Protein AF-A0A443SCD9-F1 (afdb_monomer)

Foldseek 3Di:
DYDDDDDDDDDDDDDDDDDDDDDDDDDDDDVVVVVVVVVVVVVVVVVVVVVVVVVVVPVVQDDFAQDLVVQVVHDDVPVVPFLFAAAPDDFADWDFSDDDDDPVRDDPDDDDDPPQKDKDLADLVPVVSLVLVQCLQQVDPDAPPVNFKGWRQDSVQCCLVQDAPPHDSNQFIWMARNVPRRTNDTDGDGDFAKAQAPDDDDWDKDKDLGQDRHFLEKWFKWKQFLAQPVCVLLVVDHDDPPDDSVNVCVVNDADQAADAAQKDWDDLVCLVQCLVLVQVQCVQANIDTNDDSRNSCSVRRDDPQAKTKIFRDDPNHGQWIWMWTWIKMAGPPRDPDGIATEIETDDTGGHPPDDSQSSVSRVSSVCSNVPHGMYMYILAACCVVRCVVSPIDTDPTMMTMGMGSIDDHRDYRNCNRGDDLVVLVVCLLVLLCVQVAPLLLCLLLLQLPDLDDPLVSVVSSLVSLVSSLVSVVSSCVSPPPDDPPLSVLSVVLSVCCCPLPPVPPDDPVVSVVCVVVSSVSSLVSNVVSLVVSLVVLVVVVVPVPCCVVPDPVNVVSVVVNVVSVVSNVVSVCLSPDPVSRHDHDDDPVVVVVVVVVVPD

Structure (mmCIF, N/CA/C/O backbone):
data_AF-A0A443SCD9-F1
#
_entry.id   AF-A0A443SCD9-F1
#
loop_
_atom_site.group_PDB
_atom_site.id
_atom_site.type_symbol
_atom_site.label_atom_id
_atom_site.label_alt_id
_atom_site.label_comp_id
_atom_site.label_asym_id
_atom_site.label_entity_id
_atom_site.label_seq_id
_atom_site.pdbx_PDB_ins_code
_atom_site.Cartn_x
_atom_site.Cartn_y
_atom_site.Cartn_z
_atom_site.occupancy
_atom_site.B_iso_or_equiv
_atom_site.auth_seq_id
_atom_site.auth_comp_id
_atom_site.auth_asym_id
_atom_site.auth_atom_id
_atom_site.pdbx_PDB_model_num
ATOM 1 N N . MET A 1 1 ? -30.326 -52.518 -29.552 1.00 34.69 1 MET A N 1
ATOM 2 C CA . MET A 1 1 ? -29.840 -52.054 -30.860 1.00 34.69 1 MET A CA 1
ATOM 3 C C . MET A 1 1 ? -28.634 -51.156 -30.596 1.00 34.69 1 MET A C 1
ATOM 5 O O . MET A 1 1 ? -28.804 -49.951 -30.481 1.00 34.69 1 MET A O 1
ATOM 9 N N . GLU A 1 2 ? -27.497 -51.690 -30.133 1.00 30.67 2 GLU A N 1
ATOM 10 C CA . GLU A 1 2 ? -26.596 -52.670 -30.804 1.00 30.67 2 GLU A CA 1
ATOM 11 C C . GLU A 1 2 ? -25.817 -52.013 -31.958 1.00 30.67 2 GLU A C 1
ATOM 13 O O . GLU A 1 2 ? -26.402 -51.237 -32.704 1.00 30.67 2 GLU A O 1
ATOM 18 N N . GLU A 1 3 ? -24.525 -52.275 -32.171 1.00 30.28 3 GLU A N 1
ATOM 19 C CA . GLU A 1 3 ? -23.526 -52.922 -31.302 1.00 30.28 3 GLU A CA 1
ATOM 20 C C . GLU A 1 3 ? -22.098 -52.515 -31.726 1.00 30.28 3 GLU A C 1
ATOM 22 O O . GLU A 1 3 ? -21.888 -51.782 -32.690 1.00 30.28 3 GLU A O 1
ATOM 27 N N . SER A 1 4 ? -21.139 -53.003 -30.945 1.00 29.33 4 SER A N 1
ATOM 28 C CA . SER A 1 4 ? -19.697 -53.141 -31.177 1.00 29.33 4 SER A CA 1
ATOM 29 C C . SER A 1 4 ? -19.183 -53.280 -32.629 1.00 29.33 4 SER A C 1
ATOM 31 O O . SER A 1 4 ? -19.788 -53.916 -33.488 1.00 29.33 4 SER A O 1
ATOM 33 N N . ASN A 1 5 ? -17.938 -52.838 -32.861 1.00 29.80 5 ASN A N 1
ATOM 34 C CA . ASN A 1 5 ? -16.791 -53.765 -32.902 1.00 29.80 5 ASN A CA 1
ATOM 35 C C . ASN A 1 5 ? -15.442 -53.052 -33.084 1.00 29.80 5 ASN A C 1
ATOM 37 O O . ASN A 1 5 ? -15.317 -52.091 -33.837 1.00 29.80 5 ASN A O 1
ATOM 41 N N . GLY A 1 6 ? -14.417 -53.581 -32.415 1.00 27.00 6 GLY A N 1
ATOM 42 C CA . GLY A 1 6 ? -13.010 -53.359 -32.747 1.00 27.00 6 GLY A CA 1
ATOM 43 C C . GLY A 1 6 ? -12.336 -54.699 -33.050 1.00 27.00 6 GLY A C 1
ATOM 44 O O . GLY A 1 6 ? -12.877 -55.749 -32.709 1.00 27.00 6 GLY A O 1
ATOM 45 N N . SER A 1 7 ? -11.150 -54.675 -33.659 1.00 27.88 7 SER A N 1
ATOM 46 C CA . SER A 1 7 ? -10.306 -55.869 -33.785 1.00 27.88 7 SER A CA 1
ATOM 47 C C . SER A 1 7 ? -8.828 -55.489 -33.869 1.00 27.88 7 SER A C 1
ATOM 49 O O . SER A 1 7 ? -8.399 -54.875 -34.848 1.00 27.88 7 SER A O 1
ATOM 51 N N . ASP A 1 8 ? -8.054 -55.885 -32.861 1.00 28.59 8 ASP A N 1
ATOM 52 C CA . ASP A 1 8 ? -6.592 -55.936 -32.926 1.00 28.59 8 ASP A CA 1
ATOM 53 C C . ASP A 1 8 ? -6.109 -57.056 -33.864 1.00 28.59 8 ASP A C 1
ATOM 55 O O . ASP A 1 8 ? -6.763 -58.090 -34.006 1.00 28.59 8 ASP A O 1
ATOM 59 N N . THR A 1 9 ? -4.919 -56.891 -34.447 1.00 29.12 9 THR A N 1
ATOM 60 C CA . THR A 1 9 ? -3.906 -57.957 -34.639 1.00 29.12 9 THR A CA 1
ATOM 61 C C . THR A 1 9 ? -2.621 -57.299 -35.161 1.00 29.12 9 THR A C 1
ATOM 63 O O . THR A 1 9 ? -2.603 -56.729 -36.243 1.00 29.12 9 THR A O 1
ATOM 66 N N . GLU A 1 10 ? -1.597 -57.064 -34.342 1.00 27.03 10 GLU A N 1
ATOM 67 C CA . GLU A 1 10 ? -0.593 -57.979 -33.762 1.00 27.03 10 GLU A CA 1
ATOM 68 C C . GLU A 1 10 ? 0.724 -58.013 -34.575 1.00 27.03 10 GLU A C 1
ATOM 70 O O . GLU A 1 10 ? 0.766 -57.892 -35.796 1.00 27.03 10 GLU A O 1
ATOM 75 N N . LYS A 1 11 ? 1.842 -58.076 -33.845 1.00 28.61 11 LYS A N 1
ATOM 76 C CA . LYS A 1 11 ? 3.218 -57.854 -34.310 1.00 28.61 11 LYS A CA 1
ATOM 77 C C . LYS A 1 11 ? 3.785 -59.054 -35.074 1.00 28.61 11 LYS A C 1
ATOM 79 O O . LYS A 1 11 ? 3.548 -60.195 -34.689 1.00 28.61 11 LYS A O 1
ATOM 84 N N . LYS A 1 12 ? 4.758 -58.794 -35.957 1.00 26.41 12 LYS A N 1
ATOM 85 C CA . LYS A 1 12 ? 5.951 -59.653 -36.078 1.00 26.41 12 LYS A CA 1
ATOM 86 C C . LYS A 1 12 ? 7.189 -58.861 -36.496 1.00 26.41 12 LYS A C 1
ATOM 88 O O . LYS A 1 12 ? 7.136 -58.010 -37.375 1.00 26.41 12 LYS A O 1
ATOM 93 N N . SER A 1 13 ? 8.292 -59.137 -35.811 1.00 25.61 13 SER A N 1
ATOM 94 C CA . SER A 1 13 ? 9.638 -58.654 -36.120 1.00 25.61 13 SER A CA 1
ATOM 95 C C . SER A 1 13 ? 10.337 -59.592 -37.110 1.00 25.61 13 SER A C 1
ATOM 97 O O . SER A 1 13 ? 9.909 -60.732 -37.272 1.00 25.61 13 SER A O 1
ATOM 99 N N . VAL A 1 14 ? 11.447 -59.137 -37.705 1.00 27.34 14 VAL A N 1
ATOM 100 C CA . VAL A 1 14 ? 12.753 -59.836 -37.715 1.00 27.34 14 VAL A CA 1
ATOM 101 C C . VAL A 1 14 ? 13.809 -58.944 -38.391 1.00 27.34 14 VAL A C 1
ATOM 103 O O . VAL A 1 14 ? 13.523 -58.242 -39.357 1.00 27.34 14 VAL A O 1
ATOM 106 N N . ASN A 1 15 ? 15.028 -58.953 -37.845 1.00 24.97 15 ASN A N 1
ATOM 107 C CA . ASN A 1 15 ? 16.196 -58.244 -38.382 1.00 24.97 15 ASN A CA 1
ATOM 108 C C . ASN A 1 15 ? 16.690 -58.863 -39.698 1.00 24.97 15 ASN A C 1
ATOM 110 O O . ASN A 1 15 ? 16.576 -60.074 -39.878 1.00 24.97 15 ASN A O 1
ATOM 114 N N . ASN A 1 16 ? 17.419 -58.094 -40.515 1.00 26.50 16 ASN A N 1
ATOM 115 C CA . ASN A 1 16 ? 18.510 -58.691 -41.287 1.00 26.50 16 ASN A CA 1
ATOM 116 C C . ASN A 1 16 ? 19.682 -57.728 -41.541 1.00 26.50 16 ASN A C 1
ATOM 118 O O . ASN A 1 16 ? 19.526 -56.508 -41.526 1.00 26.50 16 ASN A O 1
ATOM 122 N N . THR A 1 17 ? 20.876 -58.296 -41.708 1.00 26.69 17 THR A N 1
ATOM 123 C CA . THR A 1 17 ? 22.168 -57.599 -41.598 1.00 26.69 17 THR A CA 1
ATOM 124 C C . THR A 1 17 ? 22.883 -57.363 -42.935 1.00 26.69 17 THR A C 1
ATOM 126 O O . THR A 1 17 ? 23.061 -58.299 -43.699 1.00 26.69 17 THR A O 1
ATOM 129 N N . ALA A 1 18 ? 23.419 -56.146 -43.098 1.00 26.00 18 ALA A N 1
ATOM 130 C CA . ALA A 1 18 ? 24.723 -55.790 -43.693 1.00 26.00 18 ALA A CA 1
ATOM 131 C C . ALA A 1 18 ? 25.170 -56.288 -45.103 1.00 26.00 18 ALA A C 1
ATOM 133 O O . ALA A 1 18 ? 25.405 -57.474 -45.306 1.00 26.00 18 ALA A O 1
ATOM 134 N N . LYS A 1 19 ? 25.573 -55.303 -45.942 1.00 26.89 19 LYS A N 1
ATOM 135 C CA . LYS A 1 19 ? 26.947 -55.032 -46.487 1.00 26.89 19 LYS A CA 1
ATOM 136 C C . LYS A 1 19 ? 27.146 -54.941 -48.027 1.00 26.89 19 LYS A C 1
ATOM 138 O O . LYS A 1 19 ? 26.888 -55.897 -48.739 1.00 26.89 19 LYS A O 1
ATOM 143 N N . PHE A 1 20 ? 27.820 -53.841 -48.432 1.00 27.11 20 PHE A N 1
ATOM 144 C CA . PHE A 1 20 ? 28.600 -53.580 -49.676 1.00 27.11 20 PHE A CA 1
ATOM 145 C C . PHE A 1 20 ? 27.850 -53.512 -51.037 1.00 27.11 20 PHE A C 1
ATOM 147 O O . PHE A 1 20 ? 26.907 -54.257 -51.251 1.00 27.11 20 PHE A O 1
ATOM 154 N N . ALA A 1 21 ? 28.220 -52.675 -52.028 1.00 27.91 21 ALA A N 1
ATOM 155 C CA . ALA A 1 21 ? 29.173 -51.543 -52.118 1.00 27.91 21 ALA A CA 1
ATOM 156 C C . ALA A 1 21 ? 28.863 -50.641 -53.350 1.00 27.91 21 ALA A C 1
ATOM 158 O O . ALA A 1 21 ? 28.276 -51.118 -54.316 1.00 27.91 21 ALA A O 1
ATOM 159 N N . GLY A 1 22 ? 29.327 -49.380 -53.357 1.00 27.20 22 GLY A N 1
ATOM 160 C CA . GLY A 1 22 ? 29.316 -48.483 -54.533 1.00 27.20 22 GLY A CA 1
ATOM 161 C C . GLY A 1 22 ? 29.551 -47.005 -54.151 1.00 27.20 22 GLY A C 1
ATOM 162 O O . GLY A 1 22 ? 28.897 -46.548 -53.215 1.00 27.20 22 GLY A O 1
ATOM 163 N N . PRO A 1 23 ? 30.489 -46.261 -54.778 1.00 30.83 23 PRO A N 1
ATOM 164 C CA . PRO A 1 23 ? 30.904 -44.939 -54.293 1.00 30.83 23 PRO A CA 1
ATOM 165 C C . PRO A 1 23 ? 30.041 -43.780 -54.823 1.00 30.83 23 PRO A C 1
ATOM 167 O O . PRO A 1 23 ? 29.633 -43.776 -55.983 1.00 30.83 23 PRO A O 1
ATOM 170 N N . LEU A 1 24 ? 29.856 -42.753 -53.989 1.00 30.36 24 LEU A N 1
ATOM 171 C CA . LEU A 1 24 ? 29.366 -41.423 -54.375 1.00 30.36 24 LEU A CA 1
ATOM 172 C C . LEU A 1 24 ? 30.485 -40.377 -54.185 1.00 30.36 24 LEU A C 1
ATOM 174 O O . LEU A 1 24 ? 31.404 -40.629 -53.399 1.00 30.36 24 LEU A O 1
ATOM 178 N N . PRO A 1 25 ? 30.457 -39.238 -54.906 1.00 29.50 25 PRO A N 1
ATOM 179 C CA . PRO A 1 25 ? 31.562 -38.284 -54.913 1.00 29.50 25 PRO A CA 1
ATOM 180 C C . PRO A 1 25 ? 31.670 -37.527 -53.588 1.00 29.50 25 PRO A C 1
ATOM 182 O O . PRO A 1 25 ? 30.663 -37.215 -52.956 1.00 29.50 25 PRO A O 1
ATOM 185 N N . ALA A 1 26 ? 32.896 -37.180 -53.206 1.00 37.72 26 ALA A N 1
ATOM 186 C CA . ALA A 1 26 ? 33.143 -36.242 -52.122 1.00 37.72 26 ALA A CA 1
ATOM 187 C C . ALA A 1 26 ? 33.138 -34.801 -52.650 1.00 37.72 26 ALA A C 1
ATOM 189 O O . ALA A 1 26 ? 33.921 -34.507 -53.550 1.00 37.72 26 ALA A O 1
ATOM 190 N N . THR A 1 27 ? 32.353 -33.923 -52.023 1.00 34.19 27 THR A N 1
ATOM 191 C CA . THR A 1 27 ? 32.678 -32.499 -51.813 1.00 34.19 27 THR A CA 1
ATOM 192 C C . THR A 1 27 ? 31.764 -31.883 -50.745 1.00 34.19 27 THR A C 1
ATOM 194 O O . THR A 1 27 ? 30.592 -32.228 -50.658 1.00 34.19 27 THR A O 1
ATOM 197 N N . GLU A 1 28 ? 32.344 -30.970 -49.958 1.00 34.22 28 GLU A N 1
ATOM 198 C CA . GLU A 1 28 ? 31.700 -29.825 -49.280 1.00 34.22 28 GLU A CA 1
ATOM 199 C C . GLU A 1 28 ? 30.514 -30.104 -48.326 1.00 34.22 28 GLU A C 1
ATOM 201 O O . GLU A 1 28 ? 29.355 -30.212 -48.716 1.00 34.22 28 GLU A O 1
ATOM 206 N N . GLY A 1 29 ? 30.817 -30.139 -47.019 1.00 38.53 29 GLY A N 1
ATOM 207 C CA . GLY A 1 29 ? 29.807 -30.207 -45.948 1.00 38.53 29 GLY A CA 1
ATOM 208 C C . GLY A 1 29 ? 30.336 -30.205 -44.502 1.00 38.53 29 GLY A C 1
ATOM 209 O O . GLY A 1 29 ? 29.543 -30.221 -43.562 1.00 38.53 29 GLY A O 1
ATOM 210 N N . SER A 1 30 ? 31.657 -30.195 -44.285 1.00 37.66 30 SER A N 1
ATOM 211 C CA . SER A 1 30 ? 32.274 -30.155 -42.946 1.00 37.66 30 SER A CA 1
ATOM 212 C C . SER A 1 30 ? 32.241 -28.772 -42.295 1.00 37.66 30 SER A C 1
ATOM 214 O O . SER A 1 30 ? 32.083 -28.658 -41.077 1.00 37.66 30 SER A O 1
ATOM 216 N N . ASP A 1 31 ? 32.397 -27.727 -43.103 1.00 37.09 31 ASP A N 1
ATOM 217 C CA . ASP A 1 31 ? 32.837 -26.425 -42.606 1.00 37.09 31 ASP A CA 1
ATOM 218 C C . ASP A 1 31 ? 31.660 -25.613 -42.050 1.00 37.09 31 ASP A C 1
ATOM 220 O O . ASP A 1 31 ? 31.782 -25.033 -40.973 1.00 37.09 31 ASP A O 1
ATOM 224 N N . ASP A 1 32 ? 30.480 -25.691 -42.676 1.00 40.12 32 ASP A N 1
ATOM 225 C CA . ASP A 1 32 ? 29.243 -25.086 -42.160 1.00 40.12 32 ASP A CA 1
ATOM 226 C C . ASP A 1 32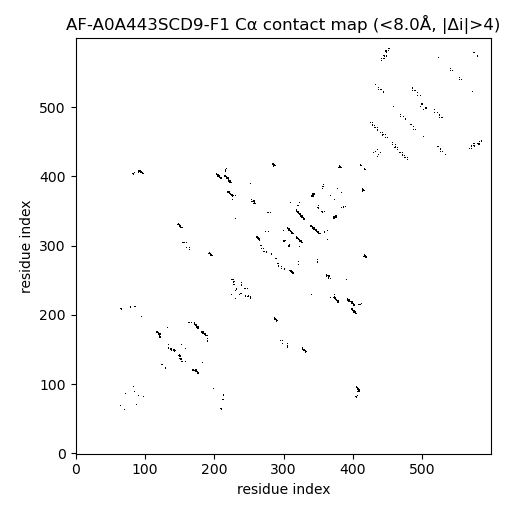 ? 28.779 -25.727 -40.842 1.00 40.12 32 ASP A C 1
ATOM 228 O O . ASP A 1 32 ? 28.317 -25.037 -39.931 1.00 40.12 32 ASP A O 1
ATOM 232 N N . ALA A 1 33 ? 28.946 -27.046 -40.691 1.00 36.78 33 ALA A N 1
ATOM 233 C CA . ALA A 1 33 ? 28.606 -27.752 -39.456 1.00 36.78 33 ALA A CA 1
ATOM 234 C C . ALA A 1 33 ? 29.559 -27.379 -38.304 1.00 36.78 33 ALA A C 1
ATOM 236 O O . ALA A 1 33 ? 29.119 -27.183 -37.165 1.00 36.78 33 ALA A O 1
ATOM 237 N N . MET A 1 34 ? 30.858 -27.223 -38.592 1.00 37.12 34 MET A N 1
ATOM 238 C CA . MET A 1 34 ? 31.822 -26.701 -37.619 1.00 37.12 34 MET A CA 1
ATOM 239 C C . MET A 1 34 ? 31.586 -25.219 -37.307 1.00 37.12 34 MET A C 1
ATOM 241 O O . MET A 1 34 ? 31.654 -24.844 -36.137 1.00 37.12 34 MET A O 1
ATOM 245 N N . ALA A 1 35 ? 31.243 -24.391 -38.296 1.00 37.41 35 ALA A N 1
ATOM 246 C CA . ALA A 1 35 ? 30.928 -22.977 -38.101 1.00 37.41 35 ALA A CA 1
ATOM 247 C C . ALA A 1 35 ? 29.661 -22.779 -37.252 1.00 37.41 35 ALA A C 1
ATOM 249 O O . ALA A 1 35 ? 29.677 -21.982 -36.314 1.00 37.41 35 ALA A O 1
ATOM 250 N N . ALA A 1 36 ? 28.594 -23.546 -37.500 1.00 37.94 36 ALA A N 1
ATOM 251 C CA . ALA A 1 36 ? 27.374 -23.521 -36.690 1.00 37.94 36 ALA A CA 1
ATOM 252 C C . ALA A 1 36 ? 27.629 -23.991 -35.244 1.00 37.94 36 ALA A C 1
ATOM 254 O O . ALA A 1 36 ? 27.157 -23.365 -34.290 1.00 37.94 36 ALA A O 1
ATOM 255 N N . SER A 1 37 ? 28.432 -25.047 -35.067 1.00 38.38 37 SER A N 1
ATOM 256 C CA . SER A 1 37 ? 28.866 -25.527 -33.749 1.00 38.38 37 SER A CA 1
ATOM 257 C C . SER A 1 37 ? 29.695 -24.471 -33.003 1.00 38.38 37 SER A C 1
ATOM 259 O O . SER A 1 37 ? 29.391 -24.136 -31.857 1.00 38.38 37 SER A O 1
ATOM 261 N N . ALA A 1 38 ? 30.679 -23.859 -33.669 1.00 35.72 38 ALA A N 1
ATOM 262 C CA . ALA A 1 38 ? 31.516 -22.802 -33.104 1.00 35.72 38 ALA A CA 1
ATOM 263 C C . ALA A 1 38 ? 30.722 -21.523 -32.787 1.00 35.72 38 ALA A C 1
ATOM 265 O O . ALA A 1 38 ? 30.951 -20.907 -31.746 1.00 35.72 38 ALA A O 1
ATOM 266 N N . ALA A 1 39 ? 29.752 -21.143 -33.624 1.00 37.59 39 ALA A N 1
ATOM 267 C CA . ALA A 1 39 ? 28.853 -20.019 -33.374 1.00 37.59 39 ALA A CA 1
ATOM 268 C C . ALA A 1 39 ? 27.946 -20.277 -32.159 1.00 37.59 39 ALA A C 1
ATOM 270 O O . ALA A 1 39 ? 27.808 -19.402 -31.303 1.00 37.59 39 ALA A O 1
ATOM 271 N N . SER A 1 40 ? 27.399 -21.491 -32.029 1.00 38.56 40 SER A N 1
ATOM 272 C CA . SER A 1 40 ? 26.626 -21.922 -30.857 1.00 38.56 40 SER A CA 1
ATOM 273 C C . SER A 1 40 ? 27.482 -21.939 -29.583 1.00 38.56 40 SER A C 1
ATOM 275 O O . SER A 1 40 ? 27.078 -21.404 -28.550 1.00 38.56 40 SER A O 1
ATOM 277 N N . GLN A 1 41 ? 28.708 -22.468 -29.656 1.00 33.72 41 GLN A N 1
ATOM 278 C CA . GLN A 1 41 ? 29.651 -22.487 -28.536 1.00 33.72 41 GLN A CA 1
ATOM 279 C C . GLN A 1 41 ? 30.082 -21.065 -28.132 1.00 33.72 41 GLN A C 1
ATOM 281 O O . GLN A 1 41 ? 30.160 -20.757 -26.945 1.00 33.72 41 GLN A O 1
ATOM 286 N N . CYS A 1 42 ? 30.303 -20.172 -29.100 1.00 35.47 42 CYS A N 1
ATOM 287 C CA . CYS A 1 42 ? 30.616 -18.761 -28.870 1.00 35.47 42 CYS A CA 1
ATOM 288 C C . CYS A 1 42 ? 29.431 -18.008 -28.242 1.00 35.47 42 CYS A C 1
ATOM 290 O O . CYS A 1 42 ? 29.612 -17.276 -27.272 1.00 35.47 42 CYS A O 1
ATOM 292 N N . ALA A 1 43 ? 28.201 -18.240 -28.713 1.00 38.72 43 ALA A N 1
ATOM 293 C CA . ALA A 1 43 ? 26.992 -17.691 -28.100 1.00 38.72 43 ALA A CA 1
ATOM 294 C C . ALA A 1 43 ? 26.797 -18.189 -26.656 1.00 38.72 43 ALA A C 1
ATOM 296 O O . ALA A 1 43 ? 26.458 -17.401 -25.772 1.00 38.72 43 ALA A O 1
ATOM 297 N N . LEU A 1 44 ? 27.071 -19.472 -26.392 1.00 35.31 44 LEU A N 1
ATOM 298 C CA . LEU A 1 44 ? 27.012 -20.054 -25.051 1.00 35.31 44 LEU A CA 1
ATOM 299 C C . LEU A 1 44 ? 28.097 -19.475 -24.128 1.00 35.31 44 LEU A C 1
ATOM 301 O O . LEU A 1 44 ? 27.798 -19.143 -22.981 1.00 35.31 44 LEU A O 1
ATOM 305 N N . ASN A 1 45 ? 29.322 -19.297 -24.628 1.00 41.81 45 ASN A N 1
ATOM 306 C CA . ASN A 1 45 ? 30.421 -18.669 -23.893 1.00 41.81 45 ASN A CA 1
ATOM 307 C C . ASN A 1 45 ? 30.109 -17.198 -23.576 1.00 41.81 45 ASN A C 1
ATOM 309 O O . ASN A 1 45 ? 30.221 -16.799 -22.422 1.00 41.81 45 ASN A O 1
ATOM 313 N N . ASN A 1 46 ? 29.613 -16.419 -24.542 1.00 47.59 46 ASN A N 1
ATOM 314 C CA . ASN A 1 46 ? 29.189 -15.031 -24.320 1.00 47.59 46 ASN A CA 1
ATOM 315 C C . ASN A 1 46 ? 28.029 -14.940 -23.313 1.00 47.59 46 ASN A C 1
ATOM 317 O O . ASN A 1 46 ? 28.015 -14.056 -22.462 1.00 47.59 46 ASN A O 1
ATOM 321 N N . LEU A 1 47 ? 27.082 -15.885 -23.331 1.00 45.34 47 LEU A N 1
ATOM 322 C CA . LEU A 1 47 ? 26.024 -15.955 -22.320 1.00 45.34 47 LEU A CA 1
ATOM 323 C C . LEU A 1 47 ? 26.571 -16.335 -20.930 1.00 45.34 47 LEU A C 1
ATOM 325 O O . LEU A 1 47 ? 26.054 -15.859 -19.919 1.00 45.34 47 LEU A O 1
ATOM 329 N N . GLN A 1 48 ? 27.614 -17.167 -20.851 1.00 45.12 48 GLN A N 1
ATOM 330 C CA . GLN A 1 48 ? 28.319 -17.457 -19.597 1.00 45.12 48 GLN A CA 1
ATOM 331 C C . GLN A 1 48 ? 29.134 -16.257 -19.097 1.00 45.12 48 GLN A C 1
ATOM 333 O O . GLN A 1 48 ? 29.160 -16.024 -17.892 1.00 45.12 48 GLN A O 1
ATOM 338 N N . GLU A 1 49 ? 29.745 -15.477 -19.987 1.00 47.81 49 GLU A N 1
ATOM 339 C CA . GLU A 1 49 ? 30.430 -14.216 -19.676 1.00 47.81 49 GLU A CA 1
ATOM 340 C C . GLU A 1 49 ? 29.431 -13.169 -19.166 1.00 47.81 49 GLU A C 1
ATOM 342 O O . GLU A 1 49 ? 29.650 -12.598 -18.104 1.00 47.81 49 GLU A O 1
ATOM 347 N N . ILE A 1 50 ? 28.272 -13.005 -19.816 1.00 53.44 50 ILE A N 1
ATOM 348 C CA . ILE A 1 50 ? 27.174 -12.150 -19.331 1.00 53.44 50 ILE A CA 1
ATOM 349 C C . ILE A 1 50 ? 26.681 -12.635 -17.962 1.00 53.44 50 ILE A C 1
ATOM 351 O O . ILE A 1 50 ? 26.555 -11.835 -17.039 1.00 53.44 50 ILE A O 1
ATOM 355 N N . LYS A 1 51 ? 26.473 -13.946 -17.769 1.00 44.56 51 LYS A N 1
ATOM 356 C CA . LYS A 1 51 ? 26.123 -14.503 -16.449 1.00 44.56 51 LYS A CA 1
ATOM 357 C C . LYS A 1 51 ? 27.218 -14.257 -15.408 1.00 44.56 51 LYS A C 1
ATOM 359 O O . LYS A 1 51 ? 26.881 -13.961 -14.266 1.00 44.56 51 LYS A O 1
ATOM 364 N N . LYS A 1 52 ? 28.505 -14.333 -15.765 1.00 46.62 52 LYS A N 1
ATOM 365 C CA . LYS A 1 52 ? 29.628 -13.972 -14.882 1.00 46.62 52 LYS A CA 1
ATOM 366 C C . LYS A 1 52 ? 29.673 -12.474 -14.594 1.00 46.62 52 LYS A C 1
ATOM 368 O O . LYS A 1 52 ? 29.960 -12.123 -13.461 1.00 46.62 52 LYS A O 1
ATOM 373 N N . ALA A 1 53 ? 29.371 -11.607 -15.557 1.00 45.31 53 ALA A N 1
ATOM 374 C CA . ALA A 1 53 ? 29.371 -10.155 -15.400 1.00 45.31 53 ALA A CA 1
ATOM 375 C C . ALA A 1 53 ? 28.189 -9.678 -14.546 1.00 45.31 53 ALA A C 1
ATOM 377 O O . ALA A 1 53 ? 28.386 -8.895 -13.624 1.00 45.31 53 ALA A O 1
ATOM 378 N N . VAL A 1 54 ? 26.985 -10.218 -14.767 1.00 48.31 54 VAL A N 1
ATOM 379 C CA . VAL A 1 54 ? 25.803 -9.991 -13.916 1.00 48.31 54 VAL A CA 1
ATOM 380 C C . VAL A 1 54 ? 26.027 -10.558 -12.514 1.00 48.31 54 VAL A C 1
ATOM 382 O O . VAL A 1 54 ? 25.763 -9.871 -11.532 1.00 48.31 54 VAL A O 1
ATOM 385 N N . LYS A 1 55 ? 26.597 -11.765 -12.391 1.00 40.47 55 LYS A N 1
ATOM 386 C CA . LYS A 1 55 ? 26.950 -12.353 -11.090 1.00 40.47 55 LYS A CA 1
ATOM 387 C C . LYS A 1 55 ? 28.086 -11.596 -10.397 1.00 40.47 55 LYS A C 1
ATOM 389 O O . LYS A 1 55 ? 28.045 -11.453 -9.185 1.00 40.47 55 LYS A O 1
ATOM 394 N N . MET A 1 56 ? 29.072 -11.062 -11.120 1.00 37.66 56 MET A N 1
ATOM 395 C CA . MET A 1 56 ? 30.067 -10.152 -10.544 1.00 37.66 56 MET A CA 1
ATOM 396 C C . MET A 1 56 ? 29.426 -8.831 -10.131 1.00 37.66 56 MET A C 1
ATOM 398 O O . MET A 1 56 ? 29.715 -8.367 -9.040 1.00 37.66 56 MET A O 1
ATOM 402 N N . MET A 1 57 ? 28.509 -8.257 -10.912 1.00 41.41 57 MET A N 1
ATOM 403 C CA . MET A 1 57 ? 27.768 -7.063 -10.500 1.00 41.41 57 MET A CA 1
ATOM 404 C C . MET A 1 57 ? 26.918 -7.319 -9.250 1.00 41.41 57 MET A C 1
ATOM 406 O O . MET A 1 57 ? 26.906 -6.465 -8.368 1.00 41.41 57 MET A O 1
ATOM 410 N N . SER A 1 58 ? 26.279 -8.486 -9.105 1.00 39.59 58 SER A N 1
ATOM 411 C CA . SER A 1 58 ? 25.530 -8.830 -7.886 1.00 39.59 58 SER A CA 1
ATOM 412 C C . SER A 1 58 ? 26.452 -9.114 -6.688 1.00 39.59 58 SER A C 1
ATOM 414 O O . SER A 1 58 ? 26.151 -8.690 -5.575 1.00 39.59 58 SER A O 1
ATOM 416 N N . LEU A 1 59 ? 27.610 -9.751 -6.907 1.00 36.44 59 LEU A N 1
ATOM 417 C CA . LEU A 1 59 ? 28.635 -9.992 -5.879 1.00 36.44 59 LEU A CA 1
ATOM 418 C C . LEU A 1 59 ? 29.338 -8.700 -5.423 1.00 36.44 59 LEU A C 1
ATOM 420 O O . LEU A 1 59 ? 29.606 -8.546 -4.236 1.00 36.44 59 LEU A O 1
ATOM 424 N N . VAL A 1 60 ? 29.608 -7.763 -6.337 1.00 38.72 60 VAL A N 1
ATOM 425 C CA . VAL A 1 60 ? 30.223 -6.450 -6.057 1.00 38.72 60 VAL A CA 1
ATOM 426 C C . VAL A 1 60 ? 29.214 -5.483 -5.434 1.00 38.72 60 VAL A C 1
ATOM 428 O O . VAL A 1 60 ? 29.581 -4.676 -4.584 1.00 38.72 60 VAL A O 1
ATOM 431 N N . SER A 1 61 ? 27.934 -5.575 -5.808 1.00 41.53 61 SER A N 1
ATOM 432 C CA . SER A 1 61 ? 26.880 -4.734 -5.227 1.00 41.53 61 SER A CA 1
ATOM 433 C C . SER A 1 61 ? 26.470 -5.162 -3.819 1.00 41.53 61 SER A C 1
ATOM 435 O O . SER A 1 61 ? 25.863 -4.358 -3.112 1.00 41.53 61 SER A O 1
ATOM 437 N N . GLY A 1 62 ? 26.758 -6.402 -3.411 1.00 50.09 62 GLY A N 1
ATOM 438 C CA . GLY A 1 62 ? 26.242 -7.000 -2.178 1.00 50.09 62 GLY A CA 1
ATOM 439 C C . GLY A 1 62 ? 24.711 -7.116 -2.159 1.00 50.09 62 GLY A C 1
ATOM 440 O O . GLY A 1 62 ? 24.015 -6.642 -3.061 1.00 50.09 62 GLY A O 1
ATOM 441 N N . VAL A 1 63 ? 24.167 -7.711 -1.093 1.00 60.94 63 VAL A N 1
ATOM 442 C CA . VAL A 1 63 ? 22.711 -7.734 -0.872 1.00 60.94 63 VAL A CA 1
ATOM 443 C C . VAL A 1 63 ? 22.185 -6.290 -0.839 1.00 60.94 63 VAL A C 1
ATOM 445 O O . VAL A 1 63 ? 22.840 -5.365 -0.342 1.00 60.94 63 VAL A O 1
ATOM 448 N N . ALA A 1 64 ? 21.027 -6.058 -1.452 1.00 67.31 64 ALA A N 1
ATOM 449 C CA . ALA A 1 64 ? 20.400 -4.746 -1.437 1.00 67.31 64 ALA A CA 1
ATOM 450 C C . ALA A 1 64 ? 19.918 -4.422 -0.006 1.00 67.31 64 ALA A C 1
ATOM 452 O O . ALA A 1 64 ? 19.271 -5.268 0.610 1.00 67.31 64 ALA A O 1
ATOM 453 N N . PRO A 1 65 ? 20.254 -3.242 0.545 1.00 74.62 65 PRO A N 1
ATOM 454 C CA . PRO A 1 65 ? 20.082 -2.972 1.967 1.00 74.62 65 PRO A CA 1
ATOM 455 C C . PRO A 1 65 ? 18.601 -2.926 2.341 1.00 74.62 65 PRO A C 1
ATOM 457 O O . PRO A 1 65 ? 17.804 -2.255 1.675 1.00 74.62 65 PRO A O 1
ATOM 460 N N . LYS A 1 66 ? 18.244 -3.624 3.421 1.00 71.88 66 LYS A N 1
ATOM 461 C CA . LYS A 1 66 ? 16.872 -3.684 3.950 1.00 71.88 66 LYS A CA 1
ATOM 462 C C . LYS A 1 66 ? 16.696 -2.860 5.223 1.00 71.88 66 LYS A C 1
ATOM 464 O O . LYS A 1 66 ? 15.564 -2.512 5.561 1.00 71.88 66 LYS A O 1
ATOM 469 N N . SER A 1 67 ? 17.792 -2.497 5.896 1.00 77.56 67 SER A N 1
ATOM 470 C CA . SER A 1 67 ? 17.794 -1.574 7.038 1.00 77.56 67 SER A CA 1
ATOM 471 C C . SER A 1 67 ? 18.437 -0.214 6.700 1.00 77.56 67 SER A C 1
ATOM 473 O O . SER A 1 67 ? 19.371 -0.155 5.893 1.00 77.56 67 SER A O 1
ATOM 475 N N . PRO A 1 68 ? 18.002 0.902 7.325 1.00 80.25 68 PRO A N 1
ATOM 476 C CA . PRO A 1 68 ? 18.639 2.210 7.134 1.00 80.25 68 PRO A CA 1
ATOM 477 C C . PRO A 1 68 ? 20.136 2.214 7.487 1.00 80.25 68 PRO A C 1
ATOM 479 O O . PRO A 1 68 ? 20.925 2.904 6.845 1.00 80.25 68 PRO A O 1
ATOM 482 N N . GLN A 1 69 ? 20.541 1.403 8.473 1.00 81.31 69 GLN A N 1
ATOM 483 C CA . GLN A 1 69 ? 21.934 1.271 8.908 1.00 81.31 69 GLN A CA 1
ATOM 484 C C . GLN A 1 69 ? 22.825 0.560 7.874 1.00 81.31 69 GLN A C 1
ATOM 486 O O . GLN A 1 69 ? 24.011 0.876 7.780 1.00 81.31 69 GLN A O 1
ATOM 491 N N . GLU A 1 70 ? 22.292 -0.394 7.103 1.00 81.56 70 GLU A N 1
ATOM 492 C CA . GLU A 1 70 ? 22.990 -0.965 5.940 1.00 81.56 70 GLU A CA 1
ATOM 493 C C . GLU A 1 70 ? 23.051 0.039 4.789 1.00 81.56 70 GLU A C 1
ATOM 495 O O . GLU A 1 70 ? 24.102 0.201 4.171 1.00 81.56 70 GLU A O 1
ATOM 500 N N . ALA A 1 71 ? 21.940 0.733 4.520 1.00 83.62 71 ALA A N 1
ATOM 501 C CA . ALA A 1 71 ? 21.838 1.697 3.429 1.00 83.62 71 ALA A CA 1
ATOM 502 C C . ALA A 1 71 ? 22.875 2.824 3.562 1.00 83.62 71 ALA A C 1
ATOM 504 O O . ALA A 1 71 ? 23.594 3.106 2.610 1.00 83.62 71 ALA A O 1
ATOM 505 N N . LEU A 1 72 ? 23.051 3.390 4.760 1.00 84.31 72 LEU A N 1
ATOM 506 C CA . LEU A 1 72 ? 24.059 4.429 5.026 1.00 84.31 72 LEU A CA 1
ATOM 507 C C . LEU A 1 72 ? 25.519 3.963 4.859 1.00 84.31 72 LEU A C 1
ATOM 509 O O . LEU A 1 72 ? 26.408 4.796 4.708 1.00 84.31 72 LEU A O 1
ATOM 513 N N . LYS A 1 73 ? 25.790 2.651 4.884 1.00 83.81 73 LYS A N 1
ATOM 514 C CA . LYS A 1 73 ? 27.137 2.087 4.660 1.00 83.81 73 LYS A CA 1
ATOM 515 C C . LYS A 1 73 ? 27.425 1.817 3.180 1.00 83.81 73 LYS A C 1
ATOM 517 O O . LYS A 1 73 ? 28.563 1.503 2.833 1.00 83.81 73 LYS A O 1
ATOM 522 N N . LYS A 1 74 ? 26.410 1.892 2.315 1.00 84.06 74 LYS A N 1
ATOM 523 C CA . LYS A 1 74 ? 26.511 1.584 0.887 1.00 84.06 74 LYS A CA 1
ATOM 524 C C . LYS A 1 74 ? 26.784 2.854 0.083 1.00 84.06 74 LYS A C 1
ATOM 526 O O . LYS A 1 74 ? 26.223 3.910 0.358 1.00 84.06 74 LYS A O 1
ATOM 531 N N . LYS A 1 75 ? 27.635 2.739 -0.938 1.00 84.88 75 LYS A N 1
ATOM 532 C CA . LYS A 1 75 ? 27.881 3.806 -1.915 1.00 84.88 75 LYS A CA 1
ATOM 533 C C . LYS A 1 75 ? 26.955 3.633 -3.118 1.00 84.88 75 LYS A C 1
ATOM 535 O O . LYS A 1 75 ? 26.783 2.510 -3.592 1.00 84.88 75 LYS A O 1
ATOM 540 N N . TYR A 1 76 ? 26.378 4.719 -3.627 1.00 88.25 76 TYR A N 1
ATOM 541 C CA . TYR A 1 76 ? 25.342 4.673 -4.661 1.00 88.25 76 TYR A CA 1
ATOM 542 C C . TYR A 1 76 ? 25.739 5.514 -5.876 1.00 88.25 76 TYR A C 1
ATOM 544 O O . TYR A 1 76 ? 25.059 6.474 -6.224 1.00 88.25 76 TYR A O 1
ATOM 552 N N . HIS A 1 77 ? 26.808 5.111 -6.567 1.00 89.75 77 HIS A N 1
ATOM 553 C CA . HIS A 1 77 ? 27.375 5.821 -7.724 1.00 89.75 77 HIS A CA 1
ATOM 554 C C . HIS A 1 77 ? 26.352 6.320 -8.761 1.00 89.75 77 HIS A C 1
ATOM 556 O O . HIS A 1 77 ? 26.530 7.400 -9.310 1.00 89.75 77 HIS A O 1
ATOM 562 N N . PHE A 1 78 ? 25.288 5.553 -9.030 1.00 91.62 78 PHE A N 1
ATOM 563 C CA . PHE A 1 78 ? 24.194 6.004 -9.891 1.00 91.62 78 PHE A CA 1
ATOM 564 C C . PHE A 1 78 ? 23.333 7.076 -9.204 1.00 91.62 78 PHE A C 1
ATOM 566 O O . PHE A 1 78 ? 23.254 8.194 -9.701 1.00 91.62 78 PHE A O 1
ATOM 573 N N . TRP A 1 79 ? 22.728 6.774 -8.050 1.00 91.50 79 TRP A N 1
ATOM 574 C CA . TRP A 1 79 ? 21.808 7.687 -7.355 1.00 91.50 79 TRP A CA 1
ATOM 575 C C . TRP A 1 79 ? 22.465 8.991 -6.881 1.00 91.50 79 TRP A C 1
ATOM 577 O O . TRP A 1 79 ? 21.796 10.014 -6.848 1.00 91.50 79 TRP A O 1
ATOM 587 N N . GLU A 1 80 ? 23.776 8.993 -6.621 1.00 89.12 80 GLU A N 1
ATOM 588 C CA . GLU A 1 80 ? 24.585 10.199 -6.365 1.00 89.12 80 GLU A CA 1
ATOM 589 C C . GLU A 1 80 ? 24.561 11.216 -7.530 1.00 89.12 80 GLU A C 1
ATOM 591 O O . GLU A 1 80 ? 24.910 12.377 -7.326 1.00 89.12 80 GLU A O 1
ATOM 596 N N . THR A 1 81 ? 24.139 10.801 -8.734 1.00 92.06 81 THR A N 1
ATOM 597 C CA . THR A 1 81 ? 24.005 11.647 -9.939 1.00 92.06 81 THR A CA 1
ATOM 598 C C . THR A 1 81 ? 22.559 11.979 -10.320 1.00 92.06 81 THR A C 1
ATOM 600 O O . THR A 1 81 ? 22.343 12.664 -11.317 1.00 92.06 81 THR A O 1
ATOM 603 N N . GLN A 1 82 ? 21.568 11.465 -9.586 1.00 94.44 82 GLN A N 1
ATOM 604 C CA . GLN A 1 82 ? 20.149 11.609 -9.925 1.00 94.44 82 GLN A CA 1
ATOM 605 C C . GLN A 1 82 ? 19.484 12.723 -9.101 1.00 94.44 82 GLN A C 1
ATOM 607 O O . GLN A 1 82 ? 19.909 12.977 -7.973 1.00 94.44 82 GLN A O 1
ATOM 612 N N . PRO A 1 83 ? 18.407 13.356 -9.605 1.00 92.44 83 PRO A N 1
ATOM 613 C CA . PRO A 1 83 ? 17.636 14.346 -8.858 1.00 92.44 83 PRO A CA 1
ATOM 614 C C . PRO A 1 83 ? 16.731 13.659 -7.821 1.00 92.44 83 PRO A C 1
ATOM 616 O O . PRO A 1 83 ? 15.513 13.564 -7.985 1.00 92.44 83 PRO A O 1
ATOM 619 N N . VAL A 1 84 ? 17.344 13.149 -6.753 1.00 92.75 84 VAL A N 1
ATOM 620 C CA . VAL A 1 84 ? 16.692 12.567 -5.569 1.00 92.75 84 VAL A CA 1
ATOM 621 C C . VAL A 1 84 ? 17.410 13.042 -4.297 1.00 92.75 84 VAL A C 1
ATOM 623 O O . VAL A 1 84 ? 18.615 13.302 -4.355 1.00 92.75 84 VAL A O 1
ATOM 626 N N . PRO A 1 85 ? 16.729 13.148 -3.139 1.00 90.75 85 PRO A N 1
ATOM 627 C CA . PRO A 1 85 ? 17.391 13.529 -1.893 1.00 90.75 85 PRO A CA 1
ATOM 628 C C . PRO A 1 85 ? 18.397 12.467 -1.429 1.00 90.75 85 PRO A C 1
ATOM 630 O O . PRO A 1 85 ? 18.172 11.262 -1.592 1.00 90.75 85 PRO A O 1
ATOM 633 N N . LYS A 1 86 ? 19.487 12.892 -0.786 1.00 90.19 86 LYS A N 1
ATOM 634 C CA . LYS A 1 86 ? 20.462 11.955 -0.194 1.00 90.19 86 LYS A CA 1
ATOM 635 C C . LYS A 1 86 ? 19.909 11.322 1.082 1.00 90.19 86 LYS A C 1
ATOM 637 O O . LYS A 1 86 ? 19.062 11.902 1.754 1.00 90.19 86 LYS A O 1
ATOM 642 N N . LEU A 1 87 ? 20.398 10.135 1.458 1.00 86.94 87 LEU A N 1
ATOM 643 C CA . LEU A 1 87 ? 19.914 9.402 2.643 1.00 86.94 87 LEU A CA 1
ATOM 644 C C . LEU A 1 87 ? 20.043 10.210 3.948 1.00 86.94 87 LEU A C 1
ATOM 646 O O . LEU A 1 87 ? 19.134 10.188 4.781 1.00 86.94 87 LEU A O 1
ATOM 650 N N . ASP A 1 88 ? 21.140 10.944 4.098 1.00 83.50 88 ASP A N 1
ATOM 651 C CA . ASP A 1 88 ? 21.482 11.816 5.226 1.00 83.50 88 ASP A CA 1
ATOM 652 C C . ASP A 1 88 ? 20.873 13.230 5.133 1.00 83.50 88 ASP A C 1
ATOM 654 O O . ASP A 1 88 ? 20.950 14.002 6.086 1.00 83.50 88 ASP A O 1
ATOM 658 N N . GLU A 1 89 ? 20.216 13.570 4.021 1.00 85.44 89 GLU A N 1
ATOM 659 C CA . GLU A 1 89 ? 19.627 14.891 3.798 1.00 85.44 89 GLU A CA 1
ATOM 660 C C . GLU A 1 89 ? 18.356 15.109 4.633 1.00 85.44 89 GLU A C 1
ATOM 662 O O . GLU A 1 89 ? 17.436 14.280 4.644 1.00 85.44 89 GLU A O 1
ATOM 667 N N . ASN A 1 90 ? 18.283 16.255 5.312 1.00 85.56 90 ASN A N 1
ATOM 668 C CA . ASN A 1 90 ? 17.099 16.698 6.046 1.00 85.56 90 ASN A CA 1
ATOM 669 C C . ASN A 1 90 ? 16.237 17.598 5.156 1.00 85.56 90 ASN A C 1
ATOM 671 O O . ASN A 1 90 ? 16.480 18.799 5.043 1.00 85.56 90 ASN A O 1
ATOM 675 N N . VAL A 1 91 ? 15.221 17.000 4.535 1.00 83.62 91 VAL A N 1
ATOM 676 C CA . VAL A 1 91 ? 14.270 17.690 3.659 1.00 83.62 91 VAL A CA 1
ATOM 677 C C . VAL A 1 91 ? 13.127 18.276 4.491 1.00 83.62 91 VAL A C 1
ATOM 679 O O . VAL A 1 91 ? 12.293 17.539 5.016 1.00 83.62 91 VAL A O 1
ATOM 682 N N . ASN A 1 92 ? 13.099 19.605 4.602 1.00 81.19 92 ASN A N 1
ATOM 683 C CA . ASN A 1 92 ? 12.059 20.357 5.320 1.00 81.19 92 ASN A CA 1
ATOM 684 C C . ASN A 1 92 ? 11.119 21.126 4.378 1.00 81.19 92 ASN A C 1
ATOM 686 O O . ASN A 1 92 ? 10.006 21.468 4.768 1.00 81.19 92 ASN A O 1
ATOM 690 N N . ASP A 1 93 ? 11.576 21.411 3.160 1.00 80.25 93 ASP A N 1
ATOM 691 C CA . ASP A 1 93 ? 10.832 22.082 2.101 1.00 80.25 93 ASP A CA 1
ATOM 692 C C . ASP A 1 93 ? 10.392 21.092 1.010 1.00 80.25 93 ASP A C 1
ATOM 694 O O . ASP A 1 93 ? 10.743 19.910 1.026 1.00 80.25 93 ASP A O 1
ATOM 698 N N . GLU A 1 94 ? 9.563 21.566 0.085 1.00 82.81 94 GLU A N 1
ATOM 699 C CA . GLU A 1 94 ? 8.830 20.718 -0.849 1.00 82.81 94 GLU A CA 1
ATOM 700 C C . GLU A 1 94 ? 8.854 21.295 -2.265 1.00 82.81 94 GLU A C 1
ATOM 702 O O . GLU A 1 94 ? 8.683 22.501 -2.450 1.00 82.81 94 GLU A O 1
ATOM 707 N N . GLY A 1 95 ? 9.077 20.436 -3.261 1.00 83.19 95 GLY A N 1
ATOM 708 C CA . GLY A 1 95 ? 9.076 20.826 -4.669 1.00 83.19 95 GLY A CA 1
ATOM 709 C C . GLY A 1 95 ? 10.033 20.013 -5.547 1.00 83.19 95 GLY A C 1
ATOM 710 O O . GLY A 1 95 ? 10.698 19.088 -5.070 1.00 83.19 95 GLY A O 1
ATOM 711 N N . PRO A 1 96 ? 10.119 20.348 -6.847 1.00 87.50 96 PRO A N 1
ATOM 712 C CA . PRO A 1 96 ? 11.069 19.728 -7.764 1.00 87.50 96 PRO A CA 1
ATOM 713 C C . PRO A 1 96 ? 12.522 20.047 -7.377 1.00 87.50 96 PRO A C 1
ATOM 715 O O . PRO A 1 96 ? 12.817 21.126 -6.864 1.00 87.50 96 PRO A O 1
ATOM 718 N N . ILE A 1 97 ? 13.434 19.106 -7.638 1.00 89.00 97 ILE A N 1
ATOM 719 C CA . ILE A 1 97 ? 14.872 19.257 -7.340 1.00 89.00 97 ILE A CA 1
ATOM 720 C C . ILE A 1 97 ? 15.577 19.967 -8.504 1.00 89.00 97 ILE A C 1
ATOM 722 O O . ILE A 1 97 ? 16.314 20.930 -8.306 1.00 89.00 97 ILE A O 1
ATOM 726 N N . GLU A 1 98 ? 15.289 19.533 -9.727 1.00 87.94 98 GLU A N 1
ATOM 727 C CA . GLU A 1 98 ? 15.605 20.215 -10.976 1.00 87.94 98 GLU A CA 1
ATOM 728 C C . GLU A 1 98 ? 14.343 20.868 -11.548 1.00 87.94 98 GLU A C 1
ATOM 730 O O . GLU A 1 98 ? 13.283 20.240 -11.632 1.00 87.94 98 GLU A O 1
ATOM 735 N N . GLY A 1 99 ? 14.466 22.120 -11.995 1.00 82.56 99 GLY A N 1
ATOM 736 C CA . GLY A 1 99 ? 13.379 22.831 -12.667 1.00 82.56 99 GLY A CA 1
ATOM 737 C C . GLY A 1 99 ? 12.944 22.164 -13.977 1.00 82.56 99 GLY A C 1
ATOM 738 O O . GLY A 1 99 ? 13.711 21.442 -14.615 1.00 82.56 99 GLY A O 1
ATOM 739 N N . THR A 1 100 ? 11.704 22.431 -14.394 1.00 82.25 100 THR A N 1
ATOM 740 C CA . THR A 1 100 ? 11.125 21.895 -15.633 1.00 82.25 100 THR A CA 1
ATOM 741 C C . THR A 1 100 ? 11.959 22.294 -16.852 1.00 82.25 100 THR A C 1
ATOM 743 O O . THR A 1 100 ? 11.959 23.455 -17.259 1.00 82.25 100 THR A O 1
ATOM 746 N N . LYS A 1 101 ? 12.637 21.312 -17.450 1.00 84.44 101 LYS A N 1
ATOM 747 C CA . LYS A 1 101 ? 13.352 21.449 -18.725 1.00 84.44 101 LYS A CA 1
ATOM 748 C C . LYS A 1 101 ? 12.358 21.490 -19.881 1.00 84.44 101 LYS A C 1
ATOM 750 O O . LYS A 1 101 ? 11.317 20.828 -19.833 1.00 84.44 101 LYS A O 1
ATOM 755 N N . LYS A 1 102 ? 12.675 22.242 -20.932 1.00 86.06 102 LYS A N 1
ATOM 756 C CA . LYS A 1 102 ? 11.870 22.238 -22.160 1.00 86.06 102 LYS A CA 1
ATOM 757 C C . LYS A 1 102 ? 12.071 20.934 -22.926 1.00 86.06 102 LYS A C 1
ATOM 759 O O . LYS A 1 102 ? 13.112 20.290 -22.812 1.00 86.06 102 LYS A O 1
ATOM 764 N N . VAL A 1 103 ? 11.100 20.551 -23.754 1.00 86.12 103 VAL A N 1
ATOM 765 C CA . VAL A 1 103 ? 11.170 19.296 -24.523 1.00 86.12 103 VAL A CA 1
ATOM 766 C C . VAL A 1 103 ? 12.382 19.292 -25.461 1.00 86.12 103 VAL A C 1
ATOM 768 O O . VAL A 1 103 ? 12.980 18.242 -25.682 1.00 86.12 103 VAL A O 1
ATOM 771 N N . GLU A 1 104 ? 12.785 20.450 -25.980 1.00 90.88 104 GLU A N 1
ATOM 772 C CA . GLU A 1 104 ? 13.947 20.651 -26.856 1.00 90.88 104 GLU A CA 1
ATOM 773 C C . GLU A 1 104 ? 15.287 20.440 -26.132 1.00 90.88 104 GLU A C 1
ATOM 775 O O . GLU A 1 104 ? 16.259 20.037 -26.763 1.00 90.88 104 GLU A O 1
ATOM 780 N N . GLU A 1 105 ? 15.327 20.664 -24.815 1.00 88.81 105 GLU A N 1
ATOM 781 C CA . GLU A 1 105 ? 16.510 20.494 -23.957 1.00 88.81 105 GLU A CA 1
ATOM 782 C C . GLU A 1 105 ? 16.717 19.025 -23.536 1.00 88.81 105 GLU A C 1
ATOM 784 O O . GLU A 1 105 ? 17.788 18.650 -23.056 1.00 88.81 105 GLU A O 1
ATOM 789 N N . VAL A 1 106 ? 15.701 18.173 -23.719 1.00 88.25 106 VAL A N 1
ATOM 790 C CA . VAL A 1 106 ? 15.776 16.733 -23.442 1.00 88.25 106 VAL A CA 1
ATOM 791 C C . VAL A 1 106 ? 16.416 15.996 -24.623 1.00 88.25 106 VAL A C 1
ATOM 793 O O . VAL A 1 106 ? 16.029 16.183 -25.780 1.00 88.25 106 VAL A O 1
ATOM 796 N N . ARG A 1 107 ? 17.378 15.114 -24.309 1.00 89.88 107 ARG A N 1
ATOM 797 C CA . ARG A 1 107 ? 18.076 14.219 -25.248 1.00 89.88 107 ARG A CA 1
ATOM 798 C C . ARG A 1 107 ? 17.079 13.510 -26.179 1.00 89.88 107 ARG A C 1
ATOM 800 O O . ARG A 1 107 ? 16.138 12.883 -25.703 1.00 89.88 107 ARG A O 1
ATOM 807 N N . LYS A 1 108 ? 17.309 13.597 -27.495 1.00 90.69 108 LYS A N 1
ATOM 808 C CA . LYS A 1 108 ? 16.463 12.963 -28.525 1.00 90.69 108 LYS A CA 1
ATOM 809 C C . LYS A 1 108 ? 16.865 11.521 -28.828 1.00 90.69 108 LYS A C 1
ATOM 811 O O . LYS A 1 108 ? 16.001 10.663 -28.947 1.00 90.69 108 LYS A O 1
ATOM 816 N N . GLU A 1 109 ? 18.167 11.262 -28.894 1.00 91.69 109 GLU A N 1
ATOM 817 C CA . GLU A 1 109 ? 18.702 9.922 -29.145 1.00 91.69 109 GLU A CA 1
ATOM 818 C C . GLU A 1 109 ? 18.593 9.019 -27.905 1.00 91.69 109 GLU A C 1
ATOM 820 O O . GLU A 1 109 ? 18.859 9.493 -26.796 1.00 91.69 109 GLU A O 1
ATOM 825 N N . PRO A 1 110 ? 18.312 7.711 -28.043 1.00 92.19 110 PRO A N 1
ATOM 826 C CA . PRO A 1 110 ? 18.380 6.761 -26.932 1.00 92.19 110 PRO A CA 1
ATOM 827 C C . PRO A 1 110 ? 19.750 6.755 -26.238 1.00 92.19 110 PRO A C 1
ATOM 829 O O . PRO A 1 110 ? 20.768 7.128 -26.829 1.00 92.19 110 PRO A O 1
ATOM 832 N N . TYR A 1 111 ? 19.803 6.322 -24.975 1.00 92.69 111 TYR A N 1
ATOM 833 C CA . TYR A 1 111 ? 21.074 6.127 -24.265 1.00 92.69 111 TYR A CA 1
ATOM 834 C C . TYR A 1 111 ? 21.917 5.033 -24.932 1.00 92.69 111 TYR A C 1
ATOM 836 O O . TYR A 1 111 ? 21.386 4.038 -25.415 1.00 92.69 111 TYR A O 1
ATOM 844 N N . THR A 1 112 ? 23.238 5.196 -24.954 1.00 94.44 112 THR A N 1
ATOM 845 C CA . THR A 1 112 ? 24.137 4.208 -25.563 1.00 94.44 112 THR A CA 1
ATOM 846 C C . THR A 1 112 ? 24.169 2.934 -24.718 1.00 94.44 112 THR A C 1
ATOM 848 O O . THR A 1 112 ? 24.431 3.003 -23.518 1.00 94.44 112 THR A O 1
ATOM 851 N N . LEU A 1 113 ? 23.920 1.783 -25.343 1.00 92.94 113 LEU A N 1
ATOM 852 C CA . LEU A 1 113 ? 24.087 0.463 -24.731 1.00 92.94 113 LEU A CA 1
ATOM 853 C C . LEU A 1 113 ? 25.464 -0.131 -25.089 1.00 92.94 113 LEU A C 1
ATOM 855 O O . LEU A 1 113 ? 26.070 0.298 -26.074 1.00 92.94 113 LEU A O 1
ATOM 859 N N . PRO A 1 114 ? 25.976 -1.107 -24.314 1.00 94.31 114 PRO A N 1
ATOM 860 C CA . PRO A 1 114 ? 27.151 -1.883 -24.705 1.00 94.31 114 PRO A CA 1
ATOM 861 C C . PRO A 1 114 ? 26.926 -2.637 -26.023 1.00 94.31 114 PRO A C 1
ATOM 863 O O . PRO A 1 114 ? 25.792 -2.961 -26.379 1.00 94.31 114 PRO A O 1
ATOM 866 N N . GLU A 1 115 ? 28.012 -2.960 -26.727 1.00 93.31 115 GLU A N 1
ATOM 867 C CA . GLU A 1 115 ? 27.950 -3.700 -27.991 1.00 93.31 115 GLU A CA 1
ATOM 868 C C . GLU A 1 115 ? 27.211 -5.044 -27.836 1.00 93.31 115 GLU A C 1
ATOM 870 O O . GLU A 1 115 ? 27.405 -5.776 -26.863 1.00 93.31 115 GLU A O 1
ATOM 875 N N . GLY A 1 116 ? 26.356 -5.370 -28.810 1.00 93.69 116 GLY A N 1
ATOM 876 C CA . GLY A 1 116 ? 25.531 -6.581 -28.804 1.00 93.69 116 GLY A CA 1
ATOM 877 C C . GLY A 1 116 ? 24.192 -6.453 -28.069 1.00 93.69 116 GLY A C 1
ATOM 878 O O . GLY A 1 116 ? 23.462 -7.446 -28.008 1.00 93.69 116 GLY A O 1
ATOM 879 N N . PHE A 1 117 ? 23.858 -5.265 -27.553 1.00 96.50 117 PHE A N 1
ATOM 880 C CA . PHE A 1 117 ? 22.548 -4.944 -26.987 1.00 96.50 117 PHE A CA 1
ATOM 881 C C . PHE A 1 117 ? 21.875 -3.781 -27.719 1.00 96.50 117 PHE A C 1
ATOM 883 O O . PHE A 1 117 ? 22.527 -2.827 -28.140 1.00 96.50 117 PHE A O 1
ATOM 890 N N . GLU A 1 118 ? 20.548 -3.829 -27.789 1.00 96.50 118 GLU A N 1
ATOM 891 C CA . GLU A 1 118 ? 19.717 -2.817 -28.442 1.00 96.50 118 GLU A CA 1
ATOM 892 C C . GLU A 1 118 ? 18.461 -2.496 -27.627 1.00 96.50 118 GLU A C 1
ATOM 894 O O . GLU A 1 118 ? 17.945 -3.334 -26.879 1.00 96.50 118 GLU A O 1
ATOM 899 N N . TRP A 1 119 ? 17.969 -1.265 -27.774 1.00 97.19 119 TRP A N 1
ATOM 900 C CA . TRP A 1 119 ? 16.680 -0.859 -27.224 1.00 97.19 119 TRP A CA 1
ATOM 901 C C . TRP A 1 119 ? 15.547 -1.421 -28.071 1.00 97.19 119 TRP A C 1
ATOM 903 O O . TRP A 1 119 ? 15.582 -1.357 -29.298 1.00 97.19 119 TRP A O 1
ATOM 913 N N . ASN A 1 120 ? 14.503 -1.900 -27.407 1.00 96.19 120 ASN A N 1
ATOM 914 C CA . ASN A 1 120 ? 13.266 -2.312 -28.045 1.00 96.19 120 ASN A CA 1
ATOM 915 C C . ASN A 1 120 ? 12.083 -1.688 -27.304 1.00 96.19 120 ASN A C 1
ATOM 917 O O . ASN A 1 120 ? 11.927 -1.884 -26.103 1.00 96.19 120 ASN A O 1
ATOM 921 N N . THR A 1 121 ? 11.240 -0.955 -28.023 1.00 97.12 121 THR A N 1
ATOM 922 C CA . THR A 1 121 ? 9.926 -0.540 -27.526 1.00 97.12 121 THR A CA 1
ATOM 923 C C . THR A 1 121 ? 8.987 -1.736 -27.647 1.00 97.12 121 THR A C 1
ATOM 925 O O . THR A 1 121 ? 8.732 -2.196 -28.761 1.00 97.12 121 THR A O 1
ATOM 928 N N . LEU A 1 122 ? 8.516 -2.283 -26.525 1.00 96.81 122 LEU A N 1
ATOM 929 C CA . LEU A 1 122 ? 7.683 -3.488 -26.543 1.00 96.81 122 LEU A CA 1
ATOM 930 C C . LEU A 1 122 ? 6.257 -3.150 -26.984 1.00 96.81 122 LEU A C 1
ATOM 932 O O . LEU A 1 122 ? 5.626 -2.249 -26.439 1.00 96.81 122 LEU A O 1
ATOM 936 N N . ASP A 1 123 ? 5.737 -3.911 -27.943 1.00 96.19 123 ASP A N 1
ATOM 937 C CA . ASP A 1 123 ? 4.300 -4.006 -28.191 1.00 96.19 123 ASP A CA 1
ATOM 938 C C . ASP A 1 123 ? 3.740 -5.192 -27.400 1.00 96.19 123 ASP A C 1
ATOM 940 O O . ASP A 1 123 ? 3.988 -6.341 -27.750 1.00 96.19 123 ASP A O 1
ATOM 944 N N . ILE A 1 124 ? 3.011 -4.930 -26.315 1.00 96.06 124 ILE A N 1
ATOM 945 C CA . ILE A 1 124 ? 2.410 -5.987 -25.483 1.00 96.06 124 ILE A CA 1
ATOM 946 C C . ILE A 1 124 ? 0.985 -6.382 -25.916 1.00 96.06 124 ILE A C 1
ATOM 948 O O . ILE A 1 124 ? 0.318 -7.143 -25.206 1.00 96.06 124 ILE A O 1
ATOM 952 N N . ASP A 1 125 ? 0.510 -5.879 -27.063 1.00 95.62 125 ASP A N 1
ATOM 953 C CA . ASP A 1 125 ? -0.635 -6.461 -27.772 1.00 95.62 125 ASP A CA 1
ATOM 954 C C . ASP A 1 125 ? -0.221 -7.646 -28.660 1.00 95.62 125 ASP A C 1
ATOM 956 O O . ASP A 1 125 ? -1.059 -8.510 -28.926 1.00 95.62 125 ASP A O 1
ATOM 960 N N . ASP A 1 126 ? 1.058 -7.757 -29.047 1.00 96.81 126 ASP A N 1
ATOM 961 C CA . ASP A 1 126 ? 1.607 -8.983 -29.636 1.00 96.81 126 ASP A CA 1
ATOM 962 C C . ASP A 1 126 ? 1.694 -10.090 -28.557 1.00 96.81 126 ASP A C 1
ATOM 964 O O . ASP A 1 126 ? 2.459 -9.962 -27.589 1.00 96.81 126 ASP A O 1
ATOM 968 N N . PRO A 1 127 ? 0.961 -11.216 -28.703 1.00 96.12 127 PRO A N 1
ATOM 969 C CA . PRO A 1 127 ? 1.000 -12.318 -27.742 1.00 96.12 127 PRO A CA 1
ATOM 970 C C . PRO A 1 127 ? 2.389 -12.950 -27.575 1.00 96.12 127 PRO A C 1
ATOM 972 O O . PRO A 1 127 ? 2.664 -13.542 -26.529 1.00 96.12 127 PRO A O 1
ATOM 975 N N . VAL A 1 128 ? 3.266 -12.853 -28.580 1.00 96.12 128 VAL A N 1
ATOM 976 C CA . VAL A 1 128 ? 4.646 -13.351 -28.514 1.00 96.12 128 VAL A CA 1
ATOM 977 C C . VAL A 1 128 ? 5.475 -12.462 -27.593 1.00 96.12 128 VAL A C 1
ATOM 979 O O . VAL A 1 128 ? 6.082 -12.967 -26.650 1.00 96.12 128 VAL A O 1
ATOM 982 N N . VAL A 1 129 ? 5.443 -11.144 -27.798 1.00 96.62 129 VAL A N 1
ATOM 983 C CA . VAL A 1 129 ? 6.182 -10.169 -26.977 1.00 96.62 129 VAL A CA 1
ATOM 984 C C . VAL A 1 129 ? 5.663 -10.150 -25.537 1.00 96.62 129 VAL A C 1
ATOM 986 O O . VAL A 1 129 ? 6.457 -10.146 -24.595 1.00 96.62 129 VAL A O 1
ATOM 989 N N . LEU A 1 130 ? 4.343 -10.225 -25.338 1.00 97.00 130 LEU A N 1
ATOM 990 C CA . LEU A 1 130 ? 3.744 -10.348 -24.007 1.00 97.00 130 LEU A CA 1
ATOM 991 C C . LEU A 1 130 ? 4.203 -11.629 -23.287 1.00 97.00 130 LEU A C 1
ATOM 993 O O . LEU A 1 130 ? 4.485 -11.598 -22.088 1.00 97.00 130 LEU A O 1
ATOM 997 N N . LYS A 1 131 ? 4.335 -12.748 -24.012 1.00 94.94 131 LYS A N 1
ATOM 998 C CA . LYS A 1 131 ? 4.854 -14.010 -23.467 1.00 94.94 131 LYS A CA 1
ATOM 999 C C . LYS A 1 131 ? 6.351 -13.941 -23.142 1.00 94.94 131 LYS A C 1
ATOM 1001 O O . LYS A 1 131 ? 6.768 -14.502 -22.131 1.00 94.94 131 LYS A O 1
ATOM 1006 N N . GLU A 1 132 ? 7.155 -13.255 -23.953 1.00 95.81 132 GLU A N 1
ATOM 1007 C CA . GLU A 1 132 ? 8.572 -13.003 -23.652 1.00 95.81 132 GLU A CA 1
ATOM 1008 C C . GLU A 1 132 ? 8.739 -12.138 -22.396 1.00 95.81 132 GLU A C 1
ATOM 1010 O O . GLU A 1 132 ? 9.573 -12.449 -21.544 1.00 95.81 132 GLU A O 1
ATOM 1015 N N . LEU A 1 133 ? 7.922 -11.090 -22.248 1.00 96.19 133 LEU A N 1
ATOM 1016 C CA . LEU A 1 133 ? 7.899 -10.242 -21.057 1.00 96.19 133 LEU A CA 1
ATOM 1017 C C . LEU A 1 133 ? 7.472 -11.033 -19.811 1.00 96.19 133 LEU A C 1
ATOM 1019 O O . LEU A 1 133 ? 8.142 -10.964 -18.781 1.00 96.19 133 LEU A O 1
ATOM 1023 N N . TYR A 1 134 ? 6.405 -11.828 -19.920 1.00 94.38 134 TYR A N 1
ATOM 1024 C CA . TYR A 1 134 ? 5.974 -12.754 -18.872 1.00 94.38 134 TYR A CA 1
ATOM 1025 C C . TYR A 1 134 ? 7.118 -13.676 -18.425 1.00 94.38 134 TYR A C 1
ATOM 1027 O O . TYR A 1 134 ? 7.416 -13.773 -17.232 1.00 94.38 134 TYR A O 1
ATOM 1035 N N . GLN A 1 135 ? 7.798 -14.313 -19.384 1.00 91.88 135 GLN A N 1
ATOM 1036 C CA . GLN A 1 135 ? 8.905 -15.220 -19.103 1.00 91.88 135 GLN A CA 1
ATOM 1037 C C . GLN A 1 135 ? 10.084 -14.496 -18.439 1.00 91.88 135 GLN A C 1
ATOM 1039 O O . GLN A 1 135 ? 10.617 -15.000 -17.452 1.00 91.88 135 GLN A O 1
ATOM 1044 N N . LEU A 1 136 ? 10.463 -13.304 -18.921 1.00 92.56 136 LEU A N 1
ATOM 1045 C CA . LEU A 1 136 ? 11.515 -12.492 -18.303 1.00 92.56 136 LEU A CA 1
ATOM 1046 C C . LEU A 1 136 ? 11.211 -12.223 -16.823 1.00 92.56 136 LEU A C 1
ATOM 1048 O O . LEU A 1 136 ? 12.092 -12.403 -15.981 1.00 92.56 136 LEU A O 1
ATOM 1052 N N . LEU A 1 137 ? 9.980 -11.812 -16.506 1.00 90.06 137 LEU A N 1
ATOM 1053 C CA . LEU A 1 137 ? 9.594 -11.447 -15.144 1.00 90.06 137 LEU A CA 1
ATOM 1054 C C . LEU A 1 137 ? 9.515 -12.669 -14.215 1.00 90.06 137 LEU A C 1
ATOM 1056 O O . LEU A 1 137 ? 10.125 -12.649 -13.147 1.00 90.06 137 LEU A O 1
ATOM 1060 N N . ASN A 1 138 ? 8.845 -13.748 -14.631 1.00 84.44 138 ASN A N 1
ATOM 1061 C CA . ASN A 1 138 ? 8.703 -14.974 -13.828 1.00 84.44 138 ASN A CA 1
ATOM 1062 C C . ASN A 1 138 ? 10.058 -15.679 -13.580 1.00 84.44 138 ASN A C 1
ATOM 1064 O O . ASN A 1 138 ? 10.276 -16.296 -12.536 1.00 84.44 138 ASN A O 1
ATOM 1068 N N . GLU A 1 139 ? 11.009 -15.572 -14.516 1.00 84.19 139 GLU A N 1
ATOM 1069 C CA . GLU A 1 139 ? 12.350 -16.146 -14.350 1.00 84.19 139 GLU A CA 1
ATOM 1070 C C . GLU A 1 139 ? 13.319 -15.274 -13.525 1.00 84.19 139 GLU A C 1
ATOM 1072 O O . GLU A 1 139 ? 14.275 -15.836 -12.991 1.00 84.19 139 GLU A O 1
ATOM 1077 N N . ASN A 1 140 ? 13.127 -13.944 -13.434 1.00 81.62 140 ASN A N 1
ATOM 1078 C CA . ASN A 1 140 ? 14.188 -13.025 -12.967 1.00 81.62 140 ASN A CA 1
ATOM 1079 C C . ASN A 1 140 ? 13.762 -11.861 -12.039 1.00 81.62 140 ASN A C 1
ATOM 1081 O O . ASN A 1 140 ? 14.648 -11.130 -11.600 1.00 81.62 140 ASN A O 1
ATOM 1085 N N . TYR A 1 141 ? 12.470 -11.604 -11.780 1.00 71.44 141 TYR A N 1
ATOM 1086 C CA . TYR A 1 141 ? 12.052 -10.319 -11.183 1.00 71.44 141 TYR A CA 1
ATOM 1087 C C . TYR A 1 141 ? 12.136 -10.246 -9.649 1.00 71.44 141 TYR A C 1
ATOM 1089 O O . TYR A 1 141 ? 12.945 -9.488 -9.117 1.00 71.44 141 TYR A O 1
ATOM 1097 N N . VAL A 1 142 ? 11.287 -10.989 -8.931 1.00 65.50 142 VAL A N 1
ATOM 1098 C CA . VAL A 1 142 ? 11.245 -10.987 -7.458 1.00 65.50 142 VAL A CA 1
ATOM 1099 C C . VAL A 1 142 ? 11.145 -12.418 -6.951 1.00 65.50 142 VAL A C 1
ATOM 1101 O O . VAL A 1 142 ? 10.156 -13.107 -7.212 1.00 65.50 142 VAL A O 1
ATOM 1104 N N . GLU A 1 143 ? 12.174 -12.812 -6.210 1.00 68.88 143 GLU A N 1
ATOM 1105 C CA . GLU A 1 143 ? 12.222 -13.992 -5.348 1.00 68.88 143 GLU A CA 1
ATOM 1106 C C . GLU A 1 143 ? 12.091 -13.523 -3.885 1.00 68.88 143 GLU A C 1
ATOM 1108 O O . GLU A 1 143 ? 12.454 -12.386 -3.562 1.00 68.88 143 GLU A O 1
ATOM 1113 N N . ASP A 1 144 ? 11.560 -14.364 -3.000 1.00 66.88 144 ASP A N 1
ATOM 1114 C CA . ASP A 1 144 ? 11.715 -14.185 -1.552 1.00 66.88 144 ASP A CA 1
ATOM 1115 C C . ASP A 1 144 ? 13.139 -14.557 -1.095 1.00 66.88 144 ASP A C 1
ATOM 1117 O O . ASP A 1 144 ? 13.898 -15.176 -1.836 1.00 66.88 144 ASP A O 1
ATOM 1121 N N . ASP A 1 145 ? 13.515 -14.198 0.137 1.00 59.69 145 ASP A N 1
ATOM 1122 C CA . ASP A 1 145 ? 14.902 -14.353 0.615 1.00 59.69 145 ASP A CA 1
ATOM 1123 C C . ASP A 1 145 ? 15.386 -15.816 0.679 1.00 59.69 145 ASP A C 1
ATOM 1125 O O . ASP A 1 145 ? 16.590 -16.067 0.594 1.00 59.69 145 ASP A O 1
ATOM 1129 N N . ASP A 1 146 ? 14.458 -16.773 0.792 1.00 61.75 146 ASP A N 1
ATOM 1130 C CA . ASP A 1 146 ? 14.729 -18.214 0.806 1.00 61.75 146 ASP A CA 1
ATOM 1131 C C . ASP A 1 146 ? 14.599 -18.874 -0.591 1.00 61.75 146 ASP A C 1
ATOM 1133 O O . ASP A 1 146 ? 14.747 -20.095 -0.719 1.00 61.75 146 ASP A O 1
ATOM 1137 N N . ASN A 1 147 ? 14.332 -18.093 -1.650 1.00 68.94 147 ASN A N 1
ATOM 1138 C CA . ASN A 1 147 ? 14.073 -18.538 -3.030 1.00 68.94 147 ASN A CA 1
ATOM 1139 C C . ASN A 1 147 ? 12.978 -19.627 -3.146 1.00 68.94 147 ASN A C 1
ATOM 1141 O O . ASN A 1 147 ? 13.029 -20.511 -4.012 1.00 68.94 147 ASN A O 1
ATOM 1145 N N . MET A 1 148 ? 11.982 -19.590 -2.260 1.00 73.00 148 MET A N 1
ATOM 1146 C CA . MET A 1 148 ? 10.847 -20.511 -2.228 1.00 73.00 148 MET A CA 1
ATOM 1147 C C . MET A 1 148 ? 9.679 -20.064 -3.116 1.00 73.00 148 MET A C 1
ATOM 1149 O O . MET A 1 148 ? 8.909 -20.911 -3.587 1.00 73.00 148 MET A O 1
ATOM 1153 N N . PHE A 1 149 ? 9.548 -18.760 -3.359 1.00 80.12 149 PHE A N 1
ATOM 1154 C CA . PHE A 1 149 ? 8.421 -18.126 -4.032 1.00 80.12 149 PHE A CA 1
ATOM 1155 C C . PHE A 1 149 ? 8.878 -17.075 -5.046 1.00 80.12 149 PHE A C 1
ATOM 1157 O O . PHE A 1 149 ? 9.782 -16.286 -4.786 1.00 80.12 149 PHE A O 1
ATOM 1164 N N . ARG A 1 150 ? 8.199 -17.016 -6.196 1.00 81.69 150 ARG A N 1
ATOM 1165 C CA . ARG A 1 150 ? 8.387 -15.963 -7.212 1.00 81.69 150 ARG A CA 1
ATOM 1166 C C . ARG A 1 150 ? 7.059 -15.362 -7.620 1.00 81.69 150 ARG A C 1
ATOM 1168 O O . ARG A 1 150 ? 6.090 -16.110 -7.722 1.00 81.69 150 ARG A O 1
ATOM 1175 N N . PHE A 1 151 ? 6.992 -14.059 -7.887 1.00 83.56 151 PHE A N 1
ATOM 1176 C CA . PHE A 1 151 ? 5.764 -13.456 -8.423 1.00 83.56 151 PHE A CA 1
ATOM 1177 C C . PHE A 1 151 ? 5.480 -13.924 -9.855 1.00 83.56 151 PHE A C 1
ATOM 1179 O O . PHE A 1 151 ? 6.325 -13.818 -10.740 1.00 83.56 151 PHE A O 1
ATOM 1186 N N . ASP A 1 152 ? 4.256 -14.402 -10.070 1.00 87.62 152 ASP A N 1
ATOM 1187 C CA . ASP A 1 152 ? 3.762 -14.956 -11.330 1.00 87.62 152 ASP A CA 1
ATOM 1188 C C . ASP A 1 152 ? 2.719 -13.995 -11.926 1.00 87.62 152 ASP A C 1
ATOM 1190 O O . ASP A 1 152 ? 1.509 -14.190 -11.815 1.00 87.62 152 ASP A O 1
ATOM 1194 N N . TYR A 1 153 ? 3.195 -12.876 -12.481 1.00 90.31 153 TYR A N 1
ATOM 1195 C CA . TYR A 1 153 ? 2.344 -11.852 -13.098 1.00 90.31 153 TYR A CA 1
ATOM 1196 C C . TYR A 1 153 ? 1.697 -12.397 -14.373 1.00 90.31 153 TYR A C 1
ATOM 1198 O O . TYR A 1 153 ? 2.382 -12.515 -15.382 1.00 90.31 153 TYR A O 1
ATOM 1206 N N . SER A 1 154 ? 0.396 -12.702 -14.371 1.00 93.00 154 SER A N 1
ATOM 1207 C CA . SER A 1 154 ? -0.247 -13.252 -15.574 1.00 93.00 154 SER A CA 1
ATOM 1208 C C . SER A 1 154 ? -0.197 -12.271 -16.765 1.00 93.00 154 SER A C 1
ATOM 1210 O O . SER A 1 154 ? -0.152 -11.053 -16.559 1.00 93.00 154 SER A O 1
ATOM 1212 N N . PRO A 1 155 ? -0.250 -12.756 -18.021 1.00 94.88 155 PRO A N 1
ATOM 1213 C CA . PRO A 1 155 ? -0.344 -11.899 -19.207 1.00 94.88 155 PRO A CA 1
ATOM 1214 C C . PRO A 1 155 ? -1.482 -10.865 -19.129 1.00 94.88 155 PRO A C 1
ATOM 1216 O O . PRO A 1 155 ? -1.301 -9.702 -19.488 1.00 94.88 155 PRO A O 1
ATOM 1219 N N . GLU A 1 156 ? -2.635 -11.256 -18.586 1.00 95.44 156 GLU A N 1
ATOM 1220 C CA . GLU A 1 156 ? -3.808 -10.397 -18.387 1.00 95.44 156 GLU A CA 1
ATOM 1221 C C . GLU A 1 156 ? -3.557 -9.335 -17.308 1.00 95.44 156 GLU A C 1
ATOM 1223 O O . GLU A 1 156 ? -3.994 -8.188 -17.449 1.00 95.44 156 GLU A O 1
ATOM 1228 N N . PHE A 1 157 ? -2.822 -9.689 -16.246 1.00 96.44 157 PHE A N 1
ATOM 1229 C CA . PHE A 1 157 ? -2.382 -8.739 -15.227 1.00 96.44 157 PHE A CA 1
ATOM 1230 C C . PHE A 1 157 ? -1.402 -7.718 -15.812 1.00 96.44 157 PHE A C 1
ATOM 1232 O O . PHE A 1 157 ? -1.536 -6.526 -15.544 1.00 96.44 157 PHE A O 1
ATOM 1239 N N . LEU A 1 158 ? -0.443 -8.156 -16.636 1.00 96.00 158 LEU A N 1
ATOM 1240 C CA . LEU A 1 158 ? 0.506 -7.264 -17.307 1.00 96.00 158 LEU A CA 1
ATOM 1241 C C . LEU A 1 158 ? -0.221 -6.287 -18.240 1.00 96.00 158 LEU A C 1
ATOM 1243 O O . LEU A 1 158 ? 0.000 -5.083 -18.144 1.00 96.00 158 LEU A O 1
ATOM 1247 N N . GLN A 1 159 ? -1.160 -6.758 -19.067 1.00 96.25 159 GLN A N 1
ATOM 1248 C CA . GLN A 1 159 ? -1.983 -5.867 -19.893 1.00 96.25 159 GLN A CA 1
ATOM 1249 C C . GLN A 1 159 ? -2.822 -4.889 -19.053 1.00 96.25 159 GLN A C 1
ATOM 1251 O O . GLN A 1 159 ? -2.946 -3.719 -19.409 1.00 96.25 159 GLN A O 1
ATOM 1256 N N . TRP A 1 160 ? -3.381 -5.326 -17.919 1.00 97.25 160 TRP A N 1
ATOM 1257 C CA . TRP A 1 160 ? -4.111 -4.445 -17.002 1.00 97.25 160 TRP A CA 1
ATOM 1258 C C . TRP A 1 160 ? -3.211 -3.386 -16.354 1.00 97.25 160 TRP A C 1
ATOM 1260 O O . TRP A 1 160 ? -3.559 -2.207 -16.360 1.00 97.25 160 TRP A O 1
ATOM 1270 N N . ALA A 1 161 ? -2.050 -3.773 -15.830 1.00 95.75 161 ALA A N 1
ATOM 1271 C CA . ALA A 1 161 ? -1.156 -2.872 -15.111 1.00 95.75 161 ALA A CA 1
ATOM 1272 C C . ALA A 1 161 ? -0.422 -1.886 -16.036 1.00 95.75 161 ALA A C 1
ATOM 1274 O O . ALA A 1 161 ? -0.210 -0.737 -15.655 1.00 95.75 161 ALA A O 1
ATOM 1275 N N . LEU A 1 162 ? -0.046 -2.319 -17.245 1.00 96.69 162 LEU A N 1
ATOM 1276 C CA . LEU A 1 162 ? 0.808 -1.557 -18.164 1.00 96.69 162 LEU A CA 1
ATOM 1277 C C . LEU A 1 162 ? 0.029 -0.716 -19.193 1.00 96.69 162 LEU A C 1
ATOM 1279 O O . LEU A 1 162 ? 0.630 0.145 -19.839 1.00 96.69 162 LEU A O 1
ATOM 1283 N N . LYS A 1 163 ? -1.291 -0.929 -19.334 1.00 96.62 163 LYS A N 1
ATOM 1284 C CA . LYS A 1 163 ? -2.161 -0.194 -20.276 1.00 96.62 163 LYS A CA 1
ATOM 1285 C C . LYS A 1 163 ? -3.369 0.518 -19.629 1.00 96.62 163 LYS A C 1
ATOM 1287 O O . LYS A 1 163 ? -4.505 0.268 -20.043 1.00 96.62 163 LYS A O 1
ATOM 1292 N N . PRO A 1 164 ? -3.187 1.394 -18.622 1.00 96.00 164 PRO A N 1
ATOM 1293 C CA . PRO A 1 164 ? -4.259 2.284 -18.167 1.00 96.00 164 PRO A CA 1
ATOM 1294 C C . PRO A 1 164 ? -4.640 3.335 -19.229 1.00 96.00 164 PRO A C 1
ATOM 1296 O O . PRO A 1 164 ? -3.955 3.467 -20.245 1.00 96.00 164 PRO A O 1
ATOM 1299 N N . PRO A 1 165 ? -5.722 4.108 -19.022 1.00 95.69 165 PRO A N 1
ATOM 1300 C CA . PRO A 1 165 ? -6.083 5.222 -19.895 1.00 95.69 165 PRO A CA 1
ATOM 1301 C C . PRO A 1 165 ? -4.897 6.140 -20.202 1.00 95.69 165 PRO A C 1
ATOM 1303 O O . PRO A 1 165 ? -4.105 6.471 -19.322 1.00 95.69 165 PRO A O 1
ATOM 1306 N N . HIS A 1 166 ? -4.771 6.532 -21.470 1.00 94.50 166 HIS A N 1
ATOM 1307 C CA . HIS A 1 166 ? -3.676 7.365 -21.989 1.00 94.50 166 HIS A CA 1
ATOM 1308 C C . HIS A 1 166 ? -2.254 6.779 -21.842 1.00 94.50 166 HIS A C 1
ATOM 1310 O O . HIS A 1 166 ? -1.280 7.530 -21.939 1.00 94.50 166 HIS A O 1
ATOM 1316 N N . TRP A 1 167 ? -2.111 5.462 -21.623 1.00 95.44 167 TRP A N 1
ATOM 1317 C CA . TRP A 1 167 ? -0.811 4.784 -21.683 1.00 95.44 167 TRP A CA 1
ATOM 1318 C C . TRP A 1 167 ? -0.089 5.024 -23.017 1.00 95.44 167 TRP A C 1
ATOM 1320 O O . TRP A 1 167 ? -0.687 5.382 -24.035 1.00 95.44 167 TRP A O 1
ATOM 1330 N N . LYS A 1 168 ? 1.224 4.813 -22.985 1.00 95.00 168 LYS A N 1
ATOM 1331 C CA . LYS A 1 168 ? 2.160 5.142 -24.054 1.00 95.00 168 LYS A CA 1
ATOM 1332 C C . LYS A 1 168 ? 3.089 3.965 -24.285 1.00 95.00 168 LYS A C 1
ATOM 1334 O O . LYS A 1 168 ? 3.803 3.562 -23.369 1.00 95.00 168 LYS A O 1
ATOM 1339 N N . GLN A 1 169 ? 3.080 3.417 -25.495 1.00 95.94 169 GLN A N 1
ATOM 1340 C CA . GLN A 1 169 ? 3.926 2.278 -25.844 1.00 95.94 169 GLN A CA 1
ATOM 1341 C C . GLN A 1 169 ? 5.409 2.658 -25.797 1.00 95.94 169 GLN A C 1
ATOM 1343 O O . GLN A 1 169 ? 6.232 1.861 -25.364 1.00 95.94 169 GLN A O 1
ATOM 1348 N N . GLU A 1 170 ? 5.755 3.911 -26.114 1.00 94.94 170 GLU A N 1
ATOM 1349 C CA . GLU A 1 170 ? 7.117 4.442 -25.990 1.00 94.94 170 GLU A CA 1
ATOM 1350 C C . GLU A 1 170 ? 7.664 4.460 -24.548 1.00 94.94 170 GLU A C 1
ATOM 1352 O O . GLU A 1 170 ? 8.837 4.759 -24.344 1.00 94.94 170 GLU A O 1
ATOM 1357 N N . TRP A 1 171 ? 6.834 4.151 -23.546 1.00 95.56 171 TRP A N 1
ATOM 1358 C CA . TRP A 1 171 ? 7.243 3.988 -22.149 1.00 95.56 171 TRP A CA 1
ATOM 1359 C C . TRP A 1 171 ? 7.475 2.526 -21.745 1.00 95.56 171 TRP A C 1
ATOM 1361 O O . TRP A 1 171 ? 7.860 2.286 -20.603 1.00 95.56 171 TRP A O 1
ATOM 1371 N N . HIS A 1 172 ? 7.252 1.556 -22.640 1.00 97.50 172 HIS A N 1
ATOM 1372 C CA . HIS A 1 172 ? 7.505 0.123 -22.428 1.00 97.50 172 HIS A CA 1
ATOM 1373 C C . HIS A 1 172 ? 8.905 -0.230 -22.958 1.00 97.50 172 HIS A C 1
ATOM 1375 O O . HIS A 1 172 ? 9.070 -0.803 -24.037 1.00 97.50 172 HIS A O 1
ATOM 1381 N N . CYS A 1 173 ? 9.935 0.162 -22.209 1.00 97.44 173 CYS A N 1
ATOM 1382 C CA . CYS A 1 173 ? 11.332 0.099 -22.634 1.00 97.44 173 CYS A CA 1
ATOM 1383 C C . CYS A 1 173 ? 11.968 -1.260 -22.310 1.00 97.44 173 CYS A C 1
ATOM 1385 O O . CYS A 1 173 ? 12.230 -1.579 -21.149 1.00 97.44 173 CYS A O 1
ATOM 1387 N N . GLY A 1 174 ? 12.282 -2.043 -23.339 1.00 97.12 174 GLY A N 1
ATOM 1388 C CA . GLY A 1 174 ? 13.045 -3.283 -23.237 1.00 97.12 174 GLY A CA 1
ATOM 1389 C C . GLY A 1 174 ? 14.473 -3.173 -23.765 1.00 97.12 174 GLY A C 1
ATOM 1390 O O . GLY A 1 174 ? 14.807 -2.292 -24.557 1.00 97.12 174 GLY A O 1
ATOM 1391 N N . VAL A 1 175 ? 15.308 -4.124 -23.351 1.00 97.31 175 VAL A N 1
ATOM 1392 C CA . VAL A 1 175 ? 16.658 -4.346 -23.883 1.00 97.31 175 VAL A CA 1
ATOM 1393 C C . VAL A 1 175 ? 16.735 -5.760 -24.444 1.00 97.31 175 VAL A C 1
ATOM 1395 O O . VAL A 1 175 ? 16.388 -6.723 -23.750 1.00 97.31 175 VAL A O 1
ATOM 1398 N N . ARG A 1 176 ? 17.205 -5.889 -25.687 1.00 96.56 176 ARG A N 1
ATOM 1399 C CA . ARG A 1 176 ? 17.399 -7.171 -26.377 1.00 96.56 176 ARG A CA 1
ATOM 1400 C C . ARG A 1 176 ? 18.867 -7.424 -26.696 1.00 96.56 176 ARG A C 1
ATOM 1402 O O . ARG A 1 176 ? 19.656 -6.493 -26.821 1.00 96.56 176 ARG A O 1
ATOM 1409 N N . VAL A 1 177 ? 19.228 -8.699 -26.822 1.00 96.00 177 VAL A N 1
ATOM 1410 C CA . VAL A 1 177 ? 20.527 -9.141 -27.350 1.00 96.00 177 VAL A CA 1
ATOM 1411 C C . VAL A 1 177 ? 20.439 -9.203 -28.874 1.00 96.00 177 VAL A C 1
ATOM 1413 O O . VAL A 1 177 ? 19.775 -10.095 -29.404 1.00 96.00 177 VAL A O 1
ATOM 1416 N N . SER A 1 178 ? 21.145 -8.321 -29.583 1.00 94.38 178 SER A N 1
ATOM 1417 C CA . SER A 1 178 ? 21.008 -8.123 -31.039 1.00 94.38 178 SER A CA 1
ATOM 1418 C C . SER A 1 178 ? 21.206 -9.394 -31.875 1.00 94.38 178 SER A C 1
ATOM 1420 O O . SER A 1 178 ? 20.578 -9.569 -32.913 1.00 94.38 178 SER A O 1
ATOM 1422 N N . LYS A 1 179 ? 22.062 -10.327 -31.431 1.00 94.56 179 LYS A N 1
ATOM 1423 C CA . LYS A 1 179 ? 22.336 -11.580 -32.168 1.00 94.56 179 LYS A CA 1
ATOM 1424 C C . LYS A 1 179 ? 21.243 -12.645 -32.047 1.00 94.56 179 LYS A C 1
ATOM 1426 O O . LYS A 1 179 ? 21.194 -13.541 -32.882 1.00 94.56 179 LYS A O 1
ATOM 1431 N N . SER A 1 180 ? 20.432 -12.611 -30.992 1.00 95.00 180 SER A N 1
ATOM 1432 C CA . SER A 1 180 ? 19.436 -13.655 -30.695 1.00 95.00 180 SER A CA 1
ATOM 1433 C C . SER A 1 180 ? 18.017 -13.118 -30.531 1.00 95.00 180 SER A C 1
ATOM 1435 O O . SER A 1 180 ? 17.109 -13.896 -30.251 1.00 95.00 180 SER A O 1
ATOM 1437 N N . ASN A 1 181 ? 17.838 -11.798 -30.643 1.00 92.75 181 ASN A N 1
ATOM 1438 C CA . ASN A 1 181 ? 16.617 -11.062 -30.320 1.00 92.75 181 ASN A CA 1
ATOM 1439 C C . ASN A 1 181 ? 16.087 -11.313 -28.888 1.00 92.75 181 ASN A C 1
ATOM 1441 O O . ASN A 1 181 ? 14.962 -10.938 -28.565 1.00 92.75 181 ASN A O 1
ATOM 1445 N N . LYS A 1 182 ? 16.868 -11.946 -27.994 1.00 94.12 182 LYS A N 1
ATOM 1446 C CA . LYS A 1 182 ? 16.388 -12.320 -26.656 1.00 94.12 182 LYS A CA 1
ATOM 1447 C C . LYS A 1 182 ? 16.193 -11.077 -25.788 1.00 94.12 182 LYS A C 1
ATOM 1449 O O . LYS A 1 182 ? 17.152 -10.343 -25.554 1.00 94.12 182 LYS A O 1
ATOM 1454 N N . LEU A 1 183 ? 14.989 -10.912 -25.239 1.00 95.19 183 LEU A N 1
ATOM 1455 C CA . LEU A 1 183 ? 14.688 -9.929 -24.198 1.00 95.19 183 LEU A CA 1
ATOM 1456 C C . LEU A 1 183 ? 15.460 -10.253 -22.903 1.00 95.19 183 LEU A C 1
ATOM 1458 O O . LEU A 1 183 ? 15.427 -11.383 -22.411 1.00 95.19 183 LEU A O 1
ATOM 1462 N N . VAL A 1 184 ? 16.179 -9.262 -22.372 1.00 94.62 184 VAL A N 1
ATOM 1463 C CA . VAL A 1 184 ? 17.062 -9.398 -21.192 1.00 94.62 184 VAL A CA 1
ATOM 1464 C C . VAL A 1 184 ? 16.909 -8.277 -20.161 1.00 94.62 184 VAL A C 1
ATOM 1466 O O . VAL A 1 184 ? 17.451 -8.384 -19.065 1.00 94.62 184 VAL A O 1
ATOM 1469 N N . GLY A 1 185 ? 16.163 -7.221 -20.480 1.00 93.69 185 GLY A N 1
ATOM 1470 C CA . GLY A 1 185 ? 15.821 -6.152 -19.549 1.00 93.69 185 GLY A CA 1
ATOM 1471 C C . GLY A 1 185 ? 14.493 -5.514 -19.931 1.00 93.69 185 GLY A C 1
ATOM 1472 O O . GLY A 1 185 ? 14.135 -5.502 -21.108 1.00 93.69 185 GLY A O 1
ATOM 1473 N N . PHE A 1 186 ? 13.768 -5.002 -18.940 1.00 95.88 186 PHE A N 1
ATOM 1474 C CA . PHE A 1 186 ? 12.500 -4.303 -19.125 1.00 95.88 186 PHE A CA 1
ATOM 1475 C C . PHE A 1 186 ? 12.275 -3.280 -18.009 1.00 95.88 186 PHE A C 1
ATOM 1477 O O . PHE A 1 186 ? 12.557 -3.555 -16.842 1.00 95.88 186 PHE A O 1
ATOM 1484 N N . ILE A 1 187 ? 11.731 -2.121 -18.368 1.00 95.81 187 ILE A N 1
ATOM 1485 C CA . ILE A 1 187 ? 11.162 -1.136 -17.452 1.00 95.81 187 ILE A CA 1
ATOM 1486 C C . ILE A 1 187 ? 9.949 -0.486 -18.124 1.00 95.81 187 ILE A C 1
ATOM 1488 O O . ILE A 1 187 ? 9.943 -0.276 -19.336 1.00 95.81 187 ILE A O 1
ATOM 1492 N N . SER A 1 188 ? 8.926 -0.155 -17.337 1.00 95.31 188 SER A N 1
ATOM 1493 C CA . SER A 1 188 ? 7.731 0.532 -17.825 1.00 95.31 188 SER A CA 1
ATOM 1494 C C . SER A 1 188 ? 7.436 1.780 -17.009 1.00 95.31 188 SER A C 1
ATOM 1496 O O . SER A 1 188 ? 7.627 1.782 -15.793 1.00 95.31 188 SER A O 1
ATOM 1498 N N . ALA A 1 189 ? 6.870 2.795 -17.658 1.00 94.06 189 ALA A N 1
ATOM 1499 C CA . ALA A 1 189 ? 6.101 3.843 -16.991 1.00 94.06 189 ALA A CA 1
ATOM 1500 C C . ALA A 1 189 ? 4.634 3.805 -17.448 1.00 94.06 189 ALA A C 1
ATOM 1502 O O . ALA A 1 189 ? 4.321 3.313 -18.531 1.00 94.06 189 ALA A O 1
ATOM 1503 N N . VAL A 1 190 ? 3.737 4.327 -16.613 1.00 92.31 190 VAL A N 1
ATOM 1504 C CA . VAL A 1 190 ? 2.313 4.514 -16.917 1.00 92.31 190 VAL A CA 1
ATOM 1505 C C . VAL A 1 190 ? 1.862 5.886 -16.410 1.00 92.31 190 VAL A C 1
ATOM 1507 O O . VAL A 1 190 ? 2.416 6.370 -15.420 1.00 92.31 190 VAL A O 1
ATOM 1510 N N . PRO A 1 191 ? 0.889 6.544 -17.064 1.00 90.81 191 PRO A N 1
ATOM 1511 C CA . PRO A 1 191 ? 0.381 7.824 -16.595 1.00 90.81 191 PRO A CA 1
ATOM 1512 C C . PRO A 1 191 ? -0.419 7.641 -15.303 1.00 90.81 191 PRO A C 1
ATOM 1514 O O . PRO A 1 191 ? -1.192 6.694 -15.161 1.00 90.81 191 PRO A O 1
ATOM 1517 N N . ALA A 1 192 ? -0.256 8.582 -14.377 1.00 88.69 192 ALA A N 1
ATOM 1518 C CA . ALA A 1 192 ? -1.111 8.726 -13.209 1.00 88.69 192 ALA A CA 1
ATOM 1519 C C . ALA A 1 192 ? -1.150 10.200 -12.797 1.00 88.69 192 ALA A C 1
ATOM 1521 O O . ALA A 1 192 ? -0.105 10.845 -12.684 1.00 88.69 192 ALA A O 1
ATOM 1522 N N . THR A 1 193 ? -2.338 10.746 -12.541 1.00 87.06 193 THR A N 1
ATOM 1523 C CA . THR A 1 193 ? -2.457 12.059 -11.896 1.00 87.06 193 THR A CA 1
ATOM 1524 C C . THR A 1 193 ? -2.274 11.880 -10.396 1.00 87.06 193 THR A C 1
ATOM 1526 O O . THR A 1 193 ? -3.181 11.411 -9.715 1.00 87.06 193 THR A O 1
ATOM 1529 N N . ILE A 1 194 ? -1.104 12.242 -9.871 1.00 83.44 194 ILE A N 1
ATOM 1530 C CA . ILE A 1 194 ? -0.805 12.168 -8.438 1.00 83.44 194 ILE A CA 1
ATOM 1531 C C . ILE A 1 194 ? -0.888 13.570 -7.830 1.00 83.44 194 ILE A C 1
ATOM 1533 O O . ILE A 1 194 ? -0.234 14.499 -8.294 1.00 83.44 194 ILE A O 1
ATOM 1537 N N . ARG A 1 195 ? -1.689 13.727 -6.776 1.00 78.44 195 ARG A N 1
ATOM 1538 C CA . ARG A 1 195 ? -1.774 14.955 -5.980 1.00 78.44 195 ARG A CA 1
ATOM 1539 C C . ARG A 1 195 ? -0.678 14.928 -4.926 1.00 78.44 195 ARG A C 1
ATOM 1541 O O . ARG A 1 195 ? -0.863 14.218 -3.951 1.00 78.44 195 ARG A O 1
ATOM 1548 N N . ILE A 1 196 ? 0.406 15.688 -5.103 1.00 73.12 196 ILE A N 1
ATOM 1549 C CA . ILE A 1 196 ? 1.409 15.956 -4.056 1.00 73.12 196 ILE A CA 1
ATOM 1550 C C . ILE A 1 196 ? 1.069 17.323 -3.431 1.00 73.12 196 ILE A C 1
ATOM 1552 O O . ILE A 1 196 ? 1.460 18.369 -3.965 1.00 73.12 196 ILE A O 1
ATOM 1556 N N . LYS A 1 197 ? 0.249 17.319 -2.367 1.00 63.41 197 LYS A N 1
ATOM 1557 C CA . LYS A 1 197 ? -0.326 18.530 -1.732 1.00 63.41 197 LYS A CA 1
ATOM 1558 C C . LYS A 1 197 ? -0.823 19.556 -2.776 1.00 63.41 197 LYS A C 1
ATOM 1560 O O . LYS A 1 197 ? -1.652 19.199 -3.611 1.00 63.41 197 LYS A O 1
ATOM 1565 N N . GLU A 1 198 ? -0.359 20.810 -2.730 1.00 52.41 198 GLU A N 1
ATOM 1566 C CA . GLU A 1 198 ? -0.787 21.918 -3.609 1.00 52.41 198 GLU A CA 1
ATOM 1567 C C . GLU A 1 198 ? 0.146 22.161 -4.818 1.00 52.41 198 GLU A C 1
ATOM 1569 O O . GLU A 1 198 ? 0.131 23.243 -5.402 1.00 52.41 198 GLU A O 1
ATOM 1574 N N . SER A 1 199 ? 0.964 21.182 -5.228 1.00 52.31 199 SER A N 1
ATOM 1575 C CA . SER A 1 199 ? 1.894 21.354 -6.359 1.00 52.31 199 SER A CA 1
ATOM 1576 C C . SER A 1 199 ? 1.520 20.508 -7.585 1.00 52.31 199 SER A C 1
ATOM 1578 O O . SER A 1 199 ? 1.358 19.293 -7.506 1.00 52.31 199 SER A O 1
ATOM 1580 N N . GLY A 1 200 ? 1.373 21.167 -8.740 1.00 51.56 200 GLY A N 1
ATOM 1581 C CA . GLY A 1 200 ? 1.061 20.538 -10.028 1.00 51.56 200 GLY A CA 1
ATOM 1582 C C . GLY A 1 200 ? 2.288 20.464 -10.932 1.00 51.56 200 GLY A C 1
ATOM 1583 O O . GLY A 1 200 ? 2.463 21.319 -11.798 1.00 51.56 200 GLY A O 1
ATOM 1584 N N . VAL A 1 201 ? 3.148 19.467 -10.719 1.00 58.16 201 VAL A N 1
ATOM 1585 C CA . VAL A 1 201 ? 4.393 19.262 -11.482 1.00 58.16 201 VAL A CA 1
ATOM 1586 C C . VAL A 1 201 ? 4.434 17.820 -12.023 1.00 58.16 201 VAL A C 1
ATOM 1588 O O . VAL A 1 201 ? 3.677 16.958 -11.584 1.00 58.16 201 VAL A O 1
ATOM 1591 N N . PHE A 1 202 ? 5.266 17.560 -13.035 1.00 58.16 202 PHE A N 1
ATOM 1592 C CA . PHE A 1 202 ? 5.483 16.214 -13.572 1.00 58.16 202 PHE A CA 1
ATOM 1593 C C . PHE A 1 202 ? 6.582 15.486 -12.782 1.00 58.16 202 PHE A C 1
ATOM 1595 O O . PHE A 1 202 ? 7.749 15.874 -12.831 1.00 58.16 202 PHE A O 1
ATOM 1602 N N . GLN A 1 203 ? 6.204 14.408 -12.095 1.00 74.62 203 GLN A N 1
ATOM 1603 C CA . GLN A 1 203 ? 7.078 13.513 -11.327 1.00 74.62 203 GLN A CA 1
ATOM 1604 C C . GLN A 1 203 ? 6.869 12.056 -11.750 1.00 74.62 203 GLN A C 1
ATOM 1606 O O . GLN A 1 203 ? 5.815 11.705 -12.278 1.00 74.62 203 GLN A O 1
ATOM 1611 N N . ALA A 1 204 ? 7.833 11.189 -11.430 1.00 81.81 204 ALA A N 1
ATOM 1612 C CA . ALA A 1 204 ? 7.592 9.749 -11.362 1.00 81.81 204 ALA A CA 1
ATOM 1613 C C . ALA A 1 204 ? 7.499 9.303 -9.896 1.00 81.81 204 ALA A C 1
ATOM 1615 O O . ALA A 1 204 ? 8.318 9.705 -9.068 1.00 81.81 204 ALA A O 1
ATOM 1616 N N . VAL A 1 205 ? 6.523 8.446 -9.592 1.00 88.12 205 VAL A N 1
ATOM 1617 C CA . VAL A 1 205 ? 6.406 7.744 -8.306 1.00 88.12 205 VAL A CA 1
ATOM 1618 C C . VAL A 1 205 ? 6.858 6.307 -8.519 1.00 88.12 205 VAL A C 1
ATOM 1620 O O . VAL A 1 205 ? 6.437 5.673 -9.485 1.00 88.12 205 VAL A O 1
ATOM 1623 N N . TYR A 1 206 ? 7.692 5.776 -7.630 1.00 90.75 206 TYR A N 1
ATOM 1624 C CA . TYR A 1 206 ? 8.112 4.375 -7.686 1.00 90.75 206 TYR A CA 1
ATOM 1625 C C . TYR A 1 206 ? 8.208 3.762 -6.290 1.00 90.75 206 TYR A C 1
ATOM 1627 O O . TYR A 1 206 ? 8.238 4.465 -5.278 1.00 90.75 206 TYR A O 1
ATOM 1635 N N . THR A 1 207 ? 8.224 2.431 -6.230 1.00 88.81 207 THR A N 1
ATOM 1636 C CA . THR A 1 207 ? 8.352 1.679 -4.977 1.00 88.81 207 THR A CA 1
ATOM 1637 C C . THR A 1 207 ? 9.399 0.581 -5.098 1.00 88.81 207 THR A C 1
ATOM 1639 O O . THR A 1 207 ? 9.690 0.119 -6.200 1.00 88.81 207 THR A O 1
ATOM 1642 N N . ALA A 1 208 ? 9.989 0.176 -3.973 1.00 87.12 208 ALA A N 1
ATOM 1643 C CA . ALA A 1 208 ? 10.945 -0.928 -3.925 1.00 87.12 208 ALA A CA 1
ATOM 1644 C C . ALA A 1 208 ? 10.914 -1.646 -2.568 1.00 87.12 208 ALA A C 1
ATOM 1646 O O . ALA A 1 208 ? 10.652 -1.030 -1.538 1.00 87.12 208 ALA A O 1
ATOM 1647 N N . GLY A 1 209 ? 11.249 -2.939 -2.543 1.00 82.19 209 GLY A N 1
ATOM 1648 C CA . GLY A 1 209 ? 11.459 -3.689 -1.292 1.00 82.19 209 GLY A CA 1
ATOM 1649 C C . GLY A 1 209 ? 12.802 -3.399 -0.599 1.00 82.19 209 GLY A C 1
ATOM 1650 O O . GLY A 1 209 ? 13.077 -3.925 0.478 1.00 82.19 209 GLY A O 1
ATOM 1651 N N . VAL A 1 210 ? 13.652 -2.577 -1.223 1.00 84.31 210 VAL A N 1
ATOM 1652 C CA . VAL A 1 210 ? 15.036 -2.278 -0.819 1.00 84.31 210 VAL A CA 1
ATOM 1653 C C . VAL A 1 210 ? 15.218 -0.777 -0.618 1.00 84.31 210 VAL A C 1
ATOM 1655 O O . VAL A 1 210 ? 14.488 0.015 -1.211 1.00 84.31 210 VAL A O 1
ATOM 1658 N N . ILE A 1 211 ? 16.197 -0.370 0.192 1.00 85.56 211 ILE A N 1
ATOM 1659 C CA . ILE A 1 211 ? 16.413 1.043 0.525 1.00 85.56 211 ILE A CA 1
ATOM 1660 C C . ILE A 1 211 ? 17.390 1.708 -0.458 1.00 85.56 211 ILE A C 1
ATOM 1662 O O . ILE A 1 211 ? 18.590 1.415 -0.504 1.00 85.56 211 ILE A O 1
ATOM 1666 N N . LEU A 1 212 ? 16.851 2.658 -1.219 1.00 90.31 212 LEU A N 1
ATOM 1667 C CA . LEU A 1 212 ? 17.548 3.582 -2.118 1.00 90.31 212 LEU A CA 1
ATOM 1668 C C . LEU A 1 212 ? 17.533 5.020 -1.546 1.00 90.31 212 LEU A C 1
ATOM 1670 O O . LEU A 1 212 ? 16.692 5.305 -0.691 1.00 90.31 212 LEU A O 1
ATOM 1674 N N . PRO A 1 213 ? 18.411 5.941 -1.989 1.00 88.38 213 PRO A N 1
ATOM 1675 C CA . PRO A 1 213 ? 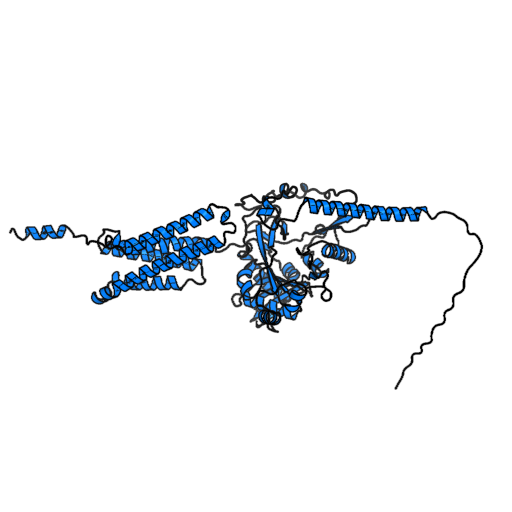18.338 7.363 -1.627 1.00 88.38 213 PRO A CA 1
ATOM 1676 C C . PRO A 1 213 ? 17.123 8.056 -2.275 1.00 88.38 213 PRO A C 1
ATOM 1678 O O . PRO A 1 213 ? 16.986 8.017 -3.493 1.00 88.38 213 PRO A O 1
ATOM 1681 N N . LYS A 1 214 ? 16.197 8.678 -1.538 1.00 88.44 214 LYS A N 1
ATOM 1682 C CA . LYS A 1 214 ? 15.819 8.471 -0.126 1.00 88.44 214 LYS A CA 1
ATOM 1683 C C . LYS A 1 214 ? 14.315 8.159 -0.095 1.00 88.44 214 LYS A C 1
ATOM 1685 O O . LYS A 1 214 ? 13.572 8.819 -0.823 1.00 88.44 214 LYS A O 1
ATOM 1690 N N . PRO A 1 215 ? 13.839 7.178 0.697 1.00 89.38 215 PRO A N 1
ATOM 1691 C CA . PRO A 1 215 ? 12.413 6.883 0.755 1.00 89.38 215 PRO A CA 1
ATOM 1692 C C . PRO A 1 215 ? 11.654 8.046 1.392 1.00 89.38 215 PRO A C 1
ATOM 1694 O O . PRO A 1 215 ? 12.062 8.569 2.430 1.00 89.38 215 PRO A O 1
ATOM 1697 N N . ILE A 1 216 ? 10.526 8.411 0.787 1.00 88.69 216 ILE A N 1
ATOM 1698 C CA . ILE A 1 216 ? 9.578 9.381 1.346 1.00 88.69 216 ILE A CA 1
ATOM 1699 C C . ILE A 1 216 ? 8.563 8.723 2.289 1.00 88.69 216 ILE A C 1
ATOM 1701 O O . ILE A 1 216 ? 7.877 9.428 3.014 1.00 88.69 216 ILE A O 1
ATOM 1705 N N . GLY A 1 217 ? 8.460 7.392 2.294 1.00 85.38 217 GLY A N 1
ATOM 1706 C CA . GLY A 1 217 ? 7.578 6.632 3.180 1.00 85.38 217 GLY A CA 1
ATOM 1707 C C . GLY A 1 217 ? 7.884 5.134 3.131 1.00 85.38 217 GLY A C 1
ATOM 1708 O O . GLY A 1 217 ? 8.423 4.638 2.140 1.00 85.38 217 GLY A O 1
ATOM 1709 N N . THR A 1 218 ? 7.545 4.410 4.198 1.00 87.44 218 THR A N 1
ATOM 1710 C CA . THR A 1 218 ? 7.873 2.983 4.369 1.00 87.44 218 THR A CA 1
ATOM 1711 C C . THR A 1 218 ? 6.684 2.236 4.953 1.00 87.44 218 THR A C 1
ATOM 1713 O O . THR A 1 218 ? 6.405 2.389 6.136 1.00 87.44 218 THR A O 1
ATOM 1716 N N . CYS A 1 219 ? 6.013 1.404 4.157 1.00 86.44 219 CYS A N 1
ATOM 1717 C CA . CYS A 1 219 ? 4.922 0.548 4.631 1.00 86.44 219 CYS A CA 1
ATOM 1718 C C . CYS A 1 219 ? 5.424 -0.875 4.920 1.00 86.44 219 CYS A C 1
ATOM 1720 O O . CYS A 1 219 ? 6.349 -1.362 4.272 1.00 86.44 219 CYS A O 1
ATOM 1722 N N . ARG A 1 220 ? 4.793 -1.568 5.862 1.00 85.31 220 ARG A N 1
ATOM 1723 C CA . ARG A 1 220 ? 5.037 -2.969 6.223 1.00 85.31 220 ARG A CA 1
ATOM 1724 C C . ARG A 1 220 ? 4.022 -3.867 5.516 1.00 85.31 220 ARG A C 1
ATOM 1726 O O . ARG A 1 220 ? 2.835 -3.546 5.485 1.00 85.31 220 ARG A O 1
ATOM 1733 N N . TYR A 1 221 ? 4.463 -5.008 4.983 1.00 85.81 221 TYR A N 1
ATOM 1734 C CA . TYR A 1 221 ? 3.545 -6.051 4.516 1.00 85.81 221 TYR A CA 1
ATOM 1735 C C . TYR A 1 221 ? 2.898 -6.799 5.685 1.00 85.81 221 TYR A C 1
ATOM 1737 O O . TYR A 1 221 ? 3.514 -7.020 6.726 1.00 85.81 221 TYR A O 1
ATOM 1745 N N . TRP A 1 222 ? 1.647 -7.204 5.488 1.00 92.44 222 TRP A N 1
ATOM 1746 C CA . TRP A 1 222 ? 0.843 -7.989 6.416 1.00 92.44 222 TRP A CA 1
ATOM 1747 C C . TRP A 1 222 ? 0.090 -9.088 5.661 1.00 92.44 222 TRP A C 1
ATOM 1749 O O . TRP A 1 222 ? -0.402 -8.866 4.553 1.00 92.44 222 TRP A O 1
ATOM 1759 N N . HIS A 1 223 ? -0.060 -10.259 6.282 1.00 93.69 223 HIS A N 1
ATOM 1760 C CA . HIS A 1 223 ? -0.594 -11.463 5.641 1.00 93.69 223 HIS A CA 1
ATOM 1761 C C . HIS A 1 223 ? -1.738 -12.080 6.447 1.00 93.69 223 HIS A C 1
ATOM 1763 O O . HIS A 1 223 ? -1.605 -12.377 7.636 1.00 93.69 223 HIS A O 1
ATOM 1769 N N . ARG A 1 224 ? -2.869 -12.345 5.792 1.00 97.62 224 ARG A N 1
ATOM 1770 C CA . ARG A 1 224 ? -4.039 -13.011 6.372 1.00 97.62 224 ARG A CA 1
ATOM 1771 C C . ARG A 1 224 ? -4.259 -14.364 5.708 1.00 97.62 224 ARG A C 1
ATOM 1773 O O . ARG A 1 224 ? -4.676 -14.451 4.558 1.00 97.62 224 ARG A O 1
ATOM 1780 N N . SER A 1 225 ? -4.023 -15.439 6.457 1.00 97.31 225 SER A N 1
ATOM 1781 C CA . SER A 1 225 ? -4.112 -16.806 5.925 1.00 97.31 225 SER A CA 1
ATOM 1782 C C . SER A 1 225 ? -5.557 -17.257 5.660 1.00 97.31 225 SER A C 1
ATOM 1784 O O . SER A 1 225 ? -6.332 -17.461 6.597 1.00 97.31 225 SER A O 1
ATOM 1786 N N . LEU A 1 226 ? -5.929 -17.444 4.393 1.00 98.12 226 LEU A N 1
ATOM 1787 C CA . LEU A 1 226 ? -7.250 -17.948 3.992 1.00 98.12 226 LEU A CA 1
ATOM 1788 C C . LEU A 1 226 ? -7.268 -19.486 3.911 1.00 98.12 226 LEU A C 1
ATOM 1790 O O . LEU A 1 226 ? -8.269 -20.113 4.271 1.00 98.12 226 LEU A O 1
ATOM 1794 N N . ASN A 1 227 ? -6.128 -20.083 3.543 1.00 97.38 227 ASN A N 1
ATOM 1795 C CA . ASN A 1 227 ? -5.876 -21.523 3.480 1.00 97.38 227 ASN A CA 1
ATOM 1796 C C . ASN A 1 227 ? -4.662 -21.932 4.353 1.00 97.38 227 ASN A C 1
ATOM 1798 O O . ASN A 1 227 ? -3.592 -22.254 3.827 1.00 97.38 227 ASN A O 1
ATOM 1802 N N . PRO A 1 228 ? -4.793 -21.961 5.697 1.00 96.12 228 PRO A N 1
ATOM 1803 C CA . PRO A 1 228 ? -3.651 -22.200 6.585 1.00 96.12 228 PRO A CA 1
ATOM 1804 C C . PRO A 1 228 ? -2.980 -23.556 6.392 1.00 96.12 228 PRO A C 1
ATOM 1806 O O . PRO A 1 228 ? -1.782 -23.676 6.620 1.00 96.12 228 PRO A O 1
ATOM 1809 N N . LYS A 1 229 ? -3.732 -24.577 5.954 1.00 95.31 229 LYS A N 1
ATOM 1810 C CA . LYS A 1 229 ? -3.168 -25.901 5.675 1.00 95.31 229 LYS A CA 1
ATOM 1811 C C . LYS A 1 229 ? -2.129 -25.812 4.556 1.00 95.31 229 LYS A C 1
ATOM 1813 O O . LYS A 1 229 ? -1.009 -26.257 4.763 1.00 95.31 229 LYS A O 1
ATOM 1818 N N . LYS A 1 230 ? -2.484 -25.211 3.414 1.00 95.88 230 LYS A N 1
ATOM 1819 C CA . LYS A 1 230 ? -1.574 -25.074 2.269 1.00 95.88 230 LYS A CA 1
ATOM 1820 C C . LYS A 1 230 ? -0.394 -24.160 2.585 1.00 95.88 230 LYS A C 1
ATOM 1822 O O . LYS A 1 230 ? 0.729 -24.550 2.302 1.00 95.88 230 LYS A O 1
ATOM 1827 N N . LEU A 1 231 ? -0.630 -22.992 3.199 1.00 94.00 231 LEU A N 1
ATOM 1828 C CA . LEU A 1 231 ? 0.451 -22.040 3.505 1.00 94.00 231 LEU A CA 1
ATOM 1829 C C . LEU A 1 231 ? 1.511 -22.627 4.450 1.00 94.00 231 LEU A C 1
ATOM 1831 O O . LEU A 1 231 ? 2.686 -22.308 4.307 1.00 94.00 231 LEU A O 1
ATOM 1835 N N . ILE A 1 232 ? 1.116 -23.492 5.391 1.00 93.50 232 ILE A N 1
ATOM 1836 C CA . ILE A 1 232 ? 2.064 -24.179 6.283 1.00 93.50 232 ILE A CA 1
ATOM 1837 C C . ILE A 1 232 ? 2.815 -25.300 5.551 1.00 93.50 232 ILE A C 1
ATOM 1839 O O . ILE A 1 232 ? 4.019 -25.439 5.742 1.00 93.50 232 ILE A O 1
ATOM 1843 N N . ASP A 1 233 ? 2.132 -26.066 4.695 1.00 93.69 233 ASP A N 1
ATOM 1844 C CA . ASP A 1 233 ? 2.720 -27.171 3.915 1.00 93.69 233 ASP A CA 1
ATOM 1845 C C . ASP A 1 233 ? 3.816 -26.662 2.956 1.00 93.69 233 ASP A C 1
ATOM 1847 O O . ASP A 1 233 ? 4.938 -27.164 2.944 1.00 93.69 233 ASP A O 1
ATOM 1851 N N . VAL A 1 234 ? 3.540 -25.561 2.243 1.00 92.12 234 VAL A N 1
ATOM 1852 C CA . VAL A 1 234 ? 4.519 -24.887 1.366 1.00 92.12 234 VAL A CA 1
ATOM 1853 C C . VAL A 1 234 ? 5.520 -24.000 2.117 1.00 92.12 234 VAL A C 1
ATOM 1855 O O . VAL A 1 234 ? 6.344 -23.367 1.474 1.00 92.12 234 VAL A O 1
ATOM 1858 N N . LYS A 1 235 ? 5.463 -23.938 3.455 1.00 89.38 235 LYS A N 1
ATOM 1859 C CA . LYS A 1 235 ? 6.285 -23.084 4.341 1.00 89.38 235 LYS A CA 1
ATOM 1860 C C . LYS A 1 235 ? 6.146 -21.560 4.181 1.00 89.38 235 LYS A C 1
ATOM 1862 O O . LYS A 1 235 ? 6.883 -20.838 4.839 1.00 89.38 235 LYS A O 1
ATOM 1867 N N . PHE A 1 236 ? 5.158 -21.060 3.436 1.00 85.88 236 PHE A N 1
ATOM 1868 C CA . PHE A 1 236 ? 4.812 -19.624 3.396 1.00 85.88 236 PHE A CA 1
ATOM 1869 C C . PHE A 1 236 ? 4.395 -19.078 4.778 1.00 85.88 236 PHE A C 1
ATOM 1871 O O . PHE A 1 236 ? 4.377 -17.877 5.033 1.00 85.88 236 PHE A O 1
ATOM 1878 N N . SER A 1 237 ? 3.984 -19.947 5.701 1.00 86.62 237 SER A N 1
ATOM 1879 C CA . SER A 1 237 ? 3.697 -19.566 7.084 1.00 86.62 237 SER A CA 1
ATOM 1880 C C . SER A 1 237 ? 4.102 -20.667 8.054 1.00 86.62 237 SER A C 1
ATOM 1882 O O . SER A 1 237 ? 4.066 -21.851 7.728 1.00 86.62 237 SER A O 1
ATOM 1884 N N . HIS A 1 238 ? 4.424 -20.290 9.288 1.00 85.75 238 HIS A N 1
ATOM 1885 C CA . HIS A 1 238 ? 4.801 -21.234 10.339 1.00 85.75 238 HIS A CA 1
ATOM 1886 C C . HIS A 1 238 ? 3.735 -21.327 11.435 1.00 85.75 238 HIS A C 1
ATOM 1888 O O . HIS A 1 238 ? 2.923 -20.422 11.638 1.00 85.75 238 HIS A O 1
ATOM 1894 N N . LEU A 1 239 ? 3.741 -22.439 12.173 1.00 86.62 239 LEU A N 1
ATOM 1895 C CA . LEU A 1 239 ? 2.969 -22.554 13.407 1.00 86.62 239 LEU A CA 1
ATOM 1896 C C . LEU A 1 239 ? 3.638 -21.726 14.506 1.00 86.62 239 LEU A C 1
ATOM 1898 O O . LEU A 1 239 ? 4.819 -21.909 14.797 1.00 86.62 239 LEU A O 1
ATOM 1902 N N . SER A 1 240 ? 2.866 -20.870 15.170 1.00 80.81 240 SER A N 1
ATOM 1903 C CA . SER A 1 240 ? 3.304 -20.243 16.414 1.00 80.81 240 SER A CA 1
ATOM 1904 C C . SER A 1 240 ? 3.402 -21.273 17.549 1.00 80.81 240 SER A C 1
ATOM 1906 O O . SER A 1 240 ? 2.785 -22.345 17.514 1.00 80.81 240 SER A O 1
ATOM 1908 N N . ARG A 1 241 ? 4.191 -20.951 18.584 1.00 81.75 241 ARG A N 1
ATOM 1909 C CA . ARG A 1 241 ? 4.357 -21.814 19.766 1.00 81.75 241 ARG A CA 1
ATOM 1910 C C . ARG A 1 241 ? 2.984 -22.177 20.355 1.00 81.75 241 ARG A C 1
ATOM 1912 O O . ARG A 1 241 ? 2.115 -21.321 20.488 1.00 81.75 241 ARG A O 1
ATOM 1919 N N . ASN A 1 242 ? 2.806 -23.447 20.725 1.00 83.75 242 ASN A N 1
ATOM 1920 C CA . ASN A 1 242 ? 1.575 -24.028 21.293 1.00 83.75 242 ASN A CA 1
ATOM 1921 C C . ASN A 1 242 ? 0.352 -24.127 20.344 1.00 83.75 242 ASN A C 1
ATOM 1923 O O . ASN A 1 242 ? -0.735 -24.536 20.779 1.00 83.75 242 ASN A O 1
ATOM 1927 N N . MET A 1 243 ? 0.513 -23.826 19.049 1.00 88.94 243 MET A N 1
ATOM 1928 C CA . MET A 1 243 ? -0.516 -24.044 18.024 1.00 88.94 243 MET A CA 1
ATOM 1929 C C . MET A 1 243 ? -0.326 -25.365 17.269 1.00 88.94 243 MET A C 1
ATOM 1931 O O . MET A 1 243 ? 0.771 -25.899 17.153 1.00 88.94 243 MET A O 1
ATOM 1935 N N . ASN A 1 244 ? -1.428 -25.893 16.732 1.00 92.56 244 ASN A N 1
ATOM 1936 C CA . ASN A 1 244 ? -1.444 -27.033 15.815 1.00 92.56 244 ASN A CA 1
ATOM 1937 C C . ASN A 1 244 ? -2.350 -26.714 14.614 1.00 92.56 244 ASN A C 1
ATOM 1939 O O . ASN A 1 244 ? -3.141 -25.771 14.675 1.00 92.56 244 ASN A O 1
ATOM 1943 N N . ILE A 1 245 ? -2.268 -27.499 13.534 1.00 92.81 245 ILE A N 1
ATOM 1944 C CA . ILE A 1 245 ? -2.973 -27.209 12.271 1.00 92.81 245 ILE A CA 1
ATOM 1945 C C . ILE A 1 245 ? -4.484 -27.026 12.489 1.00 92.81 245 ILE A C 1
ATOM 1947 O O . ILE A 1 245 ? -5.063 -26.076 11.967 1.00 92.81 245 ILE A O 1
ATOM 1951 N N . GLN A 1 246 ? -5.127 -27.871 13.302 1.00 94.31 246 GLN A N 1
ATOM 1952 C CA . GLN A 1 246 ? -6.567 -27.769 13.573 1.00 94.31 246 GLN A CA 1
ATOM 1953 C C . GLN A 1 246 ? -6.933 -26.472 14.316 1.00 94.31 246 GLN A C 1
ATOM 1955 O O . GLN A 1 246 ? -7.899 -25.801 13.948 1.00 94.31 246 GLN A O 1
ATOM 1960 N N . ARG A 1 247 ? -6.144 -26.079 15.328 1.00 94.19 247 ARG A N 1
ATOM 1961 C CA . ARG A 1 247 ? -6.309 -24.802 16.044 1.00 94.19 247 ARG A CA 1
ATOM 1962 C C . ARG A 1 247 ? -6.098 -23.611 15.109 1.00 94.19 247 ARG A C 1
ATOM 1964 O O . ARG A 1 247 ? -6.889 -22.676 15.158 1.00 94.19 247 ARG A O 1
ATOM 1971 N N . THR A 1 248 ? -5.100 -23.661 14.228 1.00 93.25 248 THR A N 1
ATOM 1972 C CA . THR A 1 248 ? -4.811 -22.594 13.255 1.00 93.25 248 THR A CA 1
ATOM 1973 C C . THR A 1 248 ? -5.923 -22.457 12.208 1.00 93.25 248 THR A C 1
ATOM 1975 O O . THR A 1 248 ? -6.382 -21.348 11.941 1.00 93.25 248 THR A O 1
ATOM 1978 N N . ILE A 1 249 ? -6.446 -23.572 11.684 1.00 94.94 249 ILE A N 1
ATOM 1979 C CA . ILE A 1 249 ? -7.624 -23.578 10.799 1.00 94.94 249 ILE A CA 1
ATOM 1980 C C . ILE A 1 249 ? -8.849 -22.988 11.517 1.00 94.94 249 ILE A C 1
ATOM 1982 O O . ILE A 1 249 ? -9.573 -22.184 10.930 1.00 94.94 249 ILE A O 1
ATOM 1986 N N . LYS A 1 250 ? -9.075 -23.336 12.793 1.00 95.44 250 LYS A N 1
ATOM 1987 C CA . LYS A 1 250 ? -10.182 -22.785 13.593 1.00 95.44 250 LYS A CA 1
ATOM 1988 C C . LYS A 1 250 ? -10.016 -21.283 13.857 1.00 95.44 250 LYS A C 1
ATOM 1990 O O . LYS A 1 250 ? -10.993 -20.550 13.728 1.00 95.44 250 LYS A O 1
ATOM 1995 N N . LEU A 1 251 ? -8.805 -20.822 14.181 1.00 94.12 251 LEU A N 1
ATOM 1996 C CA . LEU A 1 251 ? -8.478 -19.409 14.415 1.00 94.12 251 LEU A CA 1
ATOM 1997 C C . LEU A 1 251 ? -8.801 -18.547 13.189 1.00 94.12 251 LEU A C 1
ATOM 1999 O O . LEU A 1 251 ? -9.438 -17.498 13.317 1.00 94.12 251 LEU A O 1
ATOM 2003 N N . TYR A 1 252 ? -8.392 -19.007 12.008 1.00 96.31 252 TYR A N 1
ATOM 2004 C CA . TYR A 1 252 ? -8.541 -18.275 10.754 1.00 96.31 252 TYR A CA 1
ATOM 2005 C C . TYR A 1 252 ? -9.855 -18.543 10.008 1.00 96.31 252 TYR A C 1
ATOM 2007 O O . TYR A 1 252 ? -10.075 -17.927 8.961 1.00 96.31 252 TYR A O 1
ATOM 2015 N N . LYS A 1 253 ? -10.748 -19.396 10.542 1.00 96.69 253 LYS A N 1
ATOM 2016 C CA . LYS A 1 253 ? -12.062 -19.680 9.948 1.00 96.69 253 LYS A CA 1
ATOM 2017 C C . LYS A 1 253 ? -12.846 -18.379 9.721 1.00 96.69 253 LYS A C 1
ATOM 2019 O O . LYS A 1 253 ? -12.959 -17.535 10.608 1.00 96.69 253 LYS A O 1
ATOM 2024 N N . LEU A 1 254 ? -13.401 -18.269 8.519 1.00 97.56 254 LEU A N 1
ATOM 2025 C CA . LEU A 1 254 ? -14.315 -17.222 8.069 1.00 97.56 254 LEU A CA 1
ATOM 2026 C C . LEU A 1 254 ? -15.687 -17.853 7.761 1.00 97.56 254 LEU A C 1
ATOM 2028 O O . LEU A 1 254 ? -15.724 -19.068 7.510 1.00 97.56 254 LEU A O 1
ATOM 2032 N N . PRO A 1 255 ? -16.782 -17.067 7.788 1.00 96.38 255 PRO A N 1
ATOM 2033 C CA . PRO A 1 255 ? -18.085 -17.454 7.243 1.00 96.38 255 PRO A CA 1
ATOM 2034 C C . PRO A 1 255 ? -18.026 -17.877 5.768 1.00 96.38 255 PRO A C 1
ATOM 2036 O O . PRO A 1 255 ? -17.025 -17.656 5.090 1.00 96.38 255 PRO A O 1
ATOM 2039 N N . GLU A 1 256 ? -19.114 -18.473 5.283 1.00 92.00 256 GLU A N 1
ATOM 2040 C CA . GLU A 1 256 ? -19.276 -18.870 3.874 1.00 92.00 256 GLU A CA 1
ATOM 2041 C C . GLU A 1 256 ? -19.773 -17.717 2.992 1.00 92.00 256 GLU A C 1
ATOM 2043 O O . GLU A 1 256 ? -19.372 -17.621 1.839 1.00 92.00 256 GLU A O 1
ATOM 2048 N N . ASN A 1 257 ? -20.596 -16.820 3.548 1.00 95.00 257 ASN A N 1
ATOM 2049 C CA . ASN A 1 257 ? -21.197 -15.688 2.841 1.00 95.00 257 ASN A CA 1
ATOM 2050 C C . ASN A 1 257 ? -20.852 -14.353 3.532 1.00 95.00 257 ASN A C 1
ATOM 2052 O O . ASN A 1 257 ? -20.708 -14.343 4.763 1.00 95.00 257 ASN A O 1
ATOM 2056 N N . PRO A 1 258 ? -20.734 -13.238 2.779 1.00 96.12 258 PRO A N 1
ATOM 2057 C CA . PRO A 1 258 ? -20.641 -11.883 3.328 1.00 96.12 258 PRO A CA 1
ATOM 2058 C C . PRO A 1 258 ? -21.776 -11.564 4.303 1.00 96.12 258 PRO A C 1
ATOM 2060 O O . PRO A 1 258 ? -22.873 -12.114 4.199 1.00 96.12 258 PRO A O 1
ATOM 2063 N N . LYS A 1 259 ? -21.523 -10.654 5.246 1.00 94.31 259 LYS A N 1
ATOM 2064 C CA . LYS A 1 259 ? -22.510 -10.233 6.249 1.00 94.31 259 LYS A CA 1
ATOM 2065 C C . LYS A 1 259 ? -23.286 -8.984 5.840 1.00 94.31 259 LYS A C 1
ATOM 2067 O O . LYS A 1 259 ? -24.416 -8.805 6.291 1.00 94.31 259 LYS A O 1
ATOM 2072 N N . MET A 1 260 ? -22.687 -8.093 5.053 1.00 94.12 260 MET A N 1
ATOM 2073 C CA . MET A 1 260 ? -23.298 -6.811 4.714 1.00 94.12 260 MET A CA 1
ATOM 2074 C C . MET A 1 260 ? -24.422 -6.968 3.688 1.00 94.12 260 MET A C 1
ATOM 2076 O O . MET A 1 260 ? -24.217 -7.404 2.554 1.00 94.12 260 MET A O 1
ATOM 2080 N N . VAL A 1 261 ? -25.617 -6.514 4.066 1.00 93.44 261 VAL A N 1
ATOM 2081 C CA . VAL A 1 261 ? -26.752 -6.387 3.147 1.00 93.44 261 VAL A CA 1
ATOM 2082 C C . VAL A 1 261 ? -26.398 -5.384 2.048 1.00 93.44 261 VAL A C 1
ATOM 2084 O O . VAL A 1 261 ? -26.018 -4.247 2.339 1.00 93.44 261 VAL A O 1
ATOM 2087 N N . GLY A 1 262 ? -26.535 -5.819 0.793 1.00 94.69 262 GLY A N 1
ATOM 2088 C CA . GLY A 1 262 ? -26.197 -5.024 -0.388 1.00 94.69 262 GLY A CA 1
ATOM 2089 C C . GLY A 1 262 ? -24.753 -5.162 -0.876 1.00 94.69 262 GLY A C 1
ATOM 2090 O O . GLY A 1 262 ? -24.371 -4.436 -1.791 1.00 94.69 262 GLY A O 1
ATOM 2091 N N . PHE A 1 263 ? -23.948 -6.066 -0.301 1.00 97.06 263 PHE A N 1
ATOM 2092 C CA . PHE A 1 263 ? -22.610 -6.382 -0.807 1.00 97.06 263 PHE A CA 1
ATOM 2093 C C . PHE A 1 263 ? -22.699 -7.123 -2.153 1.00 97.06 263 PHE A C 1
ATOM 2095 O O . PHE A 1 263 ? -23.175 -8.257 -2.217 1.00 97.06 263 PHE A O 1
ATOM 2102 N N . ARG A 1 264 ? -22.246 -6.490 -3.240 1.00 97.31 264 ARG A N 1
ATOM 2103 C CA . ARG A 1 264 ? -22.275 -7.042 -4.608 1.00 97.31 264 ARG A CA 1
ATOM 2104 C C . ARG A 1 264 ? -21.047 -6.621 -5.415 1.00 97.31 264 ARG A C 1
ATOM 2106 O O . ARG A 1 264 ? -20.347 -5.689 -5.027 1.00 97.31 264 ARG A O 1
ATOM 2113 N N . LYS A 1 265 ? -20.782 -7.278 -6.553 1.00 98.19 265 LYS A N 1
ATOM 2114 C CA . LYS A 1 265 ? -19.711 -6.848 -7.473 1.00 98.19 265 LYS A CA 1
ATOM 2115 C C . LYS A 1 265 ? -19.960 -5.419 -7.975 1.00 98.19 265 LYS A C 1
ATOM 2117 O O . LYS A 1 265 ? -21.106 -4.999 -8.151 1.00 98.19 265 LYS A O 1
ATOM 2122 N N . PHE A 1 266 ? -18.871 -4.685 -8.182 1.00 98.38 266 PHE A N 1
ATOM 2123 C CA . PHE A 1 266 ? -18.871 -3.363 -8.803 1.00 98.38 266 PHE A CA 1
ATOM 2124 C C . PHE A 1 266 ? -19.229 -3.467 -10.293 1.00 98.38 266 PHE A C 1
ATOM 2126 O O . PHE A 1 266 ? -18.694 -4.313 -11.010 1.00 98.38 266 PHE A O 1
ATOM 2133 N N . GLU A 1 267 ? -20.122 -2.597 -10.764 1.00 98.19 267 GLU A N 1
ATOM 2134 C CA . GLU A 1 267 ? -20.602 -2.578 -12.147 1.00 98.19 267 GLU A CA 1
ATOM 2135 C C . GLU A 1 267 ? -20.367 -1.217 -12.820 1.00 98.19 267 GLU A C 1
ATOM 2137 O O . GLU A 1 267 ? -20.258 -0.177 -12.170 1.00 98.19 267 GLU A O 1
ATOM 2142 N N . ARG A 1 268 ? -20.405 -1.183 -14.162 1.00 98.06 268 ARG A N 1
ATOM 2143 C CA . ARG A 1 268 ? -20.249 0.054 -14.959 1.00 98.06 268 ARG A CA 1
ATOM 2144 C C . ARG A 1 268 ? -21.229 1.177 -14.568 1.00 98.06 268 ARG A C 1
ATOM 2146 O O . ARG A 1 268 ? -20.898 2.349 -14.723 1.00 98.06 268 ARG A O 1
ATOM 2153 N N . LYS A 1 269 ? -22.413 0.841 -14.039 1.00 97.00 269 LYS A N 1
ATOM 2154 C CA . LYS A 1 269 ? -23.416 1.814 -13.555 1.00 97.00 269 LYS A CA 1
ATOM 2155 C C . LYS A 1 269 ? -22.977 2.561 -12.285 1.00 97.00 269 LYS A C 1
ATOM 2157 O O . LYS A 1 269 ? -23.431 3.677 -12.038 1.00 97.00 269 LYS A O 1
ATOM 2162 N N . ASP A 1 270 ? -22.080 1.971 -11.496 1.00 97.75 270 ASP A N 1
ATOM 2163 C CA . ASP A 1 270 ? -21.662 2.488 -10.189 1.00 97.75 270 ASP A CA 1
ATOM 2164 C C . ASP A 1 270 ? -20.511 3.498 -10.291 1.00 97.75 270 ASP A C 1
ATOM 2166 O O . ASP A 1 270 ? -20.258 4.237 -9.340 1.00 97.75 270 ASP A O 1
ATOM 2170 N N . VAL A 1 271 ? -19.833 3.556 -11.445 1.00 97.88 271 VAL A N 1
ATOM 2171 C CA . VAL A 1 271 ? -18.589 4.312 -11.686 1.00 97.88 271 VAL A CA 1
ATOM 2172 C C . VAL A 1 271 ? -18.666 5.743 -11.171 1.00 97.88 271 VAL A C 1
ATOM 2174 O O . VAL A 1 271 ? -17.777 6.157 -10.443 1.00 97.88 271 VAL A O 1
ATOM 2177 N N . LYS A 1 272 ? -19.739 6.490 -11.467 1.00 97.38 272 LYS A N 1
ATOM 2178 C CA . LYS A 1 272 ? -19.892 7.886 -11.006 1.00 97.38 272 LYS A CA 1
ATOM 2179 C C . LYS A 1 272 ? -19.938 8.007 -9.475 1.00 97.38 272 LYS A C 1
ATOM 2181 O O . LYS A 1 272 ? -19.383 8.948 -8.912 1.00 97.38 272 LYS A O 1
ATOM 2186 N N . LYS A 1 273 ? -20.590 7.052 -8.798 1.00 96.81 273 LYS A N 1
ATOM 2187 C CA . LYS A 1 273 ? -20.727 7.021 -7.332 1.00 96.81 273 LYS A CA 1
ATOM 2188 C C . LYS A 1 273 ? -19.416 6.584 -6.672 1.00 96.81 273 LYS A C 1
ATOM 2190 O O . LYS A 1 273 ? -18.985 7.218 -5.713 1.00 96.81 273 LYS A O 1
ATOM 2195 N N . VAL A 1 274 ? -18.763 5.553 -7.216 1.00 97.75 274 VAL A N 1
ATOM 2196 C CA . VAL A 1 274 ? -17.463 5.057 -6.733 1.00 97.75 274 VAL A CA 1
ATOM 2197 C C . VAL A 1 274 ? -16.350 6.071 -6.980 1.00 97.75 274 VAL A C 1
ATOM 2199 O O . VAL A 1 274 ? -15.627 6.366 -6.043 1.00 97.75 274 VAL A O 1
ATOM 2202 N N . HIS A 1 275 ? -16.265 6.680 -8.166 1.00 97.75 275 HIS A N 1
ATOM 2203 C CA . HIS A 1 275 ? -15.324 7.762 -8.488 1.00 97.75 275 HIS A CA 1
ATOM 2204 C C . HIS A 1 275 ? -15.378 8.891 -7.457 1.00 97.75 275 HIS A C 1
ATOM 2206 O O . HIS A 1 275 ? -14.356 9.239 -6.870 1.00 97.75 275 HIS A O 1
ATOM 2212 N N . LYS A 1 276 ? -16.582 9.417 -7.183 1.00 96.19 276 LYS A N 1
ATOM 2213 C CA . LYS A 1 276 ? -16.763 10.447 -6.157 1.00 96.19 276 LYS A CA 1
ATOM 2214 C C . LYS A 1 276 ? -16.307 9.937 -4.788 1.00 96.19 276 LYS A C 1
ATOM 2216 O O . LYS A 1 276 ? -15.440 10.538 -4.171 1.00 96.19 276 LYS A O 1
ATOM 2221 N N . LYS A 1 277 ? -16.843 8.799 -4.339 1.00 95.25 277 LYS A N 1
ATOM 2222 C CA . LYS A 1 277 ? -16.558 8.243 -3.009 1.00 95.25 277 LYS A CA 1
ATOM 2223 C C . LYS A 1 277 ? -15.073 7.911 -2.790 1.00 95.25 277 LYS A C 1
ATOM 2225 O O . LYS A 1 277 ? -14.583 8.075 -1.676 1.00 95.25 277 LYS A O 1
ATOM 2230 N N . LEU A 1 278 ? -14.380 7.443 -3.827 1.00 95.56 278 LEU A N 1
ATOM 2231 C CA . LEU A 1 278 ? -12.954 7.136 -3.817 1.00 95.56 278 LEU A CA 1
ATOM 2232 C C . LEU A 1 278 ? -12.130 8.422 -3.737 1.00 95.56 278 LEU A C 1
ATOM 2234 O O . LEU A 1 278 ? -11.344 8.560 -2.809 1.00 95.56 278 LEU A O 1
ATOM 2238 N N . ASN A 1 279 ? -12.355 9.390 -4.629 1.00 94.31 279 ASN A N 1
ATOM 2239 C CA . ASN A 1 279 ? -11.609 10.652 -4.618 1.00 94.31 279 ASN A CA 1
ATOM 2240 C C . ASN A 1 279 ? -11.885 11.495 -3.354 1.00 94.31 279 ASN A C 1
ATOM 2242 O O . ASN A 1 279 ? -10.950 12.084 -2.819 1.00 94.31 279 ASN A O 1
ATOM 2246 N N . ASP A 1 280 ? -13.116 11.494 -2.825 1.00 93.06 280 ASP A N 1
ATOM 2247 C CA . ASP A 1 280 ? -13.471 12.133 -1.542 1.00 93.06 280 ASP A CA 1
ATOM 2248 C C . ASP A 1 280 ? -12.755 11.461 -0.346 1.00 93.06 280 ASP A C 1
ATOM 2250 O O . ASP A 1 280 ? -12.447 12.100 0.660 1.00 93.06 280 ASP A O 1
ATOM 2254 N N . TYR A 1 281 ? -12.490 10.152 -0.423 1.00 92.38 281 TYR A N 1
ATOM 2255 C CA . TYR A 1 281 ? -11.729 9.428 0.599 1.00 92.38 281 TYR A CA 1
ATOM 2256 C C . TYR A 1 281 ? -10.223 9.677 0.461 1.00 92.38 281 TYR A C 1
ATOM 2258 O O . TYR A 1 281 ? -9.551 9.945 1.455 1.00 92.38 281 TYR A O 1
ATOM 2266 N N . LEU A 1 282 ? -9.709 9.655 -0.770 1.00 90.06 282 LEU A N 1
ATOM 2267 C CA . LEU A 1 282 ? -8.308 9.924 -1.091 1.00 90.06 282 LEU A CA 1
ATOM 2268 C C . LEU A 1 282 ? -7.916 11.399 -0.919 1.00 90.06 282 LEU A C 1
ATOM 2270 O O . LEU A 1 282 ? -6.736 11.693 -0.772 1.00 90.06 282 LEU A O 1
ATOM 2274 N N . SER A 1 283 ? -8.865 12.338 -0.846 1.00 88.25 283 SER A N 1
ATOM 2275 C CA . SER A 1 283 ? -8.556 13.741 -0.538 1.00 88.25 283 SER A CA 1
ATOM 2276 C C . SER A 1 283 ? -8.166 13.993 0.921 1.00 88.25 283 SER A C 1
ATOM 2278 O O . SER A 1 283 ? -7.712 15.088 1.234 1.00 88.25 283 SER A O 1
ATOM 2280 N N . LYS A 1 284 ? -8.336 13.008 1.815 1.00 86.75 284 LYS A N 1
ATOM 2281 C CA . LYS A 1 284 ? -7.783 13.037 3.183 1.00 86.75 284 LYS A CA 1
ATOM 2282 C C . LYS A 1 284 ? -6.253 12.874 3.209 1.00 86.75 284 LYS A C 1
ATOM 2284 O O . LYS A 1 284 ? -5.651 12.967 4.275 1.00 86.75 284 LYS A O 1
ATOM 2289 N N . PHE A 1 285 ? -5.665 12.544 2.062 1.00 83.75 285 PHE A N 1
ATOM 2290 C CA . PHE A 1 285 ? -4.338 11.974 1.918 1.00 83.75 285 PHE A CA 1
ATOM 2291 C C . PHE A 1 285 ? -3.481 12.843 0.950 1.00 83.75 285 PHE A C 1
ATOM 2293 O O . PHE A 1 285 ? -3.958 13.268 -0.101 1.00 83.75 285 PHE A O 1
ATOM 2300 N N . ASP A 1 286 ? -2.229 13.134 1.336 1.00 78.62 286 ASP A N 1
ATOM 2301 C CA . ASP A 1 286 ? -1.290 14.156 0.809 1.00 78.62 286 ASP A CA 1
ATOM 2302 C C . ASP A 1 286 ? -0.640 13.780 -0.520 1.00 78.62 286 ASP A C 1
ATOM 2304 O O . ASP A 1 286 ? -0.155 14.660 -1.227 1.00 78.62 286 ASP A O 1
ATOM 2308 N N . LEU A 1 287 ? -0.547 12.475 -0.787 1.00 81.19 287 LEU A N 1
ATOM 2309 C CA . LEU A 1 287 ? 0.067 11.881 -1.970 1.00 81.19 287 LEU A CA 1
ATOM 2310 C C . LEU A 1 287 ? -0.823 10.743 -2.465 1.00 81.19 287 LEU A C 1
ATOM 2312 O O . LEU A 1 287 ? -0.607 9.572 -2.153 1.00 81.19 287 LEU A O 1
ATOM 2316 N N . THR A 1 288 ? -1.863 11.097 -3.213 1.00 87.00 288 THR A N 1
ATOM 2317 C CA . THR A 1 288 ? -2.827 10.130 -3.750 1.00 87.00 288 THR A CA 1
ATOM 2318 C C . T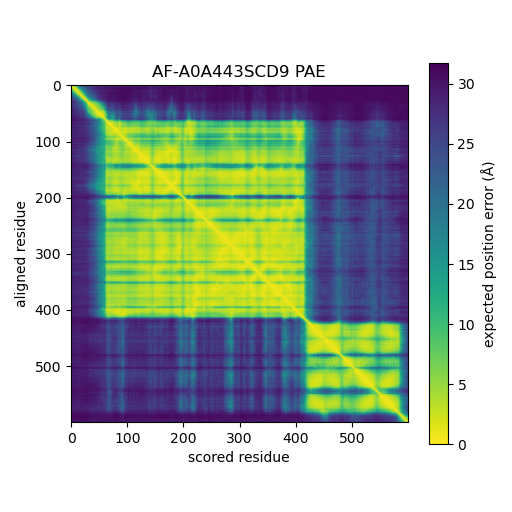HR A 1 288 ? -3.012 10.253 -5.251 1.00 87.00 288 THR A C 1
ATOM 2320 O O . THR A 1 288 ? -2.920 11.355 -5.797 1.00 87.00 288 THR A O 1
ATOM 2323 N N . PRO A 1 289 ? -3.313 9.139 -5.942 1.00 89.19 289 PRO A N 1
ATOM 2324 C CA . PRO A 1 289 ? -3.859 9.224 -7.281 1.00 89.19 289 PRO A CA 1
ATOM 2325 C C . PRO A 1 289 ? -5.231 9.899 -7.239 1.00 89.19 289 PRO A C 1
ATOM 2327 O O . PRO A 1 289 ? -6.076 9.593 -6.396 1.00 89.19 289 PRO A O 1
ATOM 2330 N N . VAL A 1 290 ? -5.448 10.813 -8.176 1.00 90.06 290 VAL A N 1
ATOM 2331 C CA . VAL A 1 290 ? -6.742 11.420 -8.470 1.00 90.06 290 VAL A CA 1
ATOM 2332 C C . VAL A 1 290 ? -7.281 10.710 -9.698 1.00 90.06 290 VAL A C 1
ATOM 2334 O O . VAL A 1 290 ? -6.805 10.938 -10.804 1.00 90.06 290 VAL A O 1
ATOM 2337 N N . TYR A 1 291 ? -8.257 9.829 -9.502 1.00 92.88 291 TYR A N 1
ATOM 2338 C CA . TYR A 1 291 ? -8.775 9.010 -10.590 1.00 92.88 291 TYR A CA 1
ATOM 2339 C C . TYR A 1 291 ? -9.845 9.745 -11.394 1.00 92.88 291 TYR A C 1
ATOM 2341 O O . TYR A 1 291 ? -10.771 10.310 -10.818 1.00 92.88 291 TYR A O 1
ATOM 2349 N N . SER A 1 292 ? -9.788 9.650 -12.719 1.00 95.94 292 SER A N 1
ATOM 2350 C CA . SER A 1 292 ? -10.904 9.948 -13.620 1.00 95.94 292 SER A CA 1
ATOM 2351 C C . SER A 1 292 ? -11.948 8.818 -13.646 1.00 95.94 292 SER A C 1
ATOM 2353 O O . SER A 1 292 ? -11.753 7.725 -13.111 1.00 95.94 292 SER A O 1
ATOM 2355 N N . HIS A 1 293 ? -13.085 9.050 -14.311 1.00 97.56 293 HIS A N 1
ATOM 2356 C CA . HIS A 1 293 ? -14.110 8.015 -14.508 1.00 97.56 293 HIS A CA 1
ATOM 2357 C C . HIS A 1 293 ? -13.615 6.843 -15.378 1.00 97.56 293 HIS A C 1
ATOM 2359 O O . HIS A 1 293 ? -14.061 5.711 -15.184 1.00 97.56 293 HIS A O 1
ATOM 2365 N N . GLU A 1 294 ? -12.714 7.107 -16.329 1.00 97.44 294 GLU A N 1
ATOM 2366 C CA . GLU A 1 294 ? -12.136 6.085 -17.206 1.00 97.44 294 GLU A CA 1
ATOM 2367 C C . GLU A 1 294 ? -11.125 5.224 -16.443 1.00 97.44 294 GLU A C 1
ATOM 2369 O O . GLU A 1 294 ? -11.177 3.998 -16.508 1.00 97.44 294 GLU A O 1
ATOM 2374 N N . GLU A 1 295 ? -10.275 5.846 -15.624 1.00 96.38 295 GLU A N 1
ATOM 2375 C CA . GLU A 1 295 ? -9.340 5.119 -14.765 1.00 96.38 295 GLU A CA 1
ATOM 2376 C C . GLU A 1 295 ? -10.075 4.303 -13.695 1.00 96.38 295 GLU A C 1
ATOM 2378 O O . GLU A 1 295 ? -9.696 3.163 -13.445 1.00 96.38 295 GLU A O 1
ATOM 2383 N N . VAL A 1 296 ? -11.175 4.812 -13.118 1.00 97.88 296 VAL A N 1
ATOM 2384 C CA . VAL A 1 296 ? -12.024 4.020 -12.205 1.00 97.88 296 VAL A CA 1
ATOM 2385 C C . VAL A 1 296 ? -12.590 2.777 -12.899 1.00 97.88 296 VAL A C 1
ATOM 2387 O O . VAL A 1 296 ? -12.640 1.703 -12.301 1.00 97.88 296 VAL A O 1
ATOM 2390 N N . LEU A 1 297 ? -13.001 2.891 -14.166 1.00 97.88 297 LEU A N 1
ATOM 2391 C CA . LEU A 1 297 ? -13.415 1.733 -14.960 1.00 97.88 297 LEU A CA 1
ATOM 2392 C C . LEU A 1 297 ? -12.254 0.766 -15.201 1.00 97.88 297 LEU A C 1
ATOM 2394 O O . LEU A 1 297 ? -12.424 -0.437 -15.017 1.00 97.88 297 LEU A O 1
ATOM 2398 N N . HIS A 1 298 ? -11.088 1.268 -15.601 1.00 97.69 298 HIS A N 1
ATOM 2399 C CA . HIS A 1 298 ? -9.940 0.425 -15.923 1.00 97.69 298 HIS A CA 1
ATOM 2400 C C . HIS A 1 298 ? -9.407 -0.333 -14.702 1.00 97.69 298 HIS A C 1
ATOM 2402 O O . HIS A 1 298 ? -9.252 -1.556 -14.764 1.00 97.69 298 HIS A O 1
ATOM 2408 N N . TRP A 1 299 ? -9.161 0.378 -13.601 1.00 97.81 299 TRP A N 1
ATOM 2409 C CA . TRP A 1 299 ? -8.537 -0.164 -12.396 1.00 97.81 299 TRP A CA 1
ATOM 2410 C C . TRP A 1 299 ? -9.481 -1.017 -11.549 1.00 97.81 299 TRP A C 1
ATOM 2412 O O . TRP A 1 299 ? -9.004 -1.941 -10.899 1.00 97.81 299 TRP A O 1
ATOM 2422 N N . PHE A 1 300 ? -10.794 -0.746 -11.553 1.00 98.31 300 PHE A N 1
ATOM 2423 C CA . PHE A 1 300 ? -11.714 -1.384 -10.603 1.00 98.31 300 PHE A CA 1
ATOM 2424 C C . PHE A 1 300 ? -12.816 -2.246 -11.215 1.00 98.31 300 PHE A C 1
ATOM 2426 O O . PHE A 1 300 ? -13.380 -3.052 -10.475 1.00 98.31 300 PHE A O 1
ATOM 2433 N N . LEU A 1 301 ? -13.150 -2.142 -12.509 1.00 98.25 301 LEU A N 1
ATOM 2434 C CA . LEU A 1 301 ? -14.142 -3.052 -13.102 1.00 98.25 301 LEU A CA 1
ATOM 2435 C C . LEU A 1 301 ? -13.628 -4.502 -12.994 1.00 98.25 301 LEU A C 1
ATOM 2437 O O . LEU A 1 301 ? -12.529 -4.756 -13.488 1.00 98.25 301 LEU A O 1
ATOM 2441 N N . PRO A 1 302 ? -14.370 -5.446 -12.374 1.00 98.38 302 PRO A N 1
ATOM 2442 C CA . PRO A 1 302 ? -13.823 -6.766 -12.082 1.00 98.38 302 PRO A CA 1
ATOM 2443 C C . PRO A 1 302 ? -13.389 -7.522 -13.341 1.00 98.38 302 PRO A C 1
ATOM 2445 O O . PRO A 1 302 ? -14.158 -7.642 -14.299 1.00 98.38 302 PRO A O 1
ATOM 2448 N N . ARG A 1 303 ? -12.171 -8.066 -13.312 1.00 97.62 303 ARG A N 1
ATOM 2449 C CA . ARG A 1 303 ? -11.571 -8.900 -14.362 1.00 97.62 303 ARG A CA 1
ATOM 2450 C C . ARG A 1 303 ? -11.147 -10.231 -13.728 1.00 97.62 303 ARG A C 1
ATOM 2452 O O . ARG A 1 303 ? -10.407 -10.179 -12.741 1.00 97.62 303 ARG A O 1
ATOM 2459 N N . PRO A 1 304 ? -11.607 -11.393 -14.239 1.00 95.50 304 PRO A N 1
ATOM 2460 C CA . PRO A 1 304 ? -11.245 -12.701 -13.694 1.00 95.50 304 PRO A CA 1
ATOM 2461 C C . PRO A 1 304 ? -9.734 -12.839 -13.504 1.00 95.50 304 PRO A C 1
ATOM 2463 O O . PRO A 1 304 ? -8.976 -12.468 -14.392 1.00 95.50 304 PRO A O 1
ATOM 2466 N N . ASP A 1 305 ? -9.329 -13.316 -12.326 1.00 93.25 305 ASP A N 1
ATOM 2467 C CA . ASP A 1 305 ? -7.932 -13.570 -11.941 1.00 93.25 305 ASP A CA 1
ATOM 2468 C C . ASP A 1 305 ? -6.957 -12.382 -12.102 1.00 93.25 305 ASP A C 1
ATOM 2470 O O . ASP A 1 305 ? -5.744 -12.568 -12.072 1.00 93.25 305 ASP A O 1
ATOM 2474 N N . VAL A 1 306 ? -7.478 -11.149 -12.187 1.00 97.06 306 VAL A N 1
ATOM 2475 C CA . VAL A 1 306 ? -6.688 -9.907 -12.221 1.00 97.06 306 VAL A CA 1
ATOM 2476 C C . VAL A 1 306 ? -7.137 -8.946 -11.126 1.00 97.06 306 VAL A C 1
ATOM 2478 O O . VAL A 1 306 ? -6.348 -8.634 -10.239 1.00 97.06 306 VAL A O 1
ATOM 2481 N N . VAL A 1 307 ? -8.400 -8.504 -11.129 1.00 98.06 307 VAL A N 1
ATOM 2482 C CA . VAL A 1 307 ? -8.922 -7.571 -10.115 1.00 98.06 307 VAL A CA 1
ATOM 2483 C C . VAL A 1 307 ? -10.376 -7.863 -9.763 1.00 98.06 307 VAL A C 1
ATOM 2485 O O . VAL A 1 307 ? -11.229 -8.062 -10.626 1.00 98.06 307 VAL A O 1
ATOM 2488 N N . ASP A 1 308 ? -10.662 -7.859 -8.469 1.00 98.38 308 ASP A N 1
ATOM 2489 C CA . ASP A 1 308 ? -11.961 -8.125 -7.872 1.00 98.38 308 ASP A CA 1
ATOM 2490 C C . ASP A 1 308 ? -12.384 -6.886 -7.066 1.00 98.38 308 ASP A C 1
ATOM 2492 O O . ASP A 1 308 ? -11.686 -6.462 -6.145 1.00 98.38 308 ASP A O 1
ATOM 2496 N N . SER A 1 309 ? -13.540 -6.304 -7.399 1.00 98.62 309 SER A N 1
ATOM 2497 C CA . SER A 1 309 ? -14.070 -5.109 -6.725 1.00 98.62 309 SER A CA 1
ATOM 2498 C C . SER A 1 309 ? -15.549 -5.247 -6.395 1.00 98.62 309 SER A C 1
ATOM 2500 O O . SER A 1 309 ? -16.345 -5.760 -7.190 1.00 98.62 309 SER A O 1
ATOM 2502 N N . TYR A 1 310 ? -15.922 -4.730 -5.228 1.00 98.56 310 TYR A N 1
ATOM 2503 C CA . TYR A 1 310 ? -17.244 -4.859 -4.633 1.00 98.56 310 TYR A CA 1
ATOM 2504 C C . TYR A 1 310 ? -17.727 -3.521 -4.082 1.00 98.56 310 TYR A C 1
ATOM 2506 O O . TYR A 1 310 ? -16.947 -2.684 -3.622 1.00 98.56 310 TYR A O 1
ATOM 2514 N N . VAL A 1 311 ? -19.041 -3.339 -4.106 1.00 98.25 311 VAL A N 1
ATOM 2515 C CA . VAL A 1 311 ? -19.741 -2.205 -3.509 1.00 98.25 311 VAL A CA 1
ATOM 2516 C C . VAL A 1 311 ? -20.760 -2.693 -2.490 1.00 98.25 311 VAL A C 1
ATOM 2518 O O . VAL A 1 311 ? -21.294 -3.794 -2.607 1.00 98.25 311 VAL A O 1
ATOM 2521 N N . VAL A 1 312 ? -21.055 -1.844 -1.508 1.00 97.56 312 VAL A N 1
ATOM 2522 C CA . VAL A 1 312 ? -22.193 -2.019 -0.599 1.00 97.56 312 VAL A CA 1
ATOM 2523 C C . VAL A 1 312 ? -23.257 -1.007 -1.001 1.00 97.56 312 VAL A C 1
ATOM 2525 O O . VAL A 1 312 ? -23.041 0.196 -0.844 1.00 97.56 312 VAL A O 1
ATOM 2528 N N . GLU A 1 313 ? -24.378 -1.481 -1.545 1.00 95.31 313 GLU A N 1
ATOM 2529 C CA . GLU A 1 313 ? -25.500 -0.639 -1.975 1.00 95.31 313 GLU A CA 1
ATOM 2530 C C . GLU A 1 313 ? -26.691 -0.750 -1.017 1.00 95.31 313 GLU A C 1
ATOM 2532 O O . GLU A 1 313 ? -27.204 -1.839 -0.773 1.00 95.31 313 GLU A O 1
ATOM 2537 N N . GLN A 1 314 ? -27.173 0.384 -0.507 1.00 93.06 314 GLN A N 1
ATOM 2538 C CA . GLN A 1 314 ? -28.401 0.463 0.290 1.00 93.06 314 GLN A CA 1
ATOM 2539 C C . GLN A 1 314 ? -29.195 1.699 -0.131 1.00 93.06 314 GLN A C 1
ATOM 2541 O O . GLN A 1 314 ? -28.618 2.768 -0.302 1.00 93.06 314 GLN A O 1
ATOM 2546 N N . ASN A 1 315 ? -30.513 1.565 -0.315 1.00 89.44 315 ASN A N 1
ATOM 2547 C CA . ASN A 1 315 ? -31.406 2.648 -0.761 1.00 89.44 315 ASN A CA 1
ATOM 2548 C C . ASN A 1 315 ? -30.903 3.386 -2.024 1.00 89.44 315 ASN A C 1
ATOM 2550 O O . ASN A 1 315 ? -30.995 4.605 -2.121 1.00 89.44 315 ASN A O 1
ATOM 2554 N N . HIS A 1 316 ? -30.339 2.639 -2.980 1.00 88.06 316 HIS A N 1
ATOM 2555 C CA . HIS A 1 316 ? -29.684 3.148 -4.194 1.00 88.06 316 HIS A CA 1
ATOM 2556 C C . HIS A 1 316 ? -28.437 4.031 -3.969 1.00 88.06 316 HIS A C 1
ATOM 2558 O O . HIS A 1 316 ? -27.939 4.646 -4.917 1.00 88.06 316 HIS A O 1
ATOM 2564 N N . GLU A 1 317 ? -27.868 4.069 -2.763 1.00 92.81 317 GLU A N 1
ATOM 2565 C CA . GLU A 1 317 ? -26.592 4.727 -2.464 1.00 92.81 317 GLU A CA 1
ATOM 2566 C C . GLU A 1 317 ? -25.459 3.711 -2.275 1.00 92.81 317 GLU A C 1
ATOM 2568 O O . GLU A 1 317 ? -25.637 2.667 -1.648 1.00 92.81 317 GLU A O 1
ATOM 2573 N N . ILE A 1 318 ? -24.265 4.038 -2.784 1.00 95.62 318 ILE A N 1
ATOM 2574 C CA . ILE A 1 318 ? -23.053 3.241 -2.559 1.00 95.62 318 ILE A CA 1
ATOM 2575 C C . ILE A 1 318 ? -22.410 3.694 -1.247 1.00 95.62 318 ILE A C 1
ATOM 2577 O O . ILE A 1 318 ? -21.702 4.701 -1.196 1.00 95.62 318 ILE A O 1
ATOM 2581 N N . ILE A 1 319 ? -22.661 2.942 -0.177 1.00 95.25 319 ILE A N 1
ATOM 2582 C CA . ILE A 1 319 ? -22.152 3.244 1.166 1.00 95.25 319 ILE A CA 1
ATOM 2583 C C . ILE A 1 319 ? -20.770 2.634 1.431 1.00 95.25 319 ILE A C 1
ATOM 2585 O O . ILE A 1 319 ? -20.097 3.059 2.363 1.00 95.25 319 ILE A O 1
ATOM 2589 N N . GLY A 1 320 ? -20.298 1.708 0.594 1.00 96.62 320 GLY A N 1
ATOM 2590 C CA . GLY A 1 320 ? -18.976 1.088 0.711 1.00 96.62 320 GLY A CA 1
ATOM 2591 C C . GLY A 1 320 ? -18.394 0.682 -0.634 1.00 96.62 320 GLY A C 1
ATOM 2592 O O . GLY A 1 320 ? -19.145 0.379 -1.558 1.00 96.62 320 GLY A O 1
ATOM 2593 N N . PHE A 1 32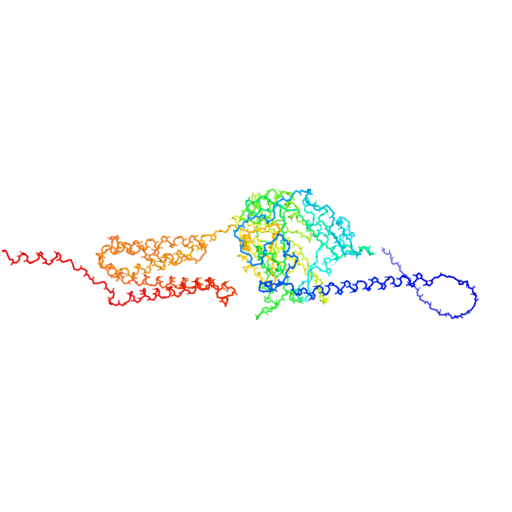1 ? -17.066 0.667 -0.728 1.00 98.25 321 PHE A N 1
ATOM 2594 C CA . PHE A 1 321 ? -16.325 0.173 -1.889 1.00 98.25 321 PHE A CA 1
ATOM 2595 C C . PHE A 1 321 ? -15.035 -0.519 -1.428 1.00 98.25 321 PHE A C 1
ATOM 2597 O O . PHE A 1 321 ? -14.285 0.057 -0.646 1.00 98.25 321 PHE A O 1
ATOM 2604 N N . THR A 1 322 ? -14.778 -1.743 -1.885 1.00 98.44 322 THR A N 1
ATOM 2605 C CA . THR A 1 322 ? -13.555 -2.509 -1.584 1.00 98.44 322 THR A CA 1
ATOM 2606 C C . THR A 1 322 ? -13.042 -3.202 -2.840 1.00 98.44 322 THR A C 1
ATOM 2608 O O . THR A 1 322 ? -13.831 -3.596 -3.700 1.00 98.44 322 THR A O 1
ATOM 2611 N N . SER A 1 323 ? -11.724 -3.327 -2.963 1.00 98.56 323 SER A N 1
ATOM 2612 C CA . SER A 1 323 ? -11.057 -3.927 -4.116 1.00 98.56 323 SER A CA 1
ATOM 2613 C C . SER A 1 323 ? -9.768 -4.639 -3.713 1.00 98.56 323 SER A C 1
ATOM 2615 O O . SER A 1 323 ? -9.060 -4.213 -2.795 1.00 98.56 323 SER A O 1
ATOM 2617 N N . PHE A 1 324 ? -9.453 -5.718 -4.422 1.00 98.44 324 PHE A N 1
ATOM 2618 C CA . PHE A 1 324 ? -8.192 -6.444 -4.316 1.00 98.44 324 PHE A CA 1
ATOM 2619 C C . PHE A 1 324 ? -7.789 -7.007 -5.681 1.00 98.44 324 PHE A C 1
ATOM 2621 O O . PHE A 1 324 ? -8.647 -7.339 -6.498 1.00 98.44 324 PHE A O 1
ATOM 2628 N N . TYR A 1 325 ? -6.487 -7.110 -5.938 1.00 97.75 325 TYR A N 1
ATOM 2629 C CA . TYR A 1 325 ? -5.959 -7.719 -7.160 1.00 97.75 325 TYR A CA 1
ATOM 2630 C C . TYR A 1 325 ? -5.373 -9.107 -6.894 1.00 97.75 325 TYR A C 1
ATOM 2632 O O . TYR A 1 325 ? -4.979 -9.427 -5.771 1.00 97.75 325 TYR A O 1
ATOM 2640 N N . THR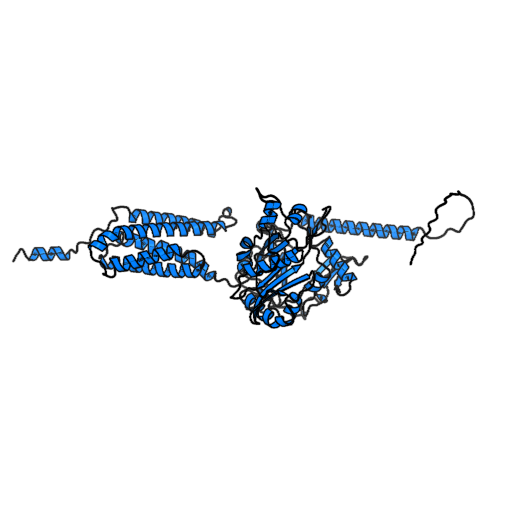 A 1 326 ? -5.334 -9.943 -7.928 1.00 96.38 326 THR A N 1
ATOM 2641 C CA . THR A 1 326 ? -4.668 -11.249 -7.889 1.00 9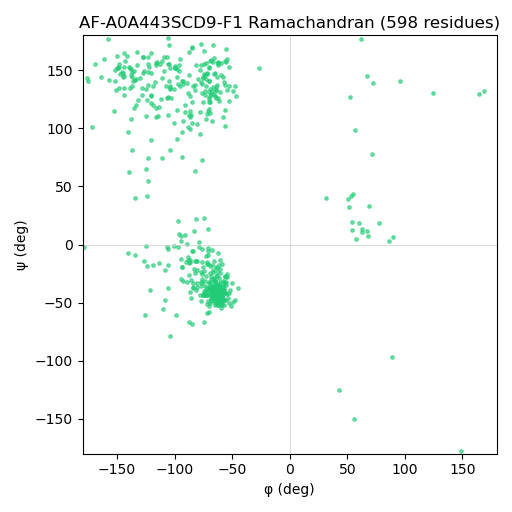6.38 326 THR A CA 1
ATOM 2642 C C . THR A 1 326 ? -3.212 -11.059 -8.275 1.00 96.38 326 THR A C 1
ATOM 2644 O O . THR A 1 326 ? -2.925 -10.467 -9.310 1.00 96.38 326 THR A O 1
ATOM 2647 N N . LEU A 1 327 ? -2.294 -11.592 -7.476 1.00 91.94 327 LEU A N 1
ATOM 2648 C CA . LEU A 1 327 ? -0.909 -11.783 -7.893 1.00 91.94 327 LEU A CA 1
ATOM 2649 C C . LEU A 1 327 ? -0.441 -13.132 -7.340 1.00 91.94 327 LEU A C 1
ATOM 2651 O O . LEU A 1 327 ? -0.124 -13.224 -6.153 1.00 91.94 327 LEU A O 1
ATOM 2655 N N . PRO A 1 328 ? -0.479 -14.208 -8.144 1.00 90.25 328 PRO A N 1
ATOM 2656 C CA . PRO A 1 328 ? -0.021 -15.515 -7.707 1.00 90.25 328 PRO A CA 1
ATOM 2657 C C . PRO A 1 328 ? 1.486 -15.528 -7.429 1.00 90.25 328 PRO A C 1
ATOM 2659 O O . PRO A 1 328 ? 2.251 -14.699 -7.928 1.00 90.25 328 PRO A O 1
ATOM 2662 N N . SER A 1 329 ? 1.915 -16.519 -6.652 1.00 89.19 329 SER A N 1
ATOM 2663 C CA . SER A 1 329 ? 3.330 -16.848 -6.497 1.00 89.19 329 SER A CA 1
ATOM 2664 C C . SER A 1 329 ? 3.599 -18.284 -6.925 1.00 89.19 329 SER A C 1
ATOM 2666 O O . SER A 1 329 ? 2.945 -19.197 -6.416 1.00 89.19 329 SER A O 1
ATOM 2668 N N . THR A 1 330 ? 4.575 -18.500 -7.804 1.00 87.88 330 THR A N 1
ATOM 2669 C CA . THR A 1 330 ? 5.111 -19.830 -8.133 1.00 87.88 330 THR A CA 1
ATOM 2670 C C . THR A 1 330 ? 5.766 -20.429 -6.890 1.00 87.88 330 THR A C 1
ATOM 2672 O O . THR A 1 330 ? 6.541 -19.750 -6.225 1.00 87.88 330 THR A O 1
ATOM 2675 N N . VAL A 1 331 ? 5.468 -21.692 -6.568 1.00 89.25 331 VAL A N 1
ATOM 2676 C CA . VAL A 1 331 ? 6.064 -22.429 -5.440 1.00 89.25 331 VAL A CA 1
ATOM 2677 C C . VAL A 1 331 ? 7.197 -23.306 -5.951 1.00 89.25 331 VAL A C 1
ATOM 2679 O O . VAL A 1 331 ? 6.972 -24.267 -6.694 1.00 89.25 331 VAL A O 1
ATOM 2682 N N . MET A 1 332 ? 8.414 -23.006 -5.513 1.00 82.88 332 MET A N 1
ATOM 2683 C CA . MET A 1 332 ? 9.615 -23.719 -5.925 1.00 82.88 332 MET A CA 1
ATOM 2684 C C . MET A 1 332 ? 9.765 -25.045 -5.163 1.00 82.88 332 MET A C 1
ATOM 2686 O O . MET A 1 332 ? 9.448 -25.158 -3.981 1.00 82.88 332 MET A O 1
ATOM 2690 N N . HIS A 1 333 ? 10.248 -26.079 -5.859 1.00 83.50 333 HIS A N 1
ATOM 2691 C CA . HIS A 1 333 ? 10.666 -27.382 -5.307 1.00 83.50 333 HIS A CA 1
ATOM 2692 C C . HIS A 1 333 ? 9.632 -28.202 -4.498 1.00 83.50 333 HIS A C 1
ATOM 2694 O O . HIS A 1 333 ? 9.959 -29.286 -4.015 1.00 83.50 333 HIS A O 1
ATOM 2700 N N . HIS A 1 334 ? 8.375 -27.765 -4.391 1.00 89.25 334 HIS A N 1
ATOM 2701 C CA . HIS A 1 334 ? 7.332 -28.501 -3.675 1.00 89.25 334 HIS A CA 1
ATOM 2702 C C . HIS A 1 334 ? 6.707 -29.613 -4.555 1.00 89.25 334 HIS A C 1
ATOM 2704 O O . HIS A 1 334 ? 6.411 -29.372 -5.733 1.00 89.25 334 HIS A O 1
ATOM 2710 N N . PRO A 1 335 ? 6.457 -30.834 -4.031 1.00 89.69 335 PRO A N 1
ATOM 2711 C CA . PRO A 1 335 ? 5.935 -31.947 -4.831 1.00 89.69 335 PRO A CA 1
ATOM 2712 C C . PRO A 1 335 ? 4.519 -31.675 -5.362 1.00 89.69 335 PRO A C 1
ATOM 2714 O O . PRO A 1 335 ? 4.301 -31.749 -6.571 1.00 89.69 335 PRO A O 1
ATOM 2717 N N . THR A 1 336 ? 3.590 -31.297 -4.475 1.00 92.00 336 THR A N 1
ATOM 2718 C CA . THR A 1 336 ? 2.150 -31.174 -4.773 1.00 92.00 336 THR A CA 1
ATOM 2719 C C . THR A 1 336 ? 1.755 -29.802 -5.330 1.00 92.00 336 THR A C 1
ATOM 2721 O O . THR A 1 336 ? 1.352 -29.694 -6.483 1.00 92.00 336 THR A O 1
ATOM 2724 N N . TYR A 1 337 ? 1.858 -28.737 -4.528 1.00 92.31 337 TYR A N 1
ATOM 2725 C CA . TYR A 1 337 ? 1.484 -27.385 -4.954 1.00 92.31 337 TYR A CA 1
ATOM 2726 C C . TYR A 1 337 ? 2.548 -26.759 -5.859 1.00 92.31 337 TYR A C 1
ATOM 2728 O O . TYR A 1 337 ? 3.739 -26.904 -5.594 1.00 92.31 337 TYR A O 1
ATOM 2736 N N . LYS A 1 338 ? 2.102 -26.046 -6.900 1.00 91.75 338 LYS A N 1
ATOM 2737 C CA . LYS A 1 338 ? 2.958 -25.288 -7.833 1.00 91.75 338 LYS A CA 1
ATOM 2738 C C . LYS A 1 338 ? 2.757 -23.776 -7.762 1.00 91.75 338 LYS A C 1
ATOM 2740 O O . LYS A 1 338 ? 3.615 -23.041 -8.228 1.00 91.75 338 LYS A O 1
ATOM 2745 N N . SER A 1 339 ? 1.669 -23.314 -7.150 1.00 93.06 339 SER A N 1
ATOM 2746 C CA . SER A 1 339 ? 1.397 -21.892 -6.943 1.00 93.06 339 SER A CA 1
ATOM 2747 C C . SER A 1 339 ? 0.618 -21.628 -5.651 1.00 93.06 339 SER A C 1
ATOM 2749 O O . SER A 1 339 ? -0.108 -22.499 -5.155 1.00 93.06 339 SER A O 1
ATOM 2751 N N . ILE A 1 340 ? 0.756 -20.418 -5.112 1.00 93.56 340 ILE A N 1
ATOM 2752 C CA . ILE A 1 340 ? -0.102 -19.807 -4.087 1.00 93.56 340 ILE A CA 1
ATOM 2753 C C . ILE A 1 340 ? -0.946 -18.746 -4.792 1.00 93.56 340 ILE A C 1
ATOM 2755 O O . ILE A 1 340 ? -0.390 -17.871 -5.452 1.00 93.56 340 ILE A O 1
ATOM 2759 N N . LYS A 1 341 ? -2.275 -18.785 -4.644 1.00 95.88 341 LYS A N 1
ATOM 2760 C CA . LYS A 1 341 ? -3.141 -17.717 -5.158 1.00 95.88 341 LYS A CA 1
ATOM 2761 C C . LYS A 1 341 ? -3.282 -16.638 -4.087 1.00 95.88 341 LYS A C 1
ATOM 2763 O O . LYS A 1 341 ? -4.028 -16.824 -3.125 1.00 95.88 341 LYS A O 1
ATOM 2768 N N . ALA A 1 342 ? -2.550 -15.535 -4.224 1.00 95.00 342 ALA A N 1
ATOM 2769 C CA . ALA A 1 342 ? -2.593 -14.427 -3.275 1.00 95.00 342 ALA A CA 1
ATOM 2770 C C . ALA A 1 342 ? -3.473 -13.275 -3.785 1.00 95.00 342 ALA A C 1
ATOM 2772 O O . ALA A 1 342 ? -3.381 -12.860 -4.942 1.00 95.00 342 ALA A O 1
ATOM 2773 N N . ALA A 1 343 ? -4.336 -12.773 -2.902 1.00 97.81 343 ALA A N 1
ATOM 2774 C CA . ALA A 1 343 ? -5.057 -11.519 -3.087 1.00 97.81 343 ALA A CA 1
ATOM 2775 C C . ALA A 1 343 ? -4.244 -10.394 -2.445 1.00 97.81 343 ALA A C 1
ATOM 2777 O O . ALA A 1 343 ? -3.709 -10.580 -1.355 1.00 97.81 343 ALA A O 1
ATOM 2778 N N . TYR A 1 344 ? -4.187 -9.226 -3.070 1.00 96.25 344 TYR A N 1
ATOM 2779 C CA . TYR A 1 344 ? -3.555 -8.033 -2.517 1.00 96.25 344 TYR A CA 1
ATOM 2780 C C . TYR A 1 344 ? -4.603 -6.936 -2.364 1.00 96.25 344 TYR A C 1
ATOM 2782 O O . TYR A 1 344 ? -5.224 -6.516 -3.340 1.00 96.25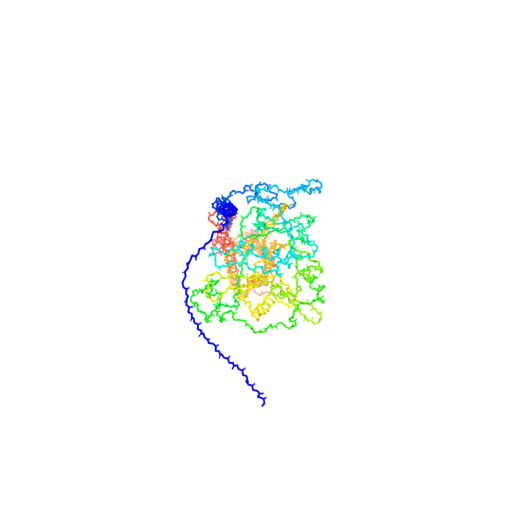 344 TYR A O 1
ATOM 2790 N N . SER A 1 345 ? -4.796 -6.473 -1.129 1.00 97.12 345 SER A N 1
ATOM 2791 C CA . SER A 1 345 ? -5.658 -5.341 -0.793 1.00 97.12 345 SER A CA 1
ATOM 2792 C C . SER A 1 345 ? -5.287 -4.126 -1.639 1.00 97.12 345 SER A C 1
ATOM 2794 O O . SER A 1 345 ? -4.141 -3.681 -1.582 1.00 97.12 345 SER A O 1
ATOM 2796 N N . PHE A 1 346 ? -6.250 -3.570 -2.375 1.00 95.44 346 PHE A N 1
ATOM 2797 C CA . PHE A 1 346 ? -6.015 -2.420 -3.245 1.00 95.44 346 PHE A CA 1
ATOM 2798 C C . PHE A 1 346 ? -6.571 -1.142 -2.606 1.00 95.44 346 PHE A C 1
ATOM 2800 O O . PHE A 1 346 ? -5.818 -0.418 -1.959 1.00 95.44 346 PHE A O 1
ATOM 2807 N N . TYR A 1 347 ? -7.886 -0.912 -2.667 1.00 95.62 347 TYR A N 1
ATOM 2808 C CA . TYR A 1 347 ? -8.550 0.194 -1.963 1.00 95.62 347 TYR A CA 1
ATOM 2809 C C . TYR A 1 347 ? -9.742 -0.285 -1.143 1.00 95.62 347 TYR A C 1
ATOM 2811 O O . TYR A 1 347 ? -10.592 -1.015 -1.651 1.00 95.62 347 TYR A O 1
ATOM 2819 N N . ASN A 1 348 ? -9.839 0.200 0.098 1.00 96.56 348 ASN A N 1
ATOM 2820 C CA . ASN A 1 348 ? -10.950 -0.044 1.015 1.00 96.56 348 ASN A CA 1
ATOM 2821 C C . ASN A 1 348 ? -11.521 1.298 1.483 1.00 96.56 348 ASN A C 1
ATOM 2823 O O . ASN A 1 348 ? -10.870 2.033 2.219 1.00 96.56 348 ASN A O 1
ATOM 2827 N N . VAL A 1 349 ? -12.736 1.620 1.044 1.00 96.25 349 VAL A N 1
ATOM 2828 C CA . VAL A 1 349 ? -13.378 2.921 1.253 1.00 96.25 349 VAL A CA 1
ATOM 2829 C C . VAL A 1 349 ? -14.688 2.739 2.034 1.00 96.25 349 VAL A C 1
ATOM 2831 O O . VAL A 1 349 ? -15.758 2.561 1.430 1.00 96.25 349 VAL A O 1
ATOM 2834 N N . PRO A 1 350 ? -14.645 2.783 3.380 1.00 94.12 350 PRO A N 1
ATOM 2835 C CA . PRO A 1 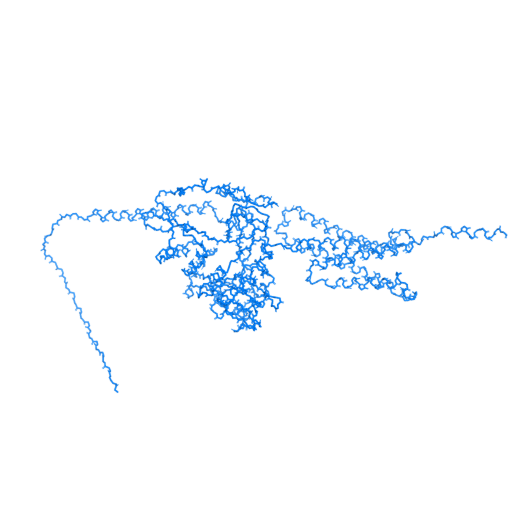350 ? -15.842 2.726 4.212 1.00 94.12 350 PRO A CA 1
ATOM 2836 C C . PRO A 1 350 ? -16.711 3.976 4.027 1.00 94.12 350 PRO A C 1
ATOM 2838 O O . PRO A 1 350 ? -16.261 5.032 3.575 1.00 94.12 350 PRO A O 1
ATOM 2841 N N . GLY A 1 351 ? -17.998 3.867 4.337 1.00 86.62 351 GLY A N 1
ATOM 2842 C CA . GLY A 1 351 ? -18.918 5.002 4.467 1.00 86.62 351 GLY A CA 1
ATOM 2843 C C . GLY A 1 351 ? -19.244 5.289 5.923 1.00 86.62 351 GLY A C 1
ATOM 2844 O O . GLY A 1 351 ? -18.854 4.550 6.815 1.00 86.62 351 GLY A O 1
ATOM 2845 N N . THR A 1 352 ? -20.028 6.333 6.170 1.00 83.50 352 THR A N 1
ATOM 2846 C CA . THR A 1 352 ? -20.416 6.754 7.529 1.00 83.50 352 THR A CA 1
ATOM 2847 C C . THR A 1 352 ? -21.207 5.702 8.317 1.00 83.50 352 THR A C 1
ATOM 2849 O O . THR A 1 352 ? -21.300 5.806 9.535 1.00 83.50 352 THR A O 1
ATOM 2852 N N . LYS A 1 353 ? -21.778 4.698 7.635 1.00 85.81 353 LYS A N 1
ATOM 2853 C CA . LYS A 1 353 ? -22.618 3.634 8.211 1.00 85.81 353 LYS A CA 1
ATOM 2854 C C . LYS A 1 353 ? -21.932 2.263 8.312 1.00 85.81 353 LYS A C 1
ATOM 2856 O O . LYS A 1 353 ? -22.558 1.333 8.807 1.00 85.81 353 LYS A O 1
ATOM 2861 N N . ILE A 1 354 ? -20.696 2.109 7.826 1.00 91.00 354 ILE A N 1
ATOM 2862 C CA . ILE A 1 354 ? -19.967 0.826 7.828 1.00 91.00 354 ILE A CA 1
ATOM 2863 C C . ILE A 1 354 ? -18.538 1.027 8.330 1.00 91.00 354 ILE A C 1
ATOM 2865 O O . ILE A 1 354 ? -17.903 2.029 8.008 1.00 91.00 354 ILE A O 1
ATOM 2869 N N . SER A 1 355 ? -18.005 0.078 9.099 1.00 94.19 355 SER A N 1
ATOM 2870 C CA . SER A 1 355 ? -16.606 0.150 9.524 1.00 94.19 355 SER A CA 1
ATOM 2871 C C . SER A 1 355 ? -15.662 -0.360 8.427 1.00 94.19 355 SER A C 1
ATOM 2873 O O . SER A 1 355 ? -16.034 -1.204 7.606 1.00 94.19 355 SER A O 1
ATOM 2875 N N . LEU A 1 356 ? -14.411 0.115 8.433 1.00 94.50 356 LEU A N 1
ATOM 2876 C CA . LEU A 1 356 ? -13.343 -0.450 7.598 1.00 94.50 356 LEU A CA 1
ATOM 2877 C C . LEU A 1 356 ? -13.146 -1.949 7.886 1.00 94.50 356 LEU A C 1
ATOM 2879 O O . LEU A 1 356 ? -12.904 -2.733 6.970 1.00 94.50 356 LEU A O 1
ATOM 2883 N N . GLN A 1 357 ? -13.302 -2.346 9.152 1.00 96.06 357 GLN A N 1
ATOM 2884 C CA . GLN A 1 357 ? -13.137 -3.723 9.606 1.00 96.06 357 GLN A CA 1
ATOM 2885 C C . GLN A 1 357 ? -14.189 -4.652 8.989 1.00 96.06 357 GLN A C 1
ATOM 2887 O O . GLN A 1 357 ? -13.834 -5.709 8.478 1.00 96.06 357 GLN A O 1
ATOM 2892 N N . ASP A 1 358 ? -15.465 -4.261 8.993 1.00 96.00 358 ASP A N 1
ATOM 2893 C CA . ASP A 1 358 ? -16.544 -5.062 8.399 1.00 96.00 358 ASP A CA 1
ATOM 2894 C C . ASP A 1 358 ? -16.388 -5.151 6.876 1.00 96.00 358 ASP A C 1
ATOM 2896 O O . ASP A 1 358 ? -16.515 -6.231 6.297 1.00 96.00 358 ASP A O 1
ATOM 2900 N N . LEU A 1 359 ? -16.023 -4.032 6.239 1.00 97.56 359 LEU A N 1
ATOM 2901 C CA . LEU A 1 359 ? -15.779 -3.952 4.800 1.00 97.56 359 LEU A CA 1
ATOM 2902 C C . LEU A 1 359 ? -14.656 -4.895 4.345 1.00 97.56 359 LEU A C 1
ATOM 2904 O O . LEU A 1 359 ? -14.847 -5.683 3.418 1.00 97.56 359 LEU A O 1
ATOM 2908 N N . MET A 1 360 ? -13.511 -4.863 5.031 1.00 98.06 360 MET A N 1
ATOM 2909 C CA . MET A 1 360 ? -12.402 -5.779 4.759 1.00 98.06 360 MET A CA 1
ATOM 2910 C C . MET A 1 360 ? -12.723 -7.224 5.172 1.00 98.06 360 MET A C 1
ATOM 2912 O O . MET A 1 360 ? -12.292 -8.150 4.491 1.00 98.06 360 MET A O 1
ATOM 2916 N N . ASN A 1 361 ? -13.502 -7.458 6.235 1.00 98.25 361 ASN A N 1
ATOM 2917 C CA . ASN A 1 361 ? -13.925 -8.808 6.623 1.00 98.25 361 ASN A CA 1
ATOM 2918 C C . ASN A 1 361 ? -14.725 -9.503 5.510 1.00 98.25 361 ASN A C 1
ATOM 2920 O O . ASN A 1 361 ? -14.494 -10.681 5.238 1.00 98.25 361 ASN A O 1
ATOM 2924 N N . ASP A 1 362 ? -15.647 -8.796 4.859 1.00 98.25 362 ASP A N 1
ATOM 2925 C CA . ASP A 1 362 ? -16.439 -9.377 3.771 1.00 98.25 362 ASP A CA 1
ATOM 2926 C C . ASP A 1 362 ? -15.614 -9.558 2.484 1.00 98.25 362 ASP A C 1
ATOM 2928 O O . ASP A 1 362 ? -15.785 -10.564 1.792 1.00 98.25 362 ASP A O 1
ATOM 2932 N N . ALA A 1 363 ? -14.629 -8.687 2.224 1.00 98.25 363 ALA A N 1
ATOM 2933 C CA . ALA A 1 363 ? -13.625 -8.921 1.181 1.00 98.25 363 ALA A CA 1
ATOM 2934 C C . ALA A 1 363 ? -12.800 -10.200 1.443 1.00 98.25 363 ALA A C 1
ATOM 2936 O O . ALA A 1 363 ? -12.604 -11.001 0.529 1.00 98.25 363 ALA A O 1
ATOM 2937 N N . LEU A 1 364 ? -12.387 -10.453 2.695 1.00 98.69 364 LEU A N 1
ATOM 2938 C CA . LEU A 1 364 ? -11.709 -11.697 3.091 1.00 98.69 364 LEU A CA 1
ATOM 2939 C C . LEU A 1 364 ? -12.596 -12.939 2.905 1.00 98.69 364 LEU A C 1
ATOM 2941 O O . LEU A 1 364 ? -12.092 -13.995 2.518 1.00 98.69 364 LEU A O 1
ATOM 2945 N N . ILE A 1 365 ? -13.902 -12.836 3.186 1.00 98.56 365 ILE A N 1
ATOM 2946 C CA . ILE A 1 365 ? -14.859 -13.933 2.962 1.00 98.56 365 ILE A CA 1
ATOM 2947 C C . ILE A 1 365 ? -14.942 -14.262 1.471 1.00 98.56 365 ILE A C 1
ATOM 2949 O O . ILE A 1 365 ? -14.789 -15.429 1.103 1.00 98.56 365 ILE A O 1
ATOM 2953 N N . ILE A 1 366 ? -15.114 -13.252 0.612 1.00 97.75 366 ILE A N 1
ATOM 2954 C CA . ILE A 1 366 ? -15.194 -13.478 -0.833 1.00 97.75 366 ILE A CA 1
ATOM 2955 C C . ILE A 1 366 ? -13.879 -14.007 -1.394 1.00 97.75 366 ILE A C 1
ATOM 2957 O O . ILE A 1 366 ? -13.913 -15.028 -2.075 1.00 97.75 366 ILE A O 1
ATOM 2961 N N . ALA A 1 367 ? -12.728 -13.429 -1.038 1.00 98.12 367 ALA A N 1
ATOM 2962 C CA . ALA A 1 367 ? -11.430 -13.960 -1.452 1.00 98.12 367 ALA A CA 1
ATOM 2963 C C . ALA A 1 367 ? -11.268 -15.438 -1.047 1.00 98.12 367 ALA A C 1
ATOM 2965 O O . ALA A 1 367 ? -10.844 -16.270 -1.848 1.00 98.12 367 ALA A O 1
ATOM 2966 N N . LYS A 1 368 ? -11.698 -15.825 0.160 1.00 97.75 368 LYS A N 1
ATOM 2967 C CA . LYS A 1 368 ? -11.679 -17.238 0.555 1.00 97.75 368 LYS A CA 1
ATOM 2968 C C . LYS A 1 368 ? -12.616 -18.100 -0.303 1.00 97.75 368 LYS A C 1
ATOM 2970 O O . LYS A 1 368 ? -12.221 -19.189 -0.714 1.00 97.75 368 LYS A O 1
ATOM 2975 N N . SER A 1 369 ? -13.840 -17.642 -0.575 1.00 96.12 369 SER A N 1
ATOM 2976 C CA . SER A 1 369 ? -14.801 -18.377 -1.417 1.00 96.12 369 SER A CA 1
ATOM 2977 C C . SER A 1 369 ? -14.342 -18.500 -2.879 1.00 96.12 369 SER A C 1
ATOM 2979 O O . SER A 1 369 ? -14.602 -19.510 -3.524 1.00 96.12 369 SER A O 1
ATOM 2981 N N . SER A 1 370 ? -13.573 -17.522 -3.368 1.00 95.69 370 SER A N 1
ATOM 2982 C CA . SER A 1 370 ? -12.947 -17.486 -4.696 1.00 95.69 370 SER A CA 1
ATOM 2983 C C . SER A 1 370 ? -11.615 -18.253 -4.776 1.00 95.69 370 SER A C 1
ATOM 2985 O O . SER A 1 370 ? -10.884 -18.127 -5.760 1.00 95.69 370 SER A O 1
ATOM 2987 N N . GLY A 1 371 ? -11.285 -19.050 -3.751 1.00 96.38 371 GLY A N 1
ATOM 2988 C CA . GLY A 1 371 ? -10.148 -19.973 -3.763 1.00 96.38 371 GLY A CA 1
ATOM 2989 C C . GLY A 1 371 ? -8.774 -19.335 -3.548 1.00 96.38 371 GLY A C 1
ATOM 2990 O O . GLY A 1 371 ? -7.769 -19.962 -3.877 1.00 96.38 371 GLY A O 1
ATOM 2991 N N . TYR A 1 372 ? -8.699 -18.113 -3.014 1.00 98.12 372 TYR A N 1
ATOM 2992 C CA . TYR A 1 372 ? -7.421 -17.505 -2.642 1.00 98.12 372 TYR A CA 1
ATOM 2993 C C . TYR A 1 372 ? -6.874 -18.132 -1.346 1.00 98.12 372 TYR A C 1
ATOM 2995 O O . TYR A 1 372 ? -7.620 -18.459 -0.419 1.00 98.12 372 TYR A O 1
ATOM 3003 N N . ASP A 1 373 ? -5.553 -18.281 -1.266 1.00 98.12 373 ASP A N 1
ATOM 3004 C CA . ASP A 1 373 ? -4.852 -18.940 -0.160 1.00 98.12 373 ASP A CA 1
ATOM 3005 C C . ASP A 1 373 ? -4.405 -17.964 0.937 1.00 98.12 373 ASP A C 1
ATOM 3007 O O . ASP A 1 373 ? -4.366 -18.312 2.122 1.00 98.12 373 ASP A O 1
ATOM 3011 N N . VAL A 1 374 ? -4.086 -16.729 0.548 1.00 97.44 374 VAL A N 1
ATOM 3012 C CA . VAL A 1 374 ? -3.642 -15.644 1.428 1.00 97.44 374 VAL A CA 1
ATOM 3013 C C . VAL A 1 374 ? -4.183 -14.309 0.922 1.00 97.44 374 VAL A C 1
ATOM 3015 O O . VAL A 1 374 ? -4.351 -14.113 -0.281 1.00 97.44 374 VAL A O 1
ATOM 3018 N N . PHE A 1 375 ? -4.460 -13.398 1.850 1.00 98.25 375 PHE A N 1
ATOM 3019 C CA . PHE A 1 375 ? -4.794 -12.009 1.562 1.00 98.25 375 PHE A CA 1
ATOM 3020 C C . PHE A 1 375 ? -3.709 -11.107 2.153 1.00 98.25 375 PHE A C 1
ATOM 3022 O O . PHE A 1 375 ? -3.486 -11.103 3.363 1.00 98.25 375 PHE A O 1
ATOM 3029 N N . ASN A 1 376 ? -3.021 -10.372 1.294 1.00 95.75 376 ASN A N 1
ATOM 3030 C CA . ASN A 1 376 ? -1.920 -9.484 1.622 1.00 95.75 376 ASN A CA 1
ATOM 3031 C C . ASN A 1 376 ? -2.433 -8.045 1.730 1.00 95.75 376 ASN A C 1
ATOM 3033 O O . ASN A 1 376 ? -3.317 -7.631 0.980 1.00 95.75 376 ASN A O 1
ATOM 3037 N N . ALA A 1 377 ? -1.875 -7.269 2.649 1.00 94.25 377 ALA A N 1
ATOM 3038 C CA . ALA A 1 377 ? -2.152 -5.846 2.790 1.00 94.25 377 ALA A CA 1
ATOM 3039 C C . ALA A 1 377 ? -0.878 -5.095 3.193 1.00 94.25 377 ALA A C 1
ATOM 3041 O O . ALA A 1 377 ? 0.046 -5.684 3.750 1.00 94.25 377 ALA A O 1
ATOM 3042 N N . LEU A 1 378 ? -0.851 -3.792 2.927 1.00 89.06 378 LEU A N 1
ATOM 3043 C CA . LEU A 1 378 ? 0.097 -2.865 3.540 1.00 89.06 378 LEU A CA 1
ATOM 3044 C C . LEU A 1 378 ? -0.599 -2.136 4.694 1.00 89.06 378 LEU A C 1
ATOM 3046 O O . LEU A 1 378 ? -1.805 -1.883 4.626 1.00 89.06 378 LEU A O 1
ATOM 3050 N N . ASP A 1 379 ? 0.162 -1.716 5.701 1.00 88.50 379 ASP A N 1
ATOM 3051 C CA . ASP A 1 379 ? -0.289 -0.807 6.771 1.00 88.50 379 ASP A CA 1
ATOM 3052 C C . ASP A 1 379 ? -0.425 0.669 6.332 1.00 88.50 379 ASP A C 1
ATOM 3054 O O . ASP A 1 379 ? -0.431 1.582 7.155 1.00 88.50 379 ASP A O 1
ATOM 3058 N N . LEU A 1 380 ? -0.590 0.875 5.025 1.00 85.06 380 LEU A N 1
ATOM 3059 C CA . LEU A 1 380 ? -0.881 2.133 4.347 1.00 85.06 380 LEU A CA 1
ATOM 3060 C C . LEU A 1 380 ? -2.330 2.598 4.612 1.00 85.06 380 LEU A C 1
ATOM 3062 O O . LEU A 1 380 ? -3.250 1.776 4.674 1.00 85.06 380 LEU A O 1
ATOM 3066 N N . MET A 1 381 ? -2.548 3.917 4.684 1.00 86.19 381 MET A N 1
ATOM 3067 C CA . MET A 1 381 ? -3.841 4.541 5.022 1.00 86.19 381 MET A CA 1
ATOM 3068 C C . MET A 1 381 ? -4.374 4.031 6.381 1.00 86.19 381 MET A C 1
ATOM 3070 O O . MET A 1 381 ? -3.624 3.651 7.276 1.00 86.19 381 MET A O 1
ATOM 3074 N N . GLU A 1 382 ? -5.698 3.981 6.546 1.00 88.38 382 GLU A N 1
ATOM 3075 C CA . GLU A 1 382 ? -6.366 3.541 7.775 1.00 88.38 382 GLU A CA 1
ATOM 3076 C C . GLU A 1 382 ? -6.238 2.013 8.036 1.00 88.38 382 GLU A C 1
ATOM 3078 O O . GLU A 1 382 ? -6.684 1.547 9.088 1.00 88.38 382 GLU A O 1
ATOM 3083 N N . ASN A 1 383 ? -5.620 1.218 7.139 1.00 90.06 383 ASN A N 1
ATOM 3084 C CA . ASN A 1 383 ? -5.573 -0.255 7.223 1.00 90.06 383 ASN A CA 1
ATOM 3085 C C . ASN A 1 383 ? -5.034 -0.754 8.573 1.00 90.06 383 ASN A C 1
ATOM 3087 O O . ASN A 1 383 ? -5.645 -1.629 9.191 1.00 90.06 383 ASN A O 1
ATOM 3091 N N . LYS A 1 384 ? -3.927 -0.175 9.065 1.00 89.56 384 LYS A N 1
ATOM 3092 C CA . LYS A 1 384 ? -3.264 -0.577 10.321 1.00 89.56 384 LYS A CA 1
ATOM 3093 C C . LYS A 1 384 ? -4.230 -0.686 11.506 1.00 89.56 384 LYS A C 1
ATOM 3095 O O . LYS A 1 384 ? -4.090 -1.581 12.332 1.00 89.56 384 LYS A O 1
ATOM 3100 N N . THR A 1 385 ? -5.261 0.162 11.540 1.00 88.69 385 THR A N 1
ATOM 3101 C CA . THR A 1 385 ? -6.268 0.204 12.614 1.00 88.69 385 THR A CA 1
ATOM 3102 C C . THR A 1 385 ? -7.159 -1.043 12.710 1.00 88.69 385 THR A C 1
ATOM 3104 O O . THR A 1 385 ? -7.842 -1.216 13.721 1.00 88.69 385 THR A O 1
ATOM 3107 N N . VAL A 1 386 ? -7.174 -1.907 11.683 1.00 91.62 386 VAL A N 1
ATOM 3108 C CA . VAL A 1 386 ? -8.032 -3.106 11.617 1.00 91.62 386 VAL A CA 1
ATOM 3109 C C . VAL A 1 386 ? -7.288 -4.414 11.334 1.00 91.62 386 VAL A C 1
ATOM 3111 O O . VAL A 1 386 ? -7.871 -5.480 11.538 1.00 91.62 386 VAL A O 1
ATOM 3114 N N . LEU A 1 387 ? -6.026 -4.373 10.885 1.00 92.94 387 LEU A N 1
ATOM 3115 C CA . LEU A 1 387 ? -5.273 -5.566 10.461 1.00 92.94 387 LEU A CA 1
ATOM 3116 C C . LEU A 1 387 ? -5.184 -6.633 11.569 1.00 92.94 387 LEU A C 1
ATOM 3118 O O . LEU A 1 387 ? -5.523 -7.794 11.326 1.00 92.94 387 LEU A O 1
ATOM 3122 N N . GLU A 1 388 ? -4.833 -6.248 12.797 1.00 93.12 388 GLU A N 1
ATOM 3123 C CA . GLU A 1 388 ? -4.748 -7.176 13.938 1.00 93.12 388 GLU A CA 1
ATOM 3124 C C . GLU A 1 388 ? -6.109 -7.791 14.302 1.00 93.12 388 GLU A C 1
ATOM 3126 O O . GLU A 1 388 ? -6.226 -9.011 14.435 1.00 93.12 388 GLU A O 1
ATOM 3131 N N . ASN A 1 389 ? -7.171 -6.977 14.369 1.00 94.12 389 ASN A N 1
ATOM 3132 C CA . ASN A 1 389 ? -8.539 -7.442 14.645 1.00 94.12 389 ASN A CA 1
ATOM 3133 C C . ASN A 1 389 ? -9.036 -8.436 13.584 1.00 94.12 389 ASN A C 1
ATOM 3135 O O . ASN A 1 389 ? -9.741 -9.403 13.889 1.00 94.12 389 ASN A O 1
ATOM 3139 N N . LEU A 1 390 ? -8.644 -8.216 12.326 1.00 96.44 390 LEU A N 1
ATOM 3140 C CA . LEU A 1 390 ? -8.924 -9.111 11.207 1.00 96.44 390 LEU A CA 1
ATOM 3141 C C . LEU A 1 390 ? -8.000 -10.333 11.161 1.00 96.44 390 LEU A C 1
ATOM 3143 O O . LEU A 1 390 ? -8.243 -11.226 10.347 1.00 96.44 390 LEU A O 1
ATOM 3147 N N . LYS A 1 391 ? -7.031 -10.439 12.081 1.00 96.19 391 LYS A N 1
ATOM 3148 C CA . LYS A 1 391 ? -6.049 -11.527 12.231 1.00 96.19 391 LYS A CA 1
ATOM 3149 C C . LYS A 1 391 ? -5.017 -11.583 11.101 1.00 96.19 391 LYS A C 1
ATOM 3151 O O . LYS A 1 391 ? -4.608 -12.672 10.696 1.00 96.19 391 LYS A O 1
ATOM 3156 N N . PHE A 1 392 ? -4.629 -10.437 10.549 1.00 94.88 392 PHE A N 1
ATOM 3157 C CA . PHE A 1 392 ? -3.410 -10.362 9.748 1.00 94.88 392 PHE A CA 1
ATOM 3158 C C . PHE A 1 392 ? -2.194 -10.519 10.673 1.00 94.88 392 PHE A C 1
ATOM 3160 O O . PHE A 1 392 ? -2.183 -9.986 11.781 1.00 94.88 392 PHE A O 1
ATOM 3167 N N . GLY A 1 393 ? -1.176 -11.248 10.221 1.00 87.81 393 GLY A N 1
ATOM 3168 C CA . GLY A 1 393 ? 0.148 -11.270 10.839 1.00 87.81 393 GLY A CA 1
ATOM 3169 C C . GLY A 1 393 ? 1.094 -10.302 10.133 1.00 87.81 393 GLY A C 1
ATOM 3170 O O . GLY A 1 393 ? 0.961 -10.082 8.929 1.00 87.81 393 GLY A O 1
ATOM 3171 N N . VAL A 1 394 ? 2.047 -9.743 10.877 1.00 83.88 394 VAL A N 1
ATOM 3172 C CA . VAL A 1 394 ? 3.122 -8.897 10.339 1.00 83.88 394 VAL A CA 1
ATOM 3173 C C . VAL A 1 394 ? 4.030 -9.738 9.433 1.00 83.88 394 VAL A C 1
ATOM 3175 O O . VAL A 1 394 ? 4.464 -10.816 9.838 1.00 83.88 394 VAL A O 1
ATOM 3178 N N . GLY A 1 395 ? 4.301 -9.258 8.220 1.00 77.75 395 GLY A N 1
ATOM 3179 C CA . GLY A 1 395 ? 5.280 -9.833 7.294 1.00 77.75 395 GLY A CA 1
ATOM 3180 C C . GLY A 1 395 ? 6.702 -9.337 7.552 1.00 77.75 395 GLY A C 1
ATOM 3181 O O . GLY A 1 395 ? 6.927 -8.379 8.290 1.00 77.75 395 GLY A O 1
ATOM 3182 N N . ASP A 1 396 ? 7.685 -9.964 6.924 1.00 67.75 396 ASP A N 1
ATOM 3183 C CA . ASP A 1 396 ? 9.107 -9.598 6.984 1.00 67.75 396 ASP A CA 1
ATOM 3184 C C . ASP A 1 396 ? 9.475 -8.424 6.053 1.00 67.75 396 ASP A C 1
ATOM 3186 O O . ASP A 1 396 ? 10.303 -7.581 6.417 1.00 67.75 396 ASP A O 1
ATOM 3190 N N . GLY A 1 397 ? 8.811 -8.315 4.902 1.00 75.12 397 GLY A N 1
ATOM 3191 C CA . GLY A 1 397 ? 9.027 -7.273 3.903 1.00 75.12 397 GLY A CA 1
ATOM 3192 C C . GLY A 1 397 ? 8.500 -5.882 4.284 1.00 75.12 397 GLY A C 1
ATOM 3193 O O . GLY A 1 397 ? 7.406 -5.721 4.833 1.00 75.12 397 GLY A O 1
ATOM 3194 N N . ASN A 1 398 ? 9.257 -4.854 3.896 1.00 81.81 398 ASN A N 1
ATOM 3195 C CA . ASN A 1 398 ? 8.775 -3.475 3.770 1.00 81.81 398 ASN A CA 1
ATOM 3196 C C . ASN A 1 398 ? 8.585 -3.125 2.285 1.00 81.81 398 ASN A C 1
ATOM 3198 O O . ASN A 1 398 ? 9.300 -3.653 1.436 1.00 81.81 398 ASN A O 1
ATOM 3202 N N . LEU A 1 399 ? 7.712 -2.162 1.995 1.00 85.62 399 LEU A N 1
ATOM 3203 C CA . LEU A 1 399 ? 7.653 -1.448 0.725 1.00 85.62 399 LEU A CA 1
ATOM 3204 C C . LEU A 1 399 ? 8.025 0.022 0.949 1.00 85.62 399 LEU A C 1
ATOM 3206 O O . LEU A 1 399 ? 7.360 0.746 1.691 1.00 85.62 399 LEU A O 1
ATOM 3210 N N . GLN A 1 400 ? 9.109 0.447 0.311 1.00 87.88 400 GLN A N 1
ATOM 3211 C CA . GLN A 1 400 ? 9.607 1.816 0.315 1.00 87.88 400 GLN A CA 1
ATOM 3212 C C . GLN A 1 400 ? 8.963 2.601 -0.830 1.00 87.88 400 GLN A C 1
ATOM 3214 O O . GLN A 1 400 ? 8.856 2.073 -1.937 1.00 87.88 400 GLN A O 1
ATOM 3219 N N . TYR A 1 401 ? 8.577 3.852 -0.587 1.00 89.19 401 TYR A N 1
ATOM 3220 C CA . TYR A 1 401 ? 8.008 4.762 -1.583 1.00 89.19 401 TYR A CA 1
ATOM 3221 C C . TYR A 1 401 ? 8.969 5.901 -1.915 1.00 89.19 401 TYR A C 1
ATOM 3223 O O . TYR A 1 401 ? 9.640 6.433 -1.030 1.00 89.19 401 TYR A O 1
ATOM 3231 N N . TYR A 1 402 ? 8.991 6.301 -3.185 1.00 90.62 402 TYR A N 1
ATOM 3232 C CA . TYR A 1 402 ? 9.924 7.278 -3.734 1.00 90.62 402 TYR A CA 1
ATOM 3233 C C . TYR A 1 402 ? 9.257 8.228 -4.725 1.00 90.62 402 TYR A C 1
ATOM 3235 O O . TYR A 1 402 ? 8.322 7.849 -5.435 1.00 90.62 402 TYR A O 1
ATOM 3243 N N . LEU A 1 403 ? 9.820 9.432 -4.826 1.00 89.75 403 LEU A N 1
ATOM 3244 C CA . LEU A 1 403 ? 9.554 10.387 -5.896 1.00 89.75 403 LEU A CA 1
ATOM 3245 C C . LEU A 1 403 ? 10.856 10.662 -6.652 1.00 89.75 403 LEU A C 1
ATOM 3247 O O . LEU A 1 403 ? 11.904 10.859 -6.040 1.00 89.75 403 LEU A O 1
ATOM 3251 N N . PHE A 1 404 ? 10.787 10.686 -7.980 1.00 90.69 404 PHE A N 1
ATOM 3252 C CA . PHE A 1 404 ? 11.891 11.105 -8.840 1.00 90.69 404 PHE A CA 1
ATOM 3253 C C . PHE A 1 404 ? 11.738 12.582 -9.218 1.00 90.69 404 PHE A C 1
ATOM 3255 O O . PHE A 1 404 ? 10.644 13.016 -9.584 1.00 90.69 404 PHE A O 1
ATOM 3262 N N . ASN A 1 405 ? 12.837 13.338 -9.164 1.00 90.12 405 ASN A N 1
ATOM 3263 C CA . ASN A 1 405 ? 12.870 14.789 -9.348 1.00 90.12 405 ASN A CA 1
ATOM 3264 C C . ASN A 1 405 ? 11.896 15.562 -8.438 1.00 90.12 405 ASN A C 1
ATOM 3266 O O . ASN A 1 405 ? 11.215 16.498 -8.866 1.00 90.12 405 ASN A O 1
ATOM 3270 N N . TYR A 1 406 ? 11.810 15.158 -7.171 1.00 87.19 406 TYR A N 1
ATOM 3271 C CA . TYR A 1 406 ? 11.018 15.857 -6.168 1.00 87.19 406 TYR A CA 1
ATOM 3272 C C . TYR A 1 406 ? 11.531 15.556 -4.769 1.00 87.19 406 TYR A C 1
ATOM 3274 O O . TYR A 1 406 ? 11.890 14.420 -4.459 1.00 87.19 406 TYR A O 1
ATOM 3282 N N . LYS A 1 407 ? 11.529 16.576 -3.919 1.00 87.00 407 LYS A N 1
ATOM 3283 C CA . LYS A 1 407 ? 11.832 16.462 -2.498 1.00 87.00 407 LYS A CA 1
ATOM 3284 C C . LYS A 1 407 ? 10.599 16.850 -1.689 1.00 87.00 407 LYS A C 1
ATOM 3286 O O . LYS A 1 407 ? 9.895 17.795 -2.034 1.00 87.00 407 LYS A O 1
ATOM 3291 N N . CYS A 1 408 ? 10.340 16.110 -0.620 1.00 84.19 408 CYS A N 1
ATOM 3292 C CA . CYS A 1 408 ? 9.355 16.455 0.395 1.00 84.19 408 CYS A CA 1
ATOM 3293 C C . CYS A 1 408 ? 9.784 15.882 1.756 1.00 84.19 408 CYS A C 1
ATOM 3295 O O . CYS A 1 408 ? 10.598 14.951 1.797 1.00 84.19 408 CYS A O 1
ATOM 3297 N N . PRO A 1 409 ? 9.223 16.382 2.869 1.00 84.38 409 PRO A N 1
ATOM 3298 C CA . PRO A 1 409 ? 9.344 15.729 4.168 1.00 84.38 409 PRO A CA 1
ATOM 3299 C C . PRO A 1 409 ? 8.839 14.277 4.140 1.00 84.38 409 PRO A C 1
ATOM 3301 O O . PRO A 1 409 ? 8.015 13.910 3.302 1.00 84.38 409 PRO A O 1
ATOM 3304 N N . SER A 1 410 ? 9.305 13.461 5.090 1.00 83.19 410 SER A N 1
ATOM 3305 C CA . SER A 1 410 ? 8.866 12.066 5.235 1.00 83.19 410 SER A CA 1
ATOM 3306 C C . SER A 1 410 ? 7.372 11.962 5.577 1.00 83.19 410 SER A C 1
ATOM 3308 O O . SER A 1 410 ? 6.856 12.703 6.418 1.00 83.19 410 SER A O 1
ATOM 3310 N N . LEU A 1 411 ? 6.689 11.016 4.935 1.00 80.31 411 LEU A N 1
ATOM 3311 C CA . LEU A 1 411 ? 5.254 10.769 5.002 1.00 80.31 411 LEU A CA 1
ATOM 3312 C C . LEU A 1 411 ? 5.008 9.371 5.620 1.00 80.31 411 LEU A C 1
ATOM 3314 O O . LEU A 1 411 ? 5.306 8.357 4.985 1.00 80.31 411 LEU A O 1
ATOM 3318 N N . PRO A 1 412 ? 4.489 9.277 6.859 1.00 79.44 412 PRO A N 1
ATOM 3319 C CA . PRO A 1 412 ? 4.297 7.998 7.549 1.00 79.44 412 PRO A CA 1
ATOM 3320 C C . PRO A 1 412 ? 3.048 7.227 7.059 1.00 79.44 412 PRO A C 1
ATOM 3322 O O . PRO A 1 412 ? 2.052 7.870 6.734 1.00 79.44 412 PRO A O 1
ATOM 3325 N N . PRO A 1 413 ? 3.027 5.875 7.100 1.00 73.94 413 PRO A N 1
ATOM 3326 C CA . PRO A 1 413 ? 2.009 5.036 6.434 1.00 73.94 413 PRO A CA 1
ATOM 3327 C C . PRO A 1 413 ? 0.548 5.293 6.806 1.00 73.94 413 PRO A C 1
ATOM 3329 O O . PRO A 1 413 ? -0.329 5.258 5.947 1.00 73.94 413 PRO A O 1
ATOM 3332 N N . GLU A 1 414 ? 0.278 5.554 8.088 1.00 65.38 414 GLU A N 1
ATOM 3333 C CA . GLU A 1 414 ? -1.081 5.734 8.635 1.00 65.38 414 GLU A CA 1
ATOM 3334 C C . GLU A 1 414 ? -1.764 6.986 8.093 1.00 65.38 414 GLU A C 1
ATOM 3336 O O . GLU A 1 414 ? -2.984 7.048 7.934 1.00 65.38 414 GLU A O 1
ATOM 3341 N N . LYS A 1 415 ? -0.943 7.985 7.772 1.00 56.34 415 LYS A N 1
ATOM 3342 C CA . LYS A 1 415 ? -1.377 9.181 7.074 1.00 56.34 415 LYS A CA 1
ATOM 3343 C C . LYS A 1 415 ? -1.743 8.871 5.630 1.00 56.34 415 LYS A C 1
ATOM 3345 O O . LYS A 1 415 ? -2.416 9.676 5.023 1.00 56.34 415 LYS A O 1
ATOM 3350 N N . GLY A 1 416 ? -1.304 7.743 5.079 1.00 48.84 416 GLY A N 1
ATOM 3351 C CA . GLY A 1 416 ? -0.821 7.680 3.712 1.00 48.84 416 GLY A CA 1
ATOM 3352 C C . GLY A 1 416 ? 0.678 7.990 3.752 1.00 48.84 416 GLY A C 1
ATOM 3353 O O . GLY A 1 416 ? 1.462 7.091 4.015 1.00 48.84 416 GLY A O 1
ATOM 3354 N N . PHE A 1 417 ? 1.172 9.207 3.512 1.00 49.97 417 PHE A N 1
ATOM 3355 C CA . PHE A 1 417 ? 0.610 10.251 2.642 1.00 49.97 417 PHE A CA 1
ATOM 3356 C C . PHE A 1 417 ? -0.673 10.977 3.104 1.00 49.97 417 PHE A C 1
ATOM 3358 O O . PHE A 1 417 ? -1.715 10.706 2.532 1.00 49.97 417 PHE A O 1
ATOM 3365 N N . GLY A 1 418 ? -0.659 11.945 4.031 1.00 30.58 418 GLY A N 1
ATOM 3366 C CA . GLY A 1 418 ? -1.890 12.649 4.474 1.00 30.58 418 GLY A CA 1
ATOM 3367 C C . GLY A 1 418 ? -1.786 13.526 5.711 1.00 30.58 418 GLY A C 1
ATOM 3368 O O . GLY A 1 418 ? -1.305 13.102 6.756 1.00 30.58 418 GLY A O 1
ATOM 3369 N N . LEU A 1 419 ? -2.311 14.748 5.632 1.00 29.00 419 LEU A N 1
ATOM 3370 C CA . LEU A 1 419 ? -2.359 15.684 6.747 1.00 29.00 419 LEU A CA 1
ATOM 3371 C C . LEU A 1 419 ? -3.068 15.075 7.957 1.00 29.00 419 LEU A C 1
ATOM 3373 O O . LEU A 1 419 ? -4.293 15.018 8.075 1.00 29.00 419 LEU A O 1
ATOM 3377 N N . SER A 1 420 ? -2.256 14.656 8.915 1.00 36.69 420 SER A N 1
ATOM 3378 C CA . SER A 1 420 ? -2.729 14.154 10.188 1.00 36.69 420 SER A CA 1
ATOM 3379 C C . SER A 1 420 ? -3.322 15.256 11.050 1.00 36.69 420 SER A C 1
ATOM 3381 O O . SER A 1 420 ? -2.791 16.367 11.124 1.00 36.69 420 SER A O 1
ATOM 3383 N N . LYS A 1 421 ? -4.260 14.855 11.904 1.00 41.25 421 LYS A N 1
ATOM 3384 C CA . LYS A 1 421 ? -4.611 15.592 13.122 1.00 41.25 421 LYS A CA 1
ATOM 3385 C C . LYS A 1 421 ? -3.517 15.528 14.216 1.00 41.25 421 LYS A C 1
ATOM 3387 O O . LYS A 1 421 ? -3.774 15.945 15.341 1.00 41.25 421 LYS A O 1
ATOM 3392 N N . ASP A 1 422 ? -2.293 15.080 13.909 1.00 49.19 422 ASP A N 1
ATOM 3393 C CA . ASP A 1 422 ? -1.193 14.935 14.882 1.00 49.19 422 ASP A CA 1
ATOM 3394 C C . ASP A 1 422 ? -0.676 16.258 15.431 1.00 49.19 422 ASP A C 1
ATOM 3396 O O . ASP A 1 422 ? -0.033 16.254 16.474 1.00 49.19 422 ASP A O 1
ATOM 3400 N N . VAL A 1 423 ? -0.958 17.397 14.787 1.00 48.31 423 VAL A N 1
ATOM 3401 C CA . VAL A 1 423 ? -0.709 18.705 15.416 1.00 48.31 423 VAL A CA 1
ATOM 3402 C C . VAL A 1 423 ? -1.379 18.731 16.793 1.00 48.31 423 VAL A C 1
ATOM 3404 O O . VAL A 1 423 ? -0.756 19.121 17.772 1.00 48.31 423 VAL A O 1
ATOM 3407 N N . LEU A 1 424 ? -2.601 18.201 16.898 1.00 47.00 424 LEU A N 1
ATOM 3408 C CA . LEU A 1 424 ? -3.343 18.123 18.149 1.00 47.00 424 LEU A CA 1
ATOM 3409 C C . LEU A 1 424 ? -2.805 17.025 19.090 1.00 47.00 424 LEU A C 1
ATOM 3411 O O . LEU A 1 424 ? -2.638 17.286 20.280 1.00 47.00 424 LEU A O 1
ATOM 3415 N N . PHE A 1 425 ? -2.459 15.837 18.574 1.00 53.16 425 PHE A N 1
ATOM 3416 C CA . PHE A 1 425 ? -1.867 14.756 19.384 1.00 53.16 425 PHE A CA 1
ATOM 3417 C C . PHE A 1 425 ? -0.489 15.134 19.957 1.00 53.16 425 PHE A C 1
ATOM 3419 O O . PHE A 1 425 ? -0.182 14.813 21.102 1.00 53.16 425 PHE A O 1
ATOM 3426 N N . ASN A 1 426 ? 0.323 15.898 19.223 1.00 62.97 426 ASN A N 1
ATOM 3427 C CA . ASN A 1 426 ? 1.603 16.418 19.709 1.00 62.97 426 ASN A CA 1
ATOM 3428 C C . ASN A 1 426 ? 1.440 17.394 20.885 1.00 62.97 426 ASN A C 1
ATOM 3430 O O . ASN A 1 426 ? 2.325 17.462 21.739 1.00 62.97 426 ASN A O 1
ATOM 3434 N N . TYR A 1 427 ? 0.301 18.089 20.989 1.00 67.94 427 TYR A N 1
ATOM 3435 C CA . TYR A 1 427 ? -0.027 18.887 22.171 1.00 67.94 427 TYR A CA 1
ATOM 3436 C C . TYR A 1 427 ? -0.591 18.064 23.339 1.00 67.94 427 TYR A C 1
ATOM 3438 O O . TYR A 1 427 ? -0.592 18.572 24.457 1.00 67.94 427 TYR A O 1
ATOM 3446 N N . HIS A 1 428 ? -1.014 16.804 23.161 1.00 76.44 428 HIS A N 1
ATOM 3447 C CA . HIS A 1 428 ? -1.530 15.994 24.274 1.00 76.44 428 HIS A CA 1
ATOM 3448 C C . HIS A 1 428 ? -0.502 15.817 25.416 1.00 76.44 428 HIS A C 1
ATOM 3450 O O . HIS A 1 428 ? -0.844 16.151 26.554 1.00 76.44 428 HIS A O 1
ATOM 3456 N N . PRO A 1 429 ? 0.768 15.415 25.171 1.00 77.69 429 PRO A N 1
ATOM 3457 C CA . PRO A 1 429 ? 1.793 15.380 26.217 1.00 77.69 429 PRO A CA 1
ATOM 3458 C C . PRO A 1 429 ? 2.017 16.739 26.893 1.00 77.69 429 PRO A C 1
ATOM 3460 O O . PRO A 1 429 ? 2.190 16.794 28.108 1.00 77.69 429 PRO A O 1
ATOM 3463 N N . PHE A 1 430 ? 1.963 17.841 26.135 1.00 83.25 430 PHE A N 1
ATOM 3464 C CA . PHE A 1 430 ? 2.072 19.190 26.694 1.00 83.25 430 PHE A CA 1
ATOM 3465 C C . PHE A 1 430 ? 0.890 19.516 27.619 1.00 83.25 430 PHE A C 1
ATOM 3467 O O . PHE A 1 430 ? 1.105 19.941 28.752 1.00 83.25 430 PHE A O 1
ATOM 3474 N N . PHE A 1 431 ? -0.350 19.270 27.188 1.00 85.00 431 PHE A N 1
ATOM 3475 C CA . PHE A 1 431 ? -1.535 19.550 27.996 1.00 85.00 431 PHE A CA 1
ATOM 3476 C C . PHE A 1 431 ? -1.607 18.676 29.259 1.00 85.00 431 PHE A C 1
ATOM 3478 O O . PHE A 1 431 ? -1.976 19.175 30.325 1.00 85.00 431 PHE A O 1
ATOM 3485 N N . MET A 1 432 ? -1.180 17.412 29.177 1.00 85.62 432 MET A N 1
ATOM 3486 C CA . MET A 1 432 ? -1.089 16.513 30.332 1.00 85.62 432 MET A CA 1
ATOM 3487 C C . MET A 1 432 ? 0.013 16.932 31.316 1.00 85.62 432 MET A C 1
ATOM 3489 O O . MET A 1 432 ? -0.246 17.045 32.513 1.00 85.62 432 MET A O 1
ATOM 3493 N N . ILE A 1 433 ? 1.232 17.211 30.842 1.00 88.56 433 ILE A N 1
ATOM 3494 C CA . ILE A 1 433 ? 2.367 17.532 31.723 1.00 88.56 433 ILE A CA 1
ATOM 3495 C C . ILE A 1 433 ? 2.260 18.960 32.280 1.00 88.56 433 ILE A C 1
ATOM 3497 O O . ILE A 1 433 ? 2.466 19.172 33.474 1.00 88.56 433 ILE A O 1
ATOM 3501 N N . PHE A 1 434 ? 1.904 19.954 31.466 1.00 89.25 434 PHE A N 1
ATOM 3502 C CA . PHE A 1 434 ? 1.780 21.331 31.948 1.00 89.25 434 PHE A CA 1
ATOM 3503 C C . PHE A 1 434 ? 0.482 21.547 32.740 1.00 89.25 434 PHE A C 1
ATOM 3505 O O . PHE A 1 434 ? 0.514 22.070 33.852 1.00 89.25 434 PHE A O 1
ATOM 3512 N N . GLY A 1 435 ? -0.661 21.106 32.208 1.00 89.25 435 GLY A N 1
ATOM 3513 C CA . GLY A 1 435 ? -1.957 21.274 32.866 1.00 89.25 435 GLY A CA 1
ATOM 3514 C C . GLY A 1 435 ? -2.148 20.322 34.044 1.00 89.25 435 GLY A C 1
ATOM 3515 O O . GLY A 1 435 ? -2.218 20.743 35.198 1.00 89.25 435 GLY A O 1
ATOM 3516 N N . MET A 1 436 ? -2.228 19.024 33.754 1.00 85.75 436 MET A N 1
ATOM 3517 C CA . MET A 1 436 ? -2.668 18.021 34.732 1.00 85.75 436 MET A CA 1
ATOM 3518 C C . MET A 1 436 ? -1.587 17.582 35.724 1.00 85.75 436 MET A C 1
ATOM 3520 O O . MET A 1 436 ? -1.932 17.109 36.806 1.00 85.75 436 MET A O 1
ATOM 3524 N N . LEU A 1 437 ? -0.301 17.755 35.408 1.00 90.06 437 LEU A N 1
ATOM 3525 C CA . LEU A 1 437 ? 0.789 17.499 36.350 1.00 90.06 437 LEU A CA 1
ATOM 3526 C C . LEU A 1 437 ? 1.290 18.796 37.007 1.00 90.06 437 LEU A C 1
ATOM 3528 O O . LEU A 1 437 ? 1.202 18.923 38.226 1.00 90.06 437 LEU A O 1
ATOM 3532 N N . PHE A 1 438 ? 1.797 19.772 36.246 1.00 92.75 438 PHE A N 1
ATOM 3533 C CA . PHE A 1 438 ? 2.426 20.961 36.835 1.00 92.75 438 PHE A CA 1
ATOM 3534 C C . PHE A 1 438 ? 1.423 21.906 37.520 1.00 92.75 438 PHE A C 1
ATOM 3536 O O . PHE A 1 438 ? 1.560 22.156 38.722 1.00 92.75 438 PHE A O 1
ATOM 3543 N N . LEU A 1 439 ? 0.407 22.424 36.815 1.00 92.94 439 LEU A N 1
ATOM 3544 C CA . LEU A 1 439 ? -0.556 23.363 37.417 1.00 92.94 439 LEU A CA 1
ATOM 3545 C C . LEU A 1 439 ? -1.381 22.699 38.530 1.00 92.94 439 LEU A C 1
ATOM 3547 O O . LEU A 1 439 ? -1.537 23.272 39.614 1.00 92.94 439 LEU A O 1
ATOM 3551 N N . TYR A 1 440 ? -1.844 21.468 38.308 1.00 92.31 440 TYR A N 1
ATOM 3552 C CA . TYR A 1 440 ? -2.587 20.718 39.318 1.00 92.31 440 TYR A CA 1
ATOM 3553 C C . TYR A 1 440 ? -1.730 20.344 40.539 1.00 92.31 440 TYR A C 1
ATOM 3555 O O . TYR A 1 440 ? -2.171 20.535 41.672 1.00 92.31 440 TYR A O 1
ATOM 3563 N N . GLY A 1 441 ? -0.485 19.893 40.342 1.00 92.19 441 GLY A N 1
ATOM 3564 C CA . GLY A 1 441 ? 0.447 19.582 41.431 1.00 92.19 441 GLY A CA 1
ATOM 3565 C C . GLY A 1 441 ? 0.734 20.794 42.318 1.00 92.19 441 GLY A C 1
ATOM 3566 O O . GLY A 1 441 ? 0.665 20.696 43.544 1.00 92.19 441 GLY A O 1
ATOM 3567 N N . ASN A 1 442 ? 0.934 21.970 41.713 1.00 91.75 442 ASN A N 1
ATOM 3568 C CA . ASN A 1 442 ? 1.017 23.232 42.453 1.00 91.75 442 ASN A CA 1
ATOM 3569 C C . ASN A 1 442 ? -0.282 23.534 43.220 1.00 91.75 442 ASN A C 1
ATOM 3571 O O . ASN A 1 442 ? -0.227 23.965 44.372 1.00 91.75 442 ASN A O 1
ATOM 3575 N N . SER A 1 443 ? -1.453 23.244 42.642 1.00 91.69 443 SER A N 1
ATOM 3576 C CA . SER A 1 443 ? -2.741 23.401 43.329 1.00 91.69 443 SER A CA 1
ATOM 3577 C C . SER A 1 443 ? -2.890 22.500 44.565 1.00 91.69 443 SER A C 1
ATOM 3579 O O . SER A 1 443 ? -3.465 22.934 45.566 1.00 91.69 443 SER A O 1
ATOM 3581 N N . VAL A 1 444 ? -2.335 21.280 44.552 1.00 91.00 444 VAL A N 1
ATOM 3582 C CA . VAL A 1 444 ? -2.338 20.362 45.712 1.00 91.00 444 VAL A CA 1
ATOM 3583 C C . VAL A 1 444 ? -1.560 20.944 46.901 1.00 91.00 444 VAL A C 1
ATOM 3585 O O . VAL A 1 444 ? -1.978 20.775 48.049 1.00 91.00 444 VAL A O 1
ATOM 3588 N N . ILE A 1 445 ? -0.457 21.661 46.651 1.00 91.56 445 ILE A N 1
ATOM 3589 C CA . ILE A 1 445 ? 0.395 22.243 47.706 1.00 91.56 445 ILE A CA 1
ATOM 3590 C C . ILE A 1 445 ? 0.159 23.735 47.964 1.00 91.56 445 ILE A C 1
ATOM 3592 O O . ILE A 1 445 ? 0.775 24.287 48.872 1.00 91.56 445 ILE A O 1
ATOM 3596 N N . ILE A 1 446 ? -0.737 24.405 47.237 1.00 90.56 446 ILE A N 1
ATOM 3597 C CA . ILE A 1 446 ? -0.854 25.873 47.282 1.00 90.56 446 ILE A CA 1
ATOM 3598 C C . ILE A 1 446 ? -1.130 26.440 48.683 1.00 90.56 446 ILE A C 1
ATOM 3600 O O . ILE A 1 446 ? -0.563 27.464 49.062 1.00 90.56 446 ILE A O 1
ATOM 3604 N N . TYR A 1 447 ? -1.920 25.731 49.497 1.00 86.69 447 TYR A N 1
ATOM 3605 C CA . TYR A 1 447 ? -2.171 26.094 50.897 1.00 86.69 447 TYR A CA 1
ATOM 3606 C C . TYR A 1 447 ? -0.944 25.990 51.799 1.00 86.69 447 TYR A C 1
ATOM 3608 O O . TYR A 1 447 ? -0.933 26.604 52.857 1.00 86.69 447 TYR A O 1
ATOM 3616 N N . ARG A 1 448 ? 0.055 25.202 51.407 1.00 86.62 448 ARG A N 1
ATOM 3617 C CA . ARG A 1 448 ? 1.287 24.952 52.159 1.00 86.62 448 ARG A CA 1
ATOM 3618 C C . ARG A 1 448 ? 2.435 25.883 51.764 1.00 86.62 448 ARG A C 1
ATOM 3620 O O . ARG A 1 448 ? 3.369 26.041 52.539 1.00 86.62 448 ARG A O 1
ATOM 3627 N N . VAL A 1 449 ? 2.355 26.499 50.581 1.00 85.69 449 VAL A N 1
ATOM 3628 C CA . VAL A 1 449 ? 3.414 27.359 50.025 1.00 85.69 449 VAL A CA 1
ATOM 3629 C C . VAL A 1 449 ? 3.070 28.849 50.093 1.00 85.69 449 VAL A C 1
ATOM 3631 O O . VAL A 1 449 ? 3.960 29.655 50.346 1.00 85.69 449 VAL A O 1
ATOM 3634 N N . LEU A 1 450 ? 1.807 29.248 49.884 1.00 84.25 450 LEU A N 1
ATOM 3635 C CA . LEU A 1 450 ? 1.450 30.670 49.802 1.00 84.25 450 LEU A CA 1
ATOM 3636 C C . LEU A 1 450 ? 1.055 31.273 51.168 1.00 84.25 450 LEU A C 1
ATOM 3638 O O . LEU A 1 450 ? 0.036 30.867 51.737 1.00 84.25 450 LEU A O 1
ATOM 3642 N N . PRO A 1 451 ? 1.761 32.312 51.664 1.00 81.69 451 PRO A N 1
ATOM 3643 C CA . PRO A 1 451 ? 1.488 32.948 52.958 1.00 81.69 451 PRO A CA 1
ATOM 3644 C C . PRO A 1 451 ? 0.335 33.977 52.918 1.00 81.69 451 PRO A C 1
ATOM 3646 O O . PRO A 1 451 ? 0.255 34.859 53.765 1.00 81.69 451 PRO A O 1
ATOM 3649 N N . PHE A 1 452 ? -0.575 33.902 51.941 1.00 84.38 452 PHE A N 1
ATOM 3650 C CA . PHE A 1 452 ? -1.642 34.897 51.758 1.00 84.38 452 PHE A CA 1
ATOM 3651 C C . PHE A 1 452 ? -2.888 34.637 52.626 1.00 84.38 452 PHE A C 1
ATOM 3653 O O . PHE A 1 452 ? -3.053 33.569 53.234 1.00 84.38 452 PHE A O 1
ATOM 3660 N N . LYS A 1 453 ? -3.809 35.616 52.668 1.00 85.44 453 LYS A N 1
ATOM 3661 C CA . LYS A 1 453 ? -5.107 35.489 53.357 1.00 85.44 453 LYS A CA 1
ATOM 3662 C C . LYS A 1 453 ? -5.901 34.293 52.796 1.00 85.44 453 LYS A C 1
ATOM 3664 O O . LYS A 1 453 ? -5.852 33.976 51.607 1.00 85.44 453 LYS A O 1
ATOM 3669 N N . LYS A 1 454 ? -6.641 33.602 53.671 1.00 81.00 454 LYS A N 1
ATOM 3670 C CA . LYS A 1 454 ? -7.283 32.290 53.412 1.00 81.00 454 LYS A CA 1
ATOM 3671 C C . LYS A 1 454 ? -8.221 32.295 52.196 1.00 81.00 454 LYS A C 1
ATOM 3673 O O . LYS A 1 454 ? -8.314 31.292 51.494 1.00 81.00 454 LYS A O 1
ATOM 3678 N N . PHE A 1 455 ? -8.887 33.421 51.934 1.00 83.12 455 PHE A N 1
ATOM 3679 C CA . PHE A 1 455 ? -9.744 33.614 50.761 1.00 83.12 455 PHE A CA 1
ATOM 3680 C C . PHE A 1 455 ? -8.945 33.755 49.453 1.00 83.12 455 PHE A C 1
ATOM 3682 O O . PHE A 1 455 ? -9.290 33.120 48.461 1.00 83.12 455 PHE A O 1
ATOM 3689 N N . THR A 1 456 ? -7.829 34.489 49.462 1.00 84.38 456 THR A N 1
ATOM 3690 C CA . THR A 1 456 ? -6.916 34.601 48.313 1.00 84.38 456 THR A CA 1
ATOM 3691 C C . THR A 1 456 ? -6.381 33.228 47.910 1.00 84.38 456 THR A C 1
ATOM 3693 O O . THR A 1 456 ? -6.474 32.843 46.749 1.00 84.38 456 THR A O 1
ATOM 3696 N N . VAL A 1 457 ? -5.915 32.433 48.880 1.00 86.94 457 VAL A N 1
ATOM 3697 C CA . VAL A 1 457 ? -5.411 31.072 48.620 1.00 86.94 457 VAL A CA 1
ATOM 3698 C C . VAL A 1 457 ? -6.519 30.142 48.100 1.00 86.94 457 VAL A C 1
ATOM 3700 O O . VAL A 1 457 ? -6.264 29.350 47.194 1.00 86.94 457 VAL A O 1
ATOM 3703 N N . LYS A 1 458 ? -7.763 30.278 48.590 1.00 85.62 458 LYS A N 1
ATOM 3704 C CA . LYS A 1 458 ? -8.941 29.593 48.021 1.00 85.62 458 LYS A CA 1
ATOM 3705 C C . LYS A 1 458 ? -9.166 29.938 46.551 1.00 85.62 458 LYS A C 1
ATOM 3707 O O . LYS A 1 458 ? -9.403 29.031 45.756 1.00 85.62 458 LYS A O 1
ATOM 3712 N N . LEU A 1 459 ? -9.091 31.221 46.196 1.00 88.12 459 LEU A N 1
ATOM 3713 C CA . LEU A 1 459 ? -9.290 31.680 44.824 1.00 88.12 459 LEU A CA 1
ATOM 3714 C C . LEU A 1 459 ? -8.179 31.164 43.899 1.00 88.12 459 LEU A C 1
ATOM 3716 O O . LEU A 1 459 ? -8.480 30.623 42.839 1.00 88.12 459 LEU A O 1
ATOM 3720 N N . CYS A 1 460 ? -6.914 31.233 44.325 1.00 87.62 460 CYS A N 1
ATOM 3721 C CA . CYS A 1 460 ? -5.792 30.689 43.558 1.00 87.62 460 CYS A CA 1
ATOM 3722 C C . CYS A 1 460 ? -5.883 29.159 43.397 1.00 87.62 460 CYS A C 1
ATOM 3724 O O . CYS A 1 460 ? -5.646 28.649 42.305 1.00 87.62 460 CYS A O 1
ATOM 3726 N N . HIS A 1 461 ? -6.285 28.425 44.443 1.00 90.62 461 HIS A N 1
ATOM 3727 C CA . HIS A 1 461 ? -6.525 26.979 44.365 1.00 90.62 461 HIS A CA 1
ATOM 3728 C C . HIS A 1 461 ? -7.647 26.646 43.369 1.00 90.62 461 HIS A C 1
ATOM 3730 O O . HIS A 1 461 ? -7.472 25.802 42.491 1.00 90.62 461 HIS A O 1
ATOM 3736 N N . GLY A 1 462 ? -8.795 27.326 43.466 1.00 86.62 462 GLY A N 1
ATOM 3737 C CA . GLY A 1 462 ? -9.906 27.154 42.525 1.00 86.62 462 GLY A CA 1
ATOM 3738 C C . GLY A 1 462 ? -9.500 27.468 41.082 1.00 86.62 462 GLY A C 1
ATOM 3739 O O . GLY A 1 462 ? -9.774 26.677 40.184 1.00 86.62 462 GLY A O 1
ATOM 3740 N N . GLY A 1 463 ? -8.768 28.567 40.877 1.00 90.31 463 GLY A N 1
ATOM 3741 C CA . GLY A 1 463 ? -8.259 28.993 39.573 1.00 90.31 463 GLY A CA 1
ATOM 3742 C C . GLY A 1 463 ? -7.286 27.997 38.939 1.00 90.31 463 GLY A C 1
ATOM 3743 O O . GLY A 1 463 ? -7.486 27.612 37.790 1.00 90.31 463 GLY A O 1
ATOM 3744 N N . LEU A 1 464 ? -6.279 27.511 39.678 1.00 91.62 464 LEU A N 1
ATOM 3745 C CA . LEU A 1 464 ? -5.346 26.502 39.156 1.00 91.62 464 LEU A CA 1
ATOM 3746 C C . LEU A 1 464 ? -6.058 25.199 38.777 1.00 91.62 464 LEU A C 1
ATOM 3748 O O . LEU A 1 464 ? -5.755 24.628 37.730 1.00 91.62 464 LEU A O 1
ATOM 3752 N N . ASN A 1 465 ? -7.024 24.743 39.582 1.00 89.12 465 ASN A N 1
ATOM 3753 C CA . ASN A 1 465 ? -7.831 23.572 39.231 1.00 89.12 465 ASN A CA 1
ATOM 3754 C C . ASN A 1 465 ? -8.677 23.810 37.969 1.00 89.12 465 ASN A C 1
ATOM 3756 O O . ASN A 1 465 ? -8.745 22.925 37.121 1.00 89.12 465 ASN A O 1
ATOM 3760 N N . LEU A 1 466 ? -9.281 24.994 37.814 1.00 88.62 466 LEU A N 1
ATOM 3761 C CA . LEU A 1 466 ? -10.075 25.339 36.631 1.00 88.62 466 LEU A CA 1
ATOM 3762 C C . LEU A 1 466 ? -9.222 25.366 35.354 1.00 88.62 466 LEU A C 1
ATOM 3764 O O . LEU A 1 466 ? -9.624 24.802 34.340 1.00 88.62 466 LEU A O 1
ATOM 3768 N N . VAL A 1 467 ? -8.028 25.966 35.404 1.00 90.75 467 VAL A N 1
ATOM 3769 C CA . VAL A 1 467 ? -7.096 25.954 34.265 1.00 90.75 467 VAL A CA 1
ATOM 3770 C C . VAL A 1 467 ? -6.634 24.523 33.968 1.00 90.75 467 VAL A C 1
ATOM 3772 O O . VAL A 1 467 ? -6.662 24.109 32.812 1.00 90.75 467 VAL A O 1
ATOM 3775 N N . SER A 1 468 ? -6.305 23.732 34.995 1.00 89.31 468 SER A N 1
ATOM 3776 C CA . SER A 1 468 ? -5.946 22.312 34.828 1.00 89.31 468 SER A CA 1
ATOM 3777 C C . SER A 1 468 ? -7.074 21.516 34.155 1.00 89.31 468 SER A C 1
ATOM 3779 O O . SER A 1 468 ? -6.811 20.736 33.244 1.00 89.31 468 SER A O 1
ATOM 3781 N N . PHE A 1 469 ? -8.336 21.767 34.526 1.00 85.00 469 PHE A N 1
ATOM 3782 C CA . PHE A 1 469 ? -9.506 21.141 33.905 1.00 85.00 469 PHE A CA 1
ATOM 3783 C C . PHE A 1 469 ? -9.668 21.511 32.425 1.00 85.00 469 PHE A C 1
ATOM 3785 O O . PHE A 1 469 ? -9.904 20.637 31.595 1.00 85.00 469 PHE A O 1
ATOM 3792 N N . ILE A 1 470 ? -9.499 22.788 32.072 1.00 86.25 470 ILE A N 1
ATOM 3793 C CA . ILE A 1 470 ? -9.547 23.246 30.674 1.00 86.25 470 ILE A CA 1
ATOM 3794 C C . ILE A 1 470 ? -8.461 22.539 29.847 1.00 86.25 470 ILE A C 1
ATOM 3796 O O . ILE A 1 470 ? -8.737 22.039 28.757 1.00 86.25 470 ILE A O 1
ATOM 3800 N N . PHE A 1 471 ? -7.248 22.417 30.391 1.00 86.12 471 PHE A N 1
ATOM 3801 C CA . PHE A 1 471 ? -6.163 21.659 29.764 1.00 86.12 471 PHE A CA 1
ATOM 3802 C C . PHE A 1 471 ? -6.496 20.160 29.639 1.00 86.12 471 PHE A C 1
ATOM 3804 O O . PHE A 1 471 ? -6.190 19.565 28.609 1.00 86.12 471 PHE A O 1
ATOM 3811 N N . ALA A 1 472 ? -7.183 19.559 30.617 1.00 82.75 472 ALA A N 1
ATOM 3812 C CA . ALA A 1 472 ? -7.665 18.176 30.537 1.00 82.75 472 ALA A CA 1
ATOM 3813 C C . ALA A 1 472 ? -8.676 17.966 29.397 1.00 82.75 472 ALA A C 1
ATOM 3815 O O . ALA A 1 472 ? -8.611 16.960 28.692 1.00 82.75 472 ALA A O 1
ATOM 3816 N N . LEU A 1 473 ? -9.587 18.922 29.178 1.00 80.25 473 LEU A N 1
ATOM 3817 C CA . LEU A 1 473 ? -10.542 18.876 28.066 1.00 80.25 473 LEU A CA 1
ATOM 3818 C C . LEU A 1 473 ? -9.832 18.957 26.707 1.00 80.25 473 LEU A C 1
ATOM 3820 O O . LEU A 1 473 ? -10.155 18.178 25.810 1.00 80.25 473 LEU A O 1
ATOM 3824 N N . PHE A 1 474 ? -8.830 19.832 26.562 1.00 76.62 474 PHE A N 1
ATOM 3825 C CA . PHE A 1 474 ? -8.004 19.883 25.350 1.00 76.62 474 PHE A CA 1
ATOM 3826 C C . PHE A 1 474 ? -7.174 18.604 25.154 1.00 76.62 474 PHE A C 1
ATOM 3828 O O . PHE A 1 474 ? -7.110 18.084 24.040 1.00 76.62 474 PHE A O 1
ATOM 3835 N N . ALA A 1 475 ? -6.607 18.041 26.227 1.00 74.88 475 ALA A N 1
ATOM 3836 C CA . ALA A 1 475 ? -5.893 16.764 26.190 1.00 74.88 475 ALA A CA 1
ATOM 3837 C C . ALA A 1 475 ? -6.797 15.587 25.780 1.00 74.88 475 ALA A C 1
ATOM 3839 O O . ALA A 1 475 ? -6.340 14.697 25.065 1.00 74.88 475 ALA A O 1
ATOM 3840 N N . LEU A 1 476 ? -8.069 15.582 26.196 1.00 69.94 476 LEU A N 1
ATOM 3841 C CA . LEU A 1 476 ? -9.053 14.560 25.827 1.00 69.94 476 LEU A CA 1
ATOM 3842 C C . LEU A 1 476 ? -9.516 14.716 24.368 1.00 69.94 476 LEU A C 1
ATOM 3844 O O . LEU A 1 476 ? -9.564 13.732 23.625 1.00 69.94 476 LEU A O 1
ATOM 3848 N N . PHE A 1 477 ? -9.782 15.957 23.938 1.00 65.19 477 PHE A N 1
ATOM 3849 C CA . PHE A 1 477 ? -10.103 16.293 22.545 1.00 65.19 477 PHE A CA 1
ATOM 3850 C C . PHE A 1 477 ? -8.986 15.876 21.573 1.00 65.19 477 PHE A C 1
ATOM 3852 O O . PHE A 1 477 ? -9.269 15.474 20.446 1.00 65.19 477 PHE A O 1
ATOM 3859 N N . ALA A 1 478 ? -7.732 15.898 22.031 1.00 58.91 478 ALA A N 1
ATOM 3860 C CA . ALA A 1 478 ? -6.562 15.496 21.259 1.00 58.91 478 ALA A CA 1
ATOM 3861 C C . ALA A 1 478 ? -6.403 13.986 20.999 1.00 58.91 478 ALA A C 1
ATOM 3863 O O . ALA A 1 478 ? -5.615 13.630 20.125 1.00 58.91 478 ALA A O 1
ATOM 3864 N N . VAL A 1 479 ? -7.099 13.105 21.733 1.00 59.38 479 VAL A N 1
ATOM 3865 C CA . VAL A 1 479 ? -6.810 11.651 21.717 1.00 59.38 479 VAL A CA 1
ATOM 3866 C C . VAL A 1 479 ? -7.993 10.779 21.290 1.00 59.38 479 VAL A C 1
ATOM 3868 O O . VAL A 1 479 ? -7.789 9.795 20.590 1.00 59.38 479 VAL A O 1
ATOM 3871 N N . PHE A 1 480 ? -9.222 11.106 21.703 1.00 53.94 480 PHE A N 1
ATOM 3872 C CA . PHE A 1 480 ? -10.487 10.430 21.343 1.00 53.94 480 PHE A CA 1
ATOM 3873 C C . PHE A 1 480 ? -10.498 8.903 21.059 1.00 53.94 480 PHE A C 1
ATOM 3875 O O . PHE A 1 480 ? -11.287 8.408 20.254 1.00 53.94 480 PHE A O 1
ATOM 3882 N N . LYS A 1 481 ? -9.737 8.137 21.848 1.00 49.03 481 LYS A N 1
ATOM 3883 C CA . LYS A 1 481 ? -10.074 6.793 22.349 1.00 49.03 481 LYS A CA 1
ATOM 3884 C C . LYS A 1 481 ? -9.494 6.650 23.775 1.00 49.03 481 LYS A C 1
ATOM 3886 O O . LYS A 1 481 ? -8.444 7.199 24.077 1.00 49.03 481 LYS A O 1
ATOM 3891 N N . SER A 1 482 ? -10.216 5.943 24.651 1.00 48.75 482 SER A N 1
ATOM 3892 C CA . SER A 1 482 ? -9.755 5.326 25.923 1.00 48.75 482 SER A CA 1
ATOM 3893 C C . SER A 1 482 ? -9.301 6.130 27.173 1.00 48.75 482 SER A C 1
ATOM 3895 O O . SER A 1 482 ? -8.827 5.482 28.102 1.00 48.75 482 SER A O 1
ATOM 3897 N N . HIS A 1 483 ? -9.490 7.452 27.323 1.00 53.09 483 HIS A N 1
ATOM 3898 C CA . HIS A 1 483 ? -9.084 8.170 28.569 1.00 53.09 483 HIS A CA 1
ATOM 3899 C C . HIS A 1 483 ? -10.192 8.959 29.302 1.00 53.09 483 HIS A C 1
ATOM 3901 O O . HIS A 1 483 ? -9.963 10.065 29.792 1.00 53.09 483 HIS A O 1
ATOM 3907 N N . PHE A 1 484 ? -11.398 8.397 29.420 1.00 58.09 484 PHE A N 1
ATOM 3908 C CA . PHE A 1 484 ? -12.503 9.061 30.131 1.00 58.09 484 PHE A CA 1
ATOM 3909 C C . PHE A 1 484 ? -12.334 9.078 31.663 1.00 58.09 484 PHE A C 1
ATOM 3911 O O . PHE A 1 484 ? -12.604 10.099 32.294 1.00 58.09 484 PHE A O 1
ATOM 3918 N N . ASP A 1 485 ? -11.832 7.995 32.261 1.00 62.81 485 ASP A N 1
ATOM 3919 C CA . ASP A 1 485 ? -11.944 7.753 33.709 1.00 62.81 485 ASP A CA 1
ATOM 3920 C C . ASP A 1 485 ? -11.231 8.807 34.576 1.00 62.81 485 ASP A C 1
ATOM 3922 O O . ASP A 1 485 ? -11.813 9.343 35.523 1.00 62.81 485 ASP A O 1
ATOM 3926 N N . ALA A 1 486 ? -9.991 9.169 34.228 1.00 64.31 486 ALA A N 1
ATOM 3927 C CA . ALA A 1 486 ? -9.205 10.147 34.986 1.00 64.31 486 ALA A CA 1
ATOM 3928 C C . ALA A 1 486 ? -9.785 11.573 34.894 1.00 64.31 486 ALA A C 1
ATOM 3930 O O . ALA A 1 486 ? -9.793 12.306 35.885 1.00 64.31 486 ALA A O 1
ATOM 3931 N N . VAL A 1 487 ? -10.310 11.961 33.725 1.00 69.81 487 VAL A N 1
ATOM 3932 C CA . VAL A 1 487 ? -10.925 13.283 33.507 1.00 69.81 487 VAL A CA 1
ATOM 3933 C C . VAL A 1 487 ? -12.281 13.371 34.214 1.00 69.81 487 VAL A C 1
ATOM 3935 O O . VAL A 1 487 ? -12.580 14.383 34.850 1.00 69.81 487 VAL A O 1
ATOM 3938 N N . SER A 1 488 ? -13.078 12.298 34.185 1.00 71.31 488 SER A N 1
ATOM 3939 C CA . SER A 1 488 ? -14.336 12.205 34.934 1.00 71.31 488 SER A CA 1
ATOM 3940 C C . SER A 1 488 ? -14.112 12.269 36.449 1.00 71.31 488 SER A C 1
ATOM 3942 O O . SER A 1 488 ? -14.828 12.997 37.139 1.00 71.31 488 SER A O 1
ATOM 3944 N N . PHE A 1 489 ? -13.091 11.579 36.971 1.00 76.38 489 PHE A N 1
ATOM 3945 C CA . PHE A 1 489 ? -12.733 11.643 38.392 1.00 76.38 489 PHE A CA 1
ATOM 3946 C C . PHE A 1 489 ? -12.226 13.038 38.802 1.00 76.38 489 PHE A C 1
ATOM 3948 O O . PHE A 1 489 ? -12.600 13.539 39.865 1.00 76.38 489 PHE A O 1
ATOM 3955 N N . PHE A 1 490 ? -11.451 13.711 37.938 1.00 77.19 490 PHE A N 1
ATOM 3956 C CA . PHE A 1 490 ? -11.058 15.111 38.142 1.00 77.19 490 PHE A CA 1
ATOM 3957 C C . PHE A 1 490 ? -12.275 16.030 38.245 1.00 77.19 490 PHE A C 1
ATOM 3959 O O . PHE A 1 490 ? -12.391 16.788 39.210 1.00 77.19 490 PHE A O 1
ATOM 3966 N N . LEU A 1 491 ? -13.191 15.959 37.274 1.00 80.62 491 LEU A N 1
ATOM 3967 C CA . LEU A 1 491 ? -14.378 16.812 37.230 1.00 80.62 491 LEU A CA 1
ATOM 3968 C C . LEU A 1 491 ? -15.248 16.632 38.480 1.00 80.62 491 LEU A C 1
ATOM 3970 O O . LEU A 1 491 ? -15.672 17.622 39.079 1.00 80.62 491 LEU A O 1
ATOM 3974 N N . LEU A 1 492 ? -15.463 15.385 38.910 1.00 82.75 492 LEU A N 1
ATOM 3975 C CA . LEU A 1 492 ? -16.221 15.082 40.122 1.00 82.75 492 LEU A CA 1
ATOM 3976 C C . LEU A 1 492 ? -15.563 15.701 41.366 1.00 82.75 492 LEU A C 1
ATOM 3978 O O . LEU A 1 492 ? -16.232 16.388 42.138 1.00 82.75 492 LEU A O 1
ATOM 3982 N N . ASN A 1 493 ? -14.247 15.524 41.533 1.00 82.12 493 ASN A N 1
ATOM 3983 C CA . ASN A 1 493 ? -13.506 16.095 42.659 1.00 82.12 493 ASN A CA 1
ATOM 3984 C C . ASN A 1 493 ? -13.489 17.639 42.636 1.00 82.12 493 ASN A C 1
ATOM 3986 O O . ASN A 1 493 ? -13.570 18.271 43.691 1.00 82.12 493 ASN A O 1
ATOM 3990 N N . TYR A 1 494 ? -13.431 18.256 41.450 1.00 82.75 494 TYR A N 1
ATOM 3991 C CA . TYR A 1 494 ? -13.480 19.712 41.292 1.00 82.75 494 TYR A CA 1
ATOM 3992 C C . TYR A 1 494 ? -14.858 20.297 41.632 1.00 82.75 494 TYR A C 1
ATOM 3994 O O . TYR A 1 494 ? -14.939 21.213 42.448 1.00 82.75 494 TYR A O 1
ATOM 4002 N N . LEU A 1 495 ? -15.947 19.757 41.070 1.00 82.44 495 LEU A N 1
ATOM 4003 C CA . LEU A 1 495 ? -17.314 20.229 41.349 1.00 82.44 495 LEU A CA 1
ATOM 4004 C C . LEU A 1 495 ? -17.686 20.055 42.828 1.00 82.44 495 LEU A C 1
ATOM 4006 O O . LEU A 1 495 ? -18.307 20.933 43.436 1.00 82.44 495 LEU A O 1
ATOM 4010 N N . PHE A 1 496 ? -17.253 18.948 43.428 1.00 81.00 496 PHE A N 1
ATOM 4011 C CA . PHE A 1 496 ? -17.412 18.692 44.853 1.00 81.00 496 PHE A CA 1
ATOM 4012 C C . PHE A 1 496 ? -16.627 19.701 45.702 1.00 81.00 496 PHE A C 1
ATOM 4014 O O . PHE A 1 496 ? -17.199 20.342 46.582 1.00 81.00 496 PHE A O 1
ATOM 4021 N N . GLY A 1 497 ? -15.345 19.931 45.392 1.00 76.38 497 GLY A N 1
ATOM 4022 C CA . GLY A 1 497 ? -14.525 20.932 46.080 1.00 76.38 497 GLY A CA 1
ATOM 4023 C C . GLY A 1 497 ? -15.076 22.359 45.946 1.00 76.38 497 GLY A C 1
ATOM 4024 O O . GLY A 1 497 ? -15.118 23.109 46.925 1.00 76.38 497 GLY A O 1
ATOM 4025 N N . PHE A 1 498 ? -15.568 22.721 44.758 1.00 80.81 498 PHE A N 1
ATOM 4026 C CA . PHE A 1 498 ? -16.184 24.017 44.477 1.00 80.81 498 PHE A CA 1
ATOM 4027 C C . PHE A 1 498 ? -17.440 24.243 45.328 1.00 80.81 498 PHE A C 1
ATOM 4029 O O . PHE A 1 498 ? -17.525 25.252 46.030 1.00 80.81 498 PHE A O 1
ATOM 4036 N N . THR A 1 499 ? -18.384 23.296 45.316 1.00 78.06 499 THR A N 1
ATOM 4037 C CA . THR A 1 499 ? -19.660 23.404 46.052 1.00 78.06 499 THR A CA 1
ATOM 4038 C C . THR A 1 499 ? -19.510 23.243 47.568 1.00 78.06 499 THR A C 1
ATOM 4040 O O . THR A 1 499 ? -20.307 23.805 48.318 1.00 78.06 499 THR A O 1
ATOM 4043 N N . ALA A 1 500 ? -18.491 22.518 48.042 1.00 75.06 500 ALA A N 1
ATOM 4044 C CA . ALA A 1 500 ? -18.201 22.359 49.467 1.00 75.06 500 ALA A CA 1
ATOM 4045 C C . ALA A 1 500 ? -17.417 23.536 50.072 1.00 75.06 500 ALA A C 1
ATOM 4047 O O . ALA A 1 500 ? -17.684 23.929 51.213 1.00 75.06 500 ALA A O 1
ATOM 4048 N N . PHE A 1 501 ? -16.439 24.098 49.349 1.00 76.81 501 PHE A N 1
ATOM 4049 C CA . PHE A 1 501 ? -15.428 24.978 49.951 1.00 76.81 501 PHE A CA 1
ATOM 4050 C C . PHE A 1 501 ? -15.299 26.376 49.332 1.00 76.81 501 PHE A C 1
ATOM 4052 O O . PHE A 1 501 ? -14.758 27.253 50.021 1.00 76.81 501 PHE A O 1
ATOM 4059 N N . LEU A 1 502 ? -15.782 26.614 48.105 1.00 76.12 502 LEU A N 1
ATOM 4060 C CA . LEU A 1 502 ? -15.671 27.912 47.420 1.00 76.12 502 LEU A CA 1
ATOM 4061 C C . LEU A 1 502 ? -17.025 28.631 47.299 1.00 76.12 502 LEU A C 1
ATOM 4063 O O . LEU A 1 502 ? -17.156 29.739 47.813 1.00 76.12 502 LEU A O 1
ATOM 4067 N N . TYR A 1 503 ? -18.037 27.987 46.714 1.00 73.75 503 TYR A N 1
ATOM 4068 C CA . TYR A 1 503 ? -19.429 28.441 46.773 1.00 73.75 503 TYR A CA 1
ATOM 4069 C C . TYR A 1 503 ? -20.064 27.913 48.074 1.00 73.75 503 TYR A C 1
ATOM 4071 O O . TYR A 1 503 ? -20.019 26.707 48.311 1.00 73.75 503 TYR A O 1
ATOM 4079 N N . PRO A 1 504 ? -20.600 28.757 48.975 1.00 61.69 504 PRO A N 1
ATOM 4080 C CA . PRO A 1 504 ? -20.883 28.348 50.352 1.00 61.69 504 PRO A CA 1
ATOM 4081 C C . PRO A 1 504 ? -22.224 27.602 50.521 1.00 61.69 504 PRO A C 1
ATOM 4083 O O . PRO A 1 504 ? -23.088 28.063 51.258 1.00 61.69 504 PRO A O 1
ATOM 4086 N N . GLY A 1 505 ? -22.386 26.426 49.902 1.00 62.03 505 GLY A N 1
ATOM 4087 C CA . GLY A 1 505 ? -23.633 25.644 49.961 1.00 62.03 505 GLY A CA 1
ATOM 4088 C C . GLY A 1 505 ? -23.841 24.798 51.230 1.00 62.03 505 GLY A C 1
ATOM 4089 O O . GLY A 1 505 ? -24.962 24.678 51.712 1.00 62.03 505 GLY A O 1
ATOM 4090 N N . TYR A 1 506 ? -22.780 24.209 51.797 1.00 79.06 506 TYR A N 1
ATOM 4091 C CA . TYR A 1 506 ? -22.910 23.205 52.875 1.00 79.06 506 TYR A CA 1
ATOM 4092 C C . TYR A 1 506 ? -22.675 23.761 54.295 1.00 79.06 506 TYR A C 1
ATOM 4094 O O . TYR A 1 506 ? -21.859 24.673 54.444 1.00 79.06 506 TYR A O 1
ATOM 4102 N N . PRO A 1 507 ? -23.271 23.185 55.359 1.00 82.75 507 PRO A N 1
ATOM 4103 C CA . PRO A 1 507 ? -22.955 23.520 56.756 1.00 82.75 507 PRO A CA 1
ATOM 4104 C C . PRO A 1 507 ? -21.504 23.206 57.165 1.00 82.75 507 PRO A C 1
ATOM 4106 O O . PRO A 1 507 ? -20.867 22.314 56.603 1.00 82.75 507 PRO A O 1
ATOM 4109 N N . LEU A 1 508 ? -20.989 23.888 58.198 1.00 79.44 508 LEU A N 1
ATOM 4110 C CA . LEU A 1 508 ? -19.606 23.721 58.688 1.00 79.44 508 LEU A CA 1
ATOM 4111 C C . LEU A 1 508 ? -19.264 22.275 59.089 1.00 79.44 508 LEU A C 1
ATOM 4113 O O . LEU A 1 508 ? -18.186 21.796 58.747 1.00 79.44 508 LEU A O 1
ATOM 4117 N N . ILE A 1 509 ? -20.190 21.572 59.750 1.00 83.62 509 ILE A N 1
ATOM 4118 C CA . ILE A 1 509 ? -20.015 20.169 60.171 1.00 83.62 509 ILE A CA 1
ATOM 4119 C C . ILE A 1 509 ? -19.794 19.262 58.951 1.00 83.62 509 ILE A C 1
ATOM 4121 O O . ILE A 1 509 ? -18.846 18.480 58.920 1.00 83.62 509 ILE A O 1
ATOM 4125 N N . VAL A 1 510 ? -20.604 19.431 57.899 1.00 81.94 510 VAL A N 1
ATOM 4126 C CA . VAL A 1 510 ? -20.469 18.667 56.648 1.00 81.94 510 VAL A CA 1
ATOM 4127 C C . VAL A 1 510 ? -19.118 18.950 55.991 1.00 81.94 510 VAL A C 1
ATOM 4129 O O . VAL A 1 510 ? -18.413 18.017 55.617 1.00 81.94 510 VAL A O 1
ATOM 4132 N N . ARG A 1 511 ? -18.700 20.223 55.922 1.00 82.19 511 ARG A N 1
ATOM 4133 C CA . ARG A 1 511 ? -17.385 20.607 55.376 1.00 82.19 511 ARG A CA 1
ATOM 4134 C C . ARG A 1 511 ? -16.225 19.978 56.153 1.00 82.19 511 ARG A C 1
ATOM 4136 O O . ARG A 1 511 ? -15.258 19.559 55.526 1.00 82.19 511 ARG A O 1
ATOM 4143 N N . ALA A 1 512 ? -16.314 19.894 57.482 1.00 82.12 512 ALA A N 1
ATOM 4144 C CA . ALA A 1 512 ? -15.283 19.285 58.324 1.00 82.12 512 ALA A CA 1
ATOM 4145 C C . ALA A 1 512 ? -15.151 17.769 58.087 1.00 82.12 512 ALA A C 1
ATOM 4147 O O . ALA A 1 512 ? -14.035 17.276 57.939 1.00 82.12 512 ALA A O 1
ATOM 4148 N N . ILE A 1 513 ? -16.276 17.053 57.973 1.00 85.50 513 ILE A N 1
ATOM 4149 C CA . ILE A 1 513 ? -16.308 15.612 57.657 1.00 85.50 513 ILE A CA 1
ATOM 4150 C C . ILE A 1 513 ? -15.755 15.344 56.249 1.00 85.50 513 ILE A C 1
ATOM 4152 O O . ILE A 1 513 ? -15.012 14.389 56.041 1.00 85.50 513 ILE A O 1
ATOM 4156 N N . VAL A 1 514 ? -16.104 16.193 55.279 1.00 84.25 514 VAL A N 1
ATOM 4157 C CA . VAL A 1 514 ? -15.765 16.028 53.857 1.00 84.25 514 VAL A CA 1
ATOM 4158 C C . VAL A 1 514 ? -14.308 16.386 53.526 1.00 84.25 514 VAL A C 1
ATOM 4160 O O . VAL A 1 514 ? -13.712 15.782 52.631 1.00 84.25 514 VAL A O 1
ATOM 4163 N N . LEU A 1 515 ? -13.716 17.349 54.238 1.00 84.19 515 LEU A N 1
ATOM 4164 C CA . LEU A 1 515 ? -12.364 17.860 53.985 1.00 84.19 515 LEU A CA 1
ATOM 4165 C C . LEU A 1 515 ? -11.270 16.780 53.822 1.00 84.19 515 LEU A C 1
ATOM 4167 O O . LEU A 1 515 ? -10.548 16.859 52.824 1.00 84.19 515 LEU A O 1
ATOM 4171 N N . PRO A 1 516 ? -11.120 15.775 54.715 1.00 85.50 516 PRO A N 1
ATOM 4172 C CA . PRO A 1 516 ? -10.103 14.735 54.542 1.00 85.50 516 PRO A CA 1
ATOM 4173 C C . PRO A 1 516 ? -10.301 13.919 53.257 1.00 85.50 516 PRO A C 1
ATOM 4175 O O . PRO A 1 516 ? -9.324 13.632 52.569 1.00 85.50 516 PRO A O 1
ATOM 4178 N N . TYR A 1 517 ? -11.543 13.605 52.874 1.00 86.31 517 TYR A N 1
ATOM 4179 C CA . TYR A 1 517 ? -11.827 12.845 51.651 1.00 86.31 517 TYR A CA 1
ATOM 4180 C C . TYR A 1 517 ? -11.446 13.624 50.391 1.00 86.31 517 TYR A C 1
ATOM 4182 O O . TYR A 1 517 ? -10.793 13.068 49.512 1.00 86.31 517 TYR A O 1
ATOM 4190 N N . HIS A 1 518 ? -11.767 14.920 50.322 1.00 85.94 518 HIS A N 1
ATOM 4191 C CA . HIS A 1 518 ? -11.357 15.779 49.205 1.00 85.94 518 HIS A CA 1
ATOM 4192 C C . HIS A 1 518 ? -9.823 15.899 49.100 1.00 85.94 518 HIS A C 1
ATOM 4194 O O . HIS A 1 518 ? -9.259 15.811 48.008 1.00 85.94 518 HIS A O 1
ATOM 4200 N N . GLN A 1 519 ? -9.130 16.027 50.238 1.00 86.31 519 GLN A N 1
ATOM 4201 C CA . GLN A 1 519 ? -7.663 16.065 50.282 1.00 86.31 519 GLN A CA 1
ATOM 4202 C C . GLN A 1 519 ? -7.022 14.743 49.832 1.00 86.31 519 GLN A C 1
ATOM 4204 O O . GLN A 1 519 ? -6.030 14.765 49.103 1.00 86.31 519 GLN A O 1
ATOM 4209 N N . ILE A 1 520 ? -7.575 13.596 50.241 1.00 87.69 520 ILE A N 1
ATOM 4210 C CA . ILE A 1 520 ? -7.092 12.270 49.829 1.00 87.69 520 ILE A CA 1
ATOM 4211 C C . ILE A 1 520 ? -7.369 12.038 48.338 1.00 87.69 520 ILE A C 1
ATOM 4213 O O . ILE A 1 520 ? -6.452 11.665 47.608 1.00 87.69 520 ILE A O 1
ATOM 4217 N N . ALA A 1 521 ? -8.585 12.325 47.864 1.00 84.38 521 ALA A N 1
ATOM 4218 C CA . ALA A 1 521 ? -8.965 12.176 46.460 1.00 84.38 521 ALA A CA 1
ATOM 4219 C C . ALA A 1 521 ? -8.072 13.010 45.527 1.00 84.38 521 ALA A C 1
ATOM 4221 O O . ALA A 1 521 ? -7.607 12.499 44.510 1.00 84.38 521 ALA A O 1
ATOM 4222 N N . GLY A 1 522 ? -7.758 14.257 45.902 1.00 85.81 522 GLY A N 1
ATOM 4223 C CA . GLY A 1 522 ? -6.849 15.101 45.123 1.00 85.81 522 GLY A CA 1
ATOM 4224 C C . GLY A 1 522 ? -5.413 14.564 45.052 1.00 85.81 522 GLY A C 1
ATOM 4225 O O . GLY A 1 522 ? -4.791 14.578 43.991 1.00 85.81 522 GLY A O 1
ATOM 4226 N N . LYS A 1 523 ? -4.891 14.016 46.158 1.00 88.62 523 LYS A N 1
ATOM 4227 C CA . LYS A 1 523 ? -3.558 13.386 46.182 1.00 88.62 523 LYS A CA 1
ATOM 4228 C C . LYS A 1 523 ? -3.504 12.100 45.355 1.00 88.62 523 LYS A C 1
ATOM 4230 O O . LYS A 1 523 ? -2.544 11.903 44.614 1.00 88.62 523 LYS A O 1
ATOM 4235 N N . LEU A 1 524 ? -4.531 11.252 45.450 1.00 86.75 524 LEU A N 1
ATOM 4236 C CA . LEU A 1 524 ? -4.648 10.034 44.642 1.00 86.75 524 LEU A CA 1
ATOM 4237 C C . LEU A 1 524 ? -4.728 10.363 43.148 1.00 86.75 524 LEU A C 1
ATOM 4239 O O . LEU A 1 524 ? -4.044 9.737 42.346 1.00 86.75 524 LEU A O 1
ATOM 4243 N N . LEU A 1 525 ? -5.499 11.384 42.773 1.00 85.06 525 LEU A N 1
ATOM 4244 C CA . LEU A 1 525 ? -5.593 11.834 41.388 1.00 85.06 525 LEU A CA 1
ATOM 4245 C C . LEU A 1 525 ? -4.250 12.357 40.856 1.00 85.06 525 LEU A C 1
ATOM 4247 O O . LEU A 1 525 ? -3.850 11.982 39.758 1.00 85.06 525 LEU A O 1
ATOM 4251 N N . PHE A 1 526 ? -3.512 13.149 41.641 1.00 90.06 526 PHE A N 1
ATOM 4252 C CA . PHE A 1 526 ? -2.167 13.598 41.258 1.00 90.06 526 PHE A CA 1
ATOM 4253 C C . PHE A 1 526 ? -1.195 12.420 41.062 1.00 90.06 526 PHE A C 1
ATOM 4255 O O . PHE A 1 526 ? -0.411 12.407 40.110 1.00 90.06 526 PHE A O 1
ATOM 4262 N N . PHE A 1 527 ? -1.280 11.395 41.915 1.00 89.44 527 PHE A N 1
ATOM 4263 C CA . PHE A 1 527 ? -0.508 10.160 41.777 1.00 89.44 527 PHE A CA 1
ATOM 4264 C C . PHE A 1 527 ? -0.860 9.393 40.491 1.00 89.44 527 PHE A C 1
ATOM 4266 O O . PHE A 1 527 ? 0.043 9.043 39.730 1.00 89.44 527 PHE A O 1
ATOM 4273 N N . PHE A 1 528 ? -2.150 9.200 40.189 1.00 85.50 528 PHE A N 1
ATOM 4274 C CA . PHE A 1 528 ? -2.576 8.544 38.948 1.00 85.50 528 PHE A CA 1
ATOM 4275 C C . PHE A 1 528 ? -2.150 9.320 37.699 1.00 85.50 528 PHE A C 1
ATOM 4277 O O . PHE A 1 528 ? -1.616 8.711 36.779 1.00 85.50 528 PHE A O 1
ATOM 4284 N N . VAL A 1 529 ? -2.283 10.652 37.684 1.00 87.31 529 VAL A N 1
ATOM 4285 C CA . VAL A 1 529 ? -1.782 11.488 36.578 1.00 87.31 529 VAL A CA 1
ATOM 4286 C C . VAL A 1 529 ? -0.265 11.359 36.423 1.00 87.31 529 VAL A C 1
ATOM 4288 O O . VAL A 1 529 ? 0.223 11.246 35.301 1.00 87.31 529 VAL A O 1
ATOM 4291 N N . THR A 1 530 ? 0.488 11.327 37.527 1.00 89.88 530 THR A N 1
ATOM 4292 C CA . THR A 1 530 ? 1.947 11.125 37.491 1.00 89.88 530 THR A CA 1
ATOM 4293 C C . THR A 1 530 ? 2.303 9.791 36.836 1.00 89.88 530 THR A C 1
ATOM 4295 O O . THR A 1 530 ? 3.151 9.763 35.945 1.00 89.88 530 THR A O 1
ATOM 4298 N N . ILE A 1 531 ? 1.625 8.701 37.221 1.00 87.38 531 ILE A N 1
ATOM 4299 C CA . ILE A 1 531 ? 1.798 7.390 36.581 1.00 87.38 531 ILE A CA 1
ATOM 4300 C C . ILE A 1 531 ? 1.449 7.477 35.096 1.00 87.38 531 ILE A C 1
ATOM 4302 O O . ILE A 1 531 ? 2.278 7.084 34.286 1.00 87.38 531 ILE A O 1
ATOM 4306 N N . SER A 1 532 ? 0.294 8.041 34.725 1.00 84.06 532 SER A N 1
ATOM 4307 C CA . SER A 1 532 ? -0.129 8.162 33.323 1.00 84.06 532 SER A CA 1
ATOM 4308 C C . SER A 1 532 ? 0.879 8.930 32.459 1.00 84.06 532 SER A C 1
ATOM 4310 O O . SER A 1 532 ? 1.179 8.506 31.344 1.00 84.06 532 SER A O 1
ATOM 4312 N N . CYS A 1 533 ? 1.448 10.026 32.972 1.00 86.25 533 CYS A N 1
ATOM 4313 C CA . CYS A 1 533 ? 2.489 10.785 32.276 1.00 86.25 533 CYS A CA 1
ATOM 4314 C C . CYS A 1 533 ? 3.789 9.977 32.119 1.00 86.25 533 CYS A C 1
ATOM 4316 O O . CYS A 1 533 ? 4.384 9.987 31.043 1.00 86.25 533 CYS A O 1
ATOM 4318 N N . LEU A 1 534 ? 4.227 9.258 33.159 1.00 86.62 534 LEU A N 1
ATOM 4319 C CA . LEU A 1 534 ? 5.438 8.430 33.101 1.00 86.62 534 LEU A CA 1
ATOM 4320 C C . LEU A 1 534 ? 5.264 7.207 32.188 1.00 86.62 534 LEU A C 1
ATOM 4322 O O . LEU A 1 534 ? 6.154 6.916 31.391 1.00 86.62 534 LEU A O 1
ATOM 4326 N N . THR A 1 535 ? 4.118 6.521 32.244 1.00 81.12 535 THR A N 1
ATOM 4327 C CA . THR A 1 535 ? 3.824 5.384 31.361 1.00 81.12 535 THR A CA 1
ATOM 4328 C C . THR A 1 535 ? 3.656 5.828 29.915 1.00 81.12 535 THR A C 1
ATOM 4330 O O . THR A 1 535 ? 4.191 5.166 29.037 1.00 81.12 535 THR A O 1
ATOM 4333 N N . GLY A 1 536 ? 3.008 6.969 29.653 1.00 78.56 536 GLY A N 1
ATOM 4334 C CA . GLY A 1 536 ? 2.893 7.524 28.300 1.00 78.56 536 GLY A CA 1
ATOM 4335 C C . GLY A 1 536 ? 4.240 7.959 27.709 1.00 78.56 536 GLY A C 1
ATOM 4336 O O . GLY A 1 536 ? 4.485 7.766 26.519 1.00 78.56 536 GLY A O 1
ATOM 4337 N N . LEU A 1 537 ? 5.157 8.486 28.532 1.00 78.75 537 LEU A N 1
ATOM 4338 C CA . LEU A 1 537 ? 6.538 8.755 28.108 1.00 78.75 537 LEU A CA 1
ATOM 4339 C C . LEU A 1 537 ? 7.326 7.467 27.837 1.00 78.75 537 LEU A C 1
ATOM 4341 O O . LEU A 1 537 ? 8.080 7.430 26.870 1.00 78.75 537 LEU A O 1
ATOM 4345 N N . MET A 1 538 ? 7.142 6.423 28.653 1.00 72.62 538 MET A N 1
ATOM 4346 C CA . MET A 1 538 ? 7.780 5.114 28.466 1.00 72.62 538 MET A CA 1
ATOM 4347 C C . MET A 1 538 ? 7.252 4.380 27.227 1.00 72.62 538 MET A C 1
ATOM 4349 O O . MET A 1 538 ? 8.024 3.779 26.487 1.00 72.62 538 MET A O 1
ATOM 4353 N N . GLU A 1 539 ? 5.946 4.452 26.969 1.00 67.62 539 GLU A N 1
ATOM 4354 C CA . GLU A 1 539 ? 5.353 3.940 25.738 1.00 67.62 539 GLU A CA 1
ATOM 4355 C C . GLU A 1 539 ? 5.933 4.695 24.541 1.00 67.62 539 GLU A C 1
ATOM 4357 O O . GLU A 1 539 ? 6.457 4.061 23.631 1.00 67.62 539 GLU A O 1
ATOM 4362 N N . LYS A 1 540 ? 5.965 6.039 24.583 1.00 65.19 540 LYS A N 1
ATOM 4363 C CA . LYS A 1 540 ? 6.550 6.865 23.516 1.00 65.19 540 LYS A CA 1
ATOM 4364 C C . LYS A 1 540 ? 8.044 6.589 23.286 1.00 65.19 540 LYS A C 1
ATOM 4366 O O . LYS A 1 540 ? 8.468 6.565 22.133 1.00 65.19 540 LYS A O 1
ATOM 4371 N N . SER A 1 541 ? 8.836 6.346 24.335 1.00 58.78 541 SER A N 1
ATOM 4372 C CA . SER A 1 541 ? 10.256 5.990 24.194 1.00 58.78 541 SER A CA 1
ATOM 4373 C C . SER A 1 541 ? 10.478 4.552 23.714 1.00 58.78 541 SER A C 1
ATOM 4375 O O . SER A 1 541 ? 11.493 4.290 23.076 1.00 58.78 541 SER A O 1
ATOM 4377 N N . GLY A 1 542 ? 9.512 3.648 23.911 1.00 53.97 542 GLY A N 1
ATOM 4378 C CA . GLY A 1 542 ? 9.512 2.300 23.331 1.00 53.97 542 GLY A CA 1
ATOM 4379 C C . GLY A 1 542 ? 9.448 2.266 21.796 1.00 53.97 542 GLY A C 1
ATOM 4380 O O . GLY A 1 542 ? 9.871 1.280 21.197 1.00 53.97 542 GLY A O 1
ATOM 4381 N N . TRP A 1 543 ? 8.992 3.346 21.149 1.00 51.59 543 TRP A N 1
ATOM 4382 C CA . TRP A 1 543 ? 9.037 3.504 19.686 1.00 51.59 543 TRP A CA 1
ATOM 4383 C C . TRP A 1 543 ? 10.376 4.065 19.173 1.00 51.59 543 TRP A C 1
ATOM 4385 O O . TRP A 1 543 ? 10.581 4.133 17.961 1.00 51.59 543 TRP A O 1
ATOM 4395 N N . ILE A 1 544 ? 11.304 4.456 20.060 1.00 54.97 544 ILE A N 1
ATOM 4396 C CA . ILE A 1 544 ? 12.655 4.883 19.673 1.00 54.97 544 ILE A CA 1
ATOM 4397 C C . ILE A 1 544 ? 13.471 3.624 19.362 1.00 54.97 544 ILE A C 1
ATOM 4399 O O . ILE A 1 544 ? 14.049 2.993 20.247 1.00 54.97 544 ILE A O 1
ATOM 4403 N N . THR A 1 545 ? 13.521 3.269 18.078 1.00 49.41 545 THR A N 1
ATOM 4404 C CA . THR A 1 545 ? 14.139 2.036 17.553 1.00 49.41 545 THR A CA 1
ATOM 4405 C C . THR A 1 545 ? 15.636 1.889 17.838 1.00 49.41 545 THR A C 1
ATOM 4407 O O . THR A 1 545 ? 16.175 0.797 17.679 1.00 49.41 545 THR A O 1
ATOM 4410 N N . ASP A 1 546 ? 16.305 2.956 18.278 1.00 52.53 546 ASP A N 1
ATOM 4411 C CA . ASP A 1 546 ? 17.714 2.952 18.666 1.00 52.53 546 ASP A CA 1
ATOM 4412 C C . ASP A 1 546 ? 17.944 3.810 19.924 1.00 52.53 546 ASP A C 1
ATOM 4414 O O . ASP A 1 546 ? 18.660 4.810 19.909 1.00 52.53 546 ASP A O 1
ATOM 4418 N N . TYR A 1 547 ? 17.325 3.432 21.047 1.00 59.53 547 TYR A N 1
ATOM 4419 C CA . TYR A 1 547 ? 17.546 4.070 22.359 1.00 59.53 547 TYR A CA 1
ATOM 4420 C C . TYR A 1 547 ? 19.041 4.088 22.770 1.00 59.53 547 TYR A C 1
ATOM 4422 O O . TYR A 1 547 ? 19.496 4.962 23.510 1.00 59.53 547 TYR A O 1
ATOM 4430 N N . SER A 1 548 ? 19.837 3.151 22.242 1.00 59.69 548 SER A N 1
ATOM 4431 C CA . SER A 1 548 ? 21.299 3.083 22.363 1.00 59.69 548 SER A CA 1
ATOM 4432 C C . SER A 1 548 ? 22.054 4.226 21.673 1.00 59.69 548 SER A C 1
ATOM 4434 O O . SER A 1 548 ? 23.127 4.604 22.147 1.00 59.69 548 SER A O 1
ATOM 4436 N N . SER A 1 549 ? 21.512 4.803 20.596 1.00 59.88 549 SER A N 1
ATOM 4437 C CA . SER A 1 549 ? 22.173 5.843 19.787 1.00 59.88 549 SER A CA 1
ATOM 4438 C C . SER A 1 549 ? 22.296 7.216 20.457 1.00 59.88 549 SER A C 1
ATOM 4440 O O . SER A 1 549 ? 22.964 8.093 19.912 1.00 59.88 549 SER A O 1
ATOM 4442 N N . LYS A 1 550 ? 21.705 7.414 21.648 1.00 65.00 550 LYS A N 1
ATOM 4443 C CA . LYS A 1 550 ? 21.819 8.657 22.439 1.00 65.00 550 LYS A CA 1
ATOM 4444 C C . LYS A 1 550 ? 21.409 9.918 21.653 1.00 65.00 550 LYS A C 1
ATOM 4446 O O . LYS A 1 550 ? 22.064 10.957 21.733 1.00 65.00 550 LYS A O 1
ATOM 4451 N N . THR A 1 551 ? 20.310 9.847 20.901 1.00 74.94 551 THR A N 1
ATOM 4452 C CA . THR A 1 551 ? 19.744 11.019 20.212 1.00 74.94 551 THR A CA 1
ATOM 4453 C C . THR A 1 551 ? 19.300 12.107 21.195 1.00 74.94 551 THR A C 1
ATOM 4455 O O . THR A 1 551 ? 18.964 11.832 22.351 1.00 74.94 551 THR A O 1
ATOM 4458 N N . ALA A 1 552 ? 19.231 13.357 20.722 1.00 74.50 552 ALA A N 1
ATOM 4459 C CA . ALA A 1 552 ? 18.724 14.486 21.508 1.00 74.50 552 ALA A CA 1
ATOM 4460 C C . ALA A 1 552 ? 17.298 14.241 22.047 1.00 74.50 552 ALA A C 1
ATOM 4462 O O . ALA A 1 552 ? 16.994 14.611 23.178 1.00 74.50 552 ALA A O 1
ATOM 4463 N N . GLU A 1 553 ? 16.453 13.549 21.278 1.00 68.81 553 GLU A N 1
ATOM 4464 C CA . GLU A 1 553 ? 15.103 13.140 21.688 1.00 68.81 553 GLU A CA 1
ATOM 4465 C C . GLU A 1 553 ? 15.124 12.159 22.870 1.00 68.81 553 GLU A C 1
ATOM 4467 O O . GLU A 1 553 ? 14.354 12.317 23.818 1.00 68.81 553 GLU A O 1
ATOM 4472 N N . THR A 1 554 ? 16.053 11.196 22.863 1.00 71.50 554 THR A N 1
ATOM 4473 C CA . THR A 1 554 ? 16.247 10.234 23.962 1.00 71.50 554 THR A CA 1
ATOM 4474 C C . THR A 1 554 ? 16.698 10.948 25.239 1.00 71.50 554 THR A C 1
ATOM 4476 O O . THR A 1 554 ? 16.176 10.687 26.324 1.00 71.50 554 THR A O 1
ATOM 4479 N N . TYR A 1 555 ? 17.626 11.905 25.122 1.00 79.12 555 TYR A N 1
ATOM 4480 C CA . TYR A 1 555 ? 18.043 12.743 26.250 1.00 79.12 555 TYR A CA 1
ATOM 4481 C C . TYR A 1 555 ? 16.904 13.613 26.791 1.00 79.12 555 TYR A C 1
ATOM 4483 O O . TYR A 1 555 ? 16.734 13.690 28.008 1.00 79.12 555 TYR A O 1
ATOM 4491 N N . LEU A 1 556 ? 16.102 14.224 25.915 1.00 79.88 556 LEU A N 1
ATOM 4492 C CA . LEU A 1 556 ? 14.959 15.048 26.307 1.00 79.88 556 LEU A CA 1
ATOM 4493 C C . LEU A 1 556 ? 13.880 14.222 27.024 1.00 79.88 556 LEU A C 1
ATOM 4495 O O . LEU A 1 556 ? 13.404 14.638 28.078 1.00 79.88 556 LEU A O 1
ATOM 4499 N N . ALA A 1 557 ? 13.534 13.041 26.502 1.00 78.44 557 ALA A N 1
ATOM 4500 C CA . ALA A 1 557 ? 12.573 12.135 27.130 1.00 78.44 557 ALA A CA 1
ATOM 4501 C C . ALA A 1 557 ? 13.033 11.694 28.531 1.00 78.44 557 ALA A C 1
ATOM 4503 O O . ALA A 1 557 ? 12.256 11.752 29.485 1.00 78.44 557 ALA A O 1
ATOM 4504 N N . ASN A 1 558 ? 14.313 11.337 28.678 1.00 83.50 558 ASN A N 1
ATOM 4505 C CA . ASN A 1 558 ? 14.893 10.924 29.958 1.00 83.50 558 ASN A CA 1
ATOM 4506 C C . ASN A 1 558 ? 14.974 12.071 30.970 1.00 83.50 558 ASN A C 1
ATOM 4508 O O . ASN A 1 558 ? 14.610 11.894 32.134 1.00 83.50 558 ASN A O 1
ATOM 4512 N N . PHE A 1 559 ? 15.397 13.259 30.531 1.00 87.38 559 PHE A N 1
ATOM 4513 C CA . PHE A 1 559 ? 15.406 14.456 31.369 1.00 87.38 559 PHE A CA 1
ATOM 4514 C C . PHE A 1 559 ? 13.993 14.822 31.838 1.00 87.38 559 PHE A C 1
ATOM 4516 O O . PHE A 1 559 ? 13.795 15.144 33.011 1.00 87.38 559 PHE A O 1
ATOM 4523 N N . LEU A 1 560 ? 12.995 14.722 30.957 1.00 86.31 560 LEU A N 1
ATOM 4524 C CA . LEU A 1 560 ? 11.603 15.019 31.277 1.00 86.31 560 LEU A CA 1
ATOM 4525 C C . LEU A 1 560 ? 11.012 13.996 32.258 1.00 86.31 560 LEU A C 1
ATOM 4527 O O . LEU A 1 560 ? 10.405 14.395 33.249 1.00 86.31 560 LEU A O 1
ATOM 4531 N N . ALA A 1 561 ? 11.243 12.697 32.045 1.00 87.12 561 ALA A N 1
ATOM 4532 C CA . ALA A 1 561 ? 10.799 11.640 32.956 1.00 87.12 561 ALA A CA 1
ATOM 4533 C C . ALA A 1 561 ? 11.423 11.778 34.358 1.00 87.12 561 ALA A C 1
ATOM 4535 O O . ALA A 1 561 ? 10.712 11.702 35.364 1.00 87.12 561 ALA A O 1
ATOM 4536 N N . LEU A 1 562 ? 12.730 12.062 34.437 1.00 88.62 562 LEU A N 1
ATOM 4537 C CA . LEU A 1 562 ? 13.415 12.339 35.704 1.00 88.62 562 LEU A CA 1
ATOM 4538 C C . LEU A 1 562 ? 12.843 13.593 36.385 1.00 88.62 562 LEU A C 1
ATOM 4540 O O . LEU A 1 562 ? 12.550 13.566 37.580 1.00 88.62 562 LEU A O 1
ATOM 4544 N N . SER A 1 563 ? 12.633 14.668 35.621 1.00 91.44 563 SER A N 1
ATOM 4545 C CA . SER A 1 563 ? 12.061 15.927 36.122 1.00 91.44 563 SER A CA 1
ATOM 4546 C C . SER A 1 563 ? 10.652 15.737 36.691 1.00 91.44 563 SER A C 1
ATOM 4548 O O . SER A 1 563 ? 10.343 16.279 37.751 1.00 91.44 563 SER A O 1
ATOM 4550 N N . ILE A 1 564 ? 9.817 14.920 36.037 1.00 92.19 564 ILE A N 1
ATOM 4551 C CA . ILE A 1 564 ? 8.482 14.527 36.521 1.00 92.19 564 ILE A CA 1
ATOM 4552 C C . ILE A 1 564 ? 8.589 13.753 37.838 1.00 92.19 564 ILE A C 1
ATOM 4554 O O . ILE A 1 564 ? 7.878 14.079 38.788 1.00 92.19 564 ILE A O 1
ATOM 4558 N N . GLY A 1 565 ? 9.498 12.776 37.927 1.00 90.56 565 GLY A N 1
ATOM 4559 C CA . GLY A 1 565 ? 9.723 11.995 39.147 1.00 90.56 565 GLY A CA 1
ATOM 4560 C C . GLY A 1 565 ? 10.171 12.852 40.336 1.00 90.56 565 GLY A C 1
ATOM 4561 O O . GLY A 1 565 ? 9.620 12.726 41.434 1.00 90.56 565 GLY A O 1
ATOM 4562 N N . VAL A 1 566 ? 11.115 13.774 40.118 1.00 93.44 566 VAL A N 1
ATOM 4563 C CA . VAL A 1 566 ? 11.580 14.728 41.141 1.00 93.44 566 VAL A CA 1
ATOM 4564 C C . VAL A 1 566 ? 10.453 15.676 41.556 1.00 93.44 566 VAL A C 1
ATOM 4566 O O . VAL A 1 566 ? 10.185 15.813 42.750 1.00 93.44 566 VAL A O 1
ATOM 4569 N N . PHE A 1 567 ? 9.747 16.285 40.598 1.00 93.75 567 PHE A N 1
ATOM 4570 C CA . PHE A 1 567 ? 8.636 17.195 40.884 1.00 93.75 567 PHE A CA 1
ATOM 4571 C C . PHE A 1 567 ? 7.524 16.504 41.680 1.00 93.75 567 PHE A C 1
ATOM 4573 O O . PHE A 1 567 ? 7.134 16.996 42.738 1.00 93.75 567 PHE A O 1
ATOM 4580 N N . ALA A 1 568 ? 7.058 15.332 41.239 1.00 92.44 568 ALA A N 1
ATOM 4581 C CA . ALA A 1 568 ? 6.016 14.585 41.938 1.00 92.44 568 ALA A CA 1
ATOM 4582 C C . ALA A 1 568 ? 6.442 14.183 43.359 1.00 92.44 568 ALA A C 1
ATOM 4584 O O . ALA A 1 568 ? 5.648 14.307 44.293 1.00 92.44 568 ALA A O 1
ATOM 4585 N N . SER A 1 569 ? 7.707 13.792 43.549 1.00 90.62 569 SER A N 1
ATOM 4586 C CA . SER A 1 569 ? 8.264 13.499 44.876 1.00 90.62 569 SER A CA 1
ATOM 4587 C C . SER A 1 569 ? 8.235 14.728 45.791 1.00 90.62 569 SER A C 1
ATOM 4589 O O . SER A 1 569 ? 7.800 14.627 46.939 1.00 90.62 569 SER A O 1
ATOM 4591 N N . LEU A 1 570 ? 8.618 15.907 45.285 1.00 91.94 570 LEU A N 1
ATOM 4592 C CA . LEU A 1 570 ? 8.557 17.168 46.035 1.00 91.94 570 LEU A CA 1
ATOM 4593 C C . LEU A 1 570 ? 7.115 17.556 46.396 1.00 91.94 570 LEU A C 1
ATOM 4595 O O . LEU A 1 570 ? 6.858 17.897 47.552 1.00 91.94 570 LEU A O 1
ATOM 4599 N N . ILE A 1 571 ? 6.163 17.445 45.458 1.00 92.50 571 ILE A N 1
ATOM 4600 C CA . ILE A 1 571 ? 4.732 17.674 45.724 1.00 92.50 571 ILE A CA 1
ATOM 4601 C C . ILE A 1 571 ? 4.243 16.753 46.851 1.00 92.50 571 ILE A C 1
ATOM 4603 O O . ILE A 1 571 ? 3.616 17.226 47.802 1.00 92.50 571 ILE A O 1
ATOM 4607 N N . VAL A 1 572 ? 4.565 15.455 46.795 1.00 87.38 572 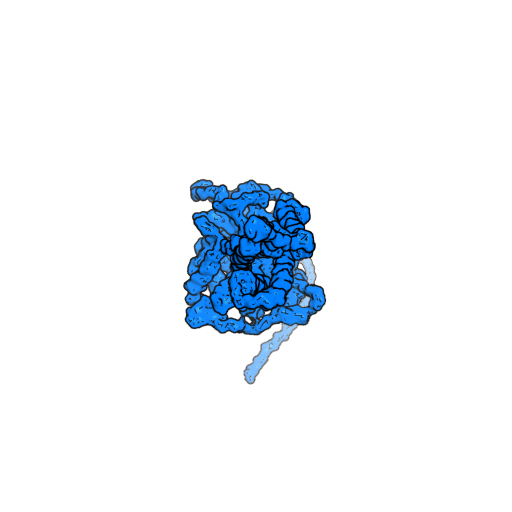VAL A N 1
ATOM 4608 C CA . VAL A 1 572 ? 4.181 14.484 47.831 1.00 87.38 572 VAL A CA 1
ATOM 4609 C C . VAL A 1 572 ? 4.779 14.862 49.188 1.00 87.38 572 VAL A C 1
ATOM 4611 O O . VAL A 1 572 ? 4.014 15.002 50.146 1.00 87.38 572 VAL A O 1
ATOM 4614 N N . VAL A 1 573 ? 6.092 15.110 49.270 1.00 89.06 573 VAL A N 1
ATOM 4615 C CA . VAL A 1 573 ? 6.789 15.499 50.512 1.00 89.06 573 VAL A CA 1
ATOM 4616 C C . VAL A 1 573 ? 6.179 16.765 51.117 1.00 89.06 573 VAL A C 1
ATOM 4618 O O . VAL A 1 573 ? 5.764 16.742 52.278 1.00 89.06 573 VAL A O 1
ATOM 4621 N N . ILE A 1 574 ? 6.034 17.839 50.334 1.00 88.62 574 ILE A N 1
ATOM 4622 C CA . ILE A 1 574 ? 5.434 19.100 50.798 1.00 88.62 574 ILE A CA 1
ATOM 4623 C C . ILE A 1 574 ? 3.988 18.870 51.257 1.00 88.62 574 ILE A C 1
ATOM 4625 O O . ILE A 1 574 ? 3.580 19.417 52.279 1.00 88.62 574 ILE A O 1
ATOM 4629 N N . SER A 1 575 ? 3.212 18.027 50.562 1.00 85.94 575 SER A N 1
ATOM 4630 C CA . SER A 1 575 ? 1.813 17.726 50.907 1.00 85.94 575 SER A CA 1
ATOM 4631 C C . SER A 1 575 ? 1.625 16.854 52.159 1.00 85.94 575 SER A C 1
ATOM 4633 O O . SER A 1 575 ? 0.497 16.759 52.660 1.00 85.94 575 SER A O 1
ATOM 4635 N N . LEU A 1 576 ? 2.686 16.203 52.649 1.00 84.44 576 LEU A N 1
ATOM 4636 C CA . LEU A 1 576 ? 2.656 15.303 53.806 1.00 84.44 576 LEU A CA 1
ATOM 4637 C C . LEU A 1 576 ? 3.346 15.909 55.030 1.00 84.44 576 LEU A C 1
ATOM 4639 O O . LEU A 1 576 ? 2.737 15.934 56.093 1.00 84.44 576 LEU A O 1
ATOM 4643 N N . VAL A 1 577 ? 4.554 16.461 54.887 1.00 87.06 577 VAL A N 1
ATOM 4644 C CA . VAL A 1 577 ? 5.379 16.935 56.013 1.00 87.06 577 VAL A CA 1
ATOM 4645 C C . VAL A 1 577 ? 4.725 18.105 56.753 1.00 87.06 577 VAL A C 1
ATOM 4647 O O . VAL A 1 577 ? 4.375 19.126 56.161 1.00 87.06 577 VAL A O 1
ATOM 4650 N N . ASP A 1 578 ? 4.575 17.965 58.068 1.00 81.12 578 ASP A N 1
ATOM 4651 C CA . ASP A 1 578 ? 3.827 18.903 58.912 1.00 81.12 578 ASP A CA 1
ATOM 4652 C C . ASP A 1 578 ? 4.461 20.292 59.037 1.00 81.12 578 ASP A C 1
ATOM 4654 O O . ASP A 1 578 ? 3.738 21.270 59.216 1.00 81.12 578 ASP A O 1
ATOM 4658 N N . THR A 1 579 ? 5.774 20.412 58.832 1.00 82.50 579 THR A N 1
ATOM 4659 C CA . THR A 1 579 ? 6.503 21.692 58.778 1.00 82.50 579 THR A CA 1
ATOM 4660 C C . THR A 1 579 ? 5.937 22.658 57.729 1.00 82.50 579 THR A C 1
ATOM 4662 O O . THR A 1 579 ? 6.027 23.870 57.904 1.00 82.50 579 THR A O 1
ATOM 4665 N N . PHE A 1 580 ? 5.312 22.135 56.666 1.00 79.94 580 PHE A N 1
ATOM 4666 C CA . PHE A 1 580 ? 4.667 22.924 55.610 1.00 79.94 580 PHE A CA 1
ATOM 4667 C C . PHE A 1 580 ? 3.159 23.144 55.838 1.00 79.94 580 PHE A C 1
ATOM 4669 O O . PHE A 1 580 ? 2.468 23.651 54.956 1.00 79.94 580 PHE A O 1
ATOM 4676 N N . LYS A 1 581 ? 2.583 22.765 56.990 1.00 79.69 581 LYS A N 1
ATOM 4677 C CA . LYS A 1 581 ? 1.198 23.148 57.317 1.00 79.69 581 LYS A CA 1
ATOM 4678 C C . LYS A 1 581 ? 1.111 24.672 57.463 1.00 79.69 581 LYS A C 1
ATOM 4680 O O . LYS A 1 581 ? 1.917 25.284 58.161 1.00 79.69 581 LYS A O 1
ATOM 4685 N N . ARG A 1 582 ? 0.100 25.282 56.830 1.00 73.38 582 ARG A N 1
ATOM 4686 C CA . ARG A 1 582 ? -0.158 26.727 56.909 1.00 73.38 582 ARG A CA 1
ATOM 4687 C C . ARG A 1 582 ? -0.317 27.162 58.364 1.00 73.38 582 ARG A C 1
ATOM 4689 O O . ARG A 1 582 ? -1.297 26.788 59.004 1.00 73.38 582 ARG A O 1
ATOM 4696 N N . LYS A 1 583 ? 0.592 28.006 58.845 1.00 70.94 583 LYS A N 1
ATOM 4697 C CA . LYS A 1 583 ? 0.370 28.805 60.056 1.00 70.94 583 LYS A CA 1
ATOM 4698 C C . LYS A 1 583 ? -0.631 29.907 59.709 1.00 70.94 583 LYS A C 1
ATOM 4700 O O . LYS A 1 583 ? -0.564 30.469 58.613 1.00 70.94 583 LYS A O 1
ATOM 4705 N N . GLU A 1 584 ? -1.610 30.168 60.570 1.00 61.72 584 GLU A N 1
ATOM 4706 C CA . GLU A 1 584 ? -2.531 31.274 60.310 1.00 61.72 584 GLU A CA 1
ATOM 4707 C C . GLU A 1 584 ? -1.784 32.602 60.479 1.00 61.72 584 GLU A C 1
ATOM 4709 O O . GLU A 1 584 ? -1.038 32.790 61.435 1.00 61.72 584 GLU A O 1
ATOM 4714 N N . VAL A 1 585 ? -1.934 33.489 59.493 1.00 59.97 585 VAL A N 1
ATOM 4715 C CA . VAL A 1 585 ? -1.442 34.865 59.582 1.00 59.97 585 VAL A CA 1
ATOM 4716 C C . VAL A 1 585 ? -2.371 35.578 60.552 1.00 59.97 585 VAL A C 1
ATOM 4718 O O . VAL A 1 585 ? -3.538 35.792 60.223 1.00 59.97 585 VAL A O 1
ATOM 4721 N N . ILE A 1 586 ? -1.862 35.858 61.747 1.00 55.56 586 ILE A N 1
ATOM 4722 C CA . ILE A 1 586 ? -2.517 36.703 62.743 1.00 55.56 586 ILE A CA 1
ATOM 4723 C C . ILE A 1 586 ? -2.454 38.133 62.186 1.00 55.56 586 ILE A C 1
ATOM 4725 O O . ILE A 1 586 ? -1.366 38.596 61.847 1.00 55.56 586 ILE A O 1
ATOM 4729 N N . ASP A 1 587 ? -3.601 38.798 62.010 1.00 50.62 587 ASP A N 1
ATOM 4730 C CA . ASP A 1 587 ? -3.626 40.221 61.637 1.00 50.62 587 ASP A CA 1
ATOM 4731 C C . ASP A 1 587 ? -3.157 41.025 62.866 1.00 50.62 587 ASP A C 1
ATOM 4733 O O . ASP A 1 587 ? -3.827 41.025 63.902 1.00 50.62 587 ASP A O 1
ATOM 4737 N N . SER A 1 588 ? -2.009 41.700 62.750 1.00 48.72 588 SER A N 1
ATOM 4738 C CA . SER A 1 588 ? -1.425 42.565 63.793 1.00 48.72 588 SER A CA 1
ATOM 4739 C C . SER A 1 588 ? -2.377 43.675 64.249 1.00 48.72 588 SER A C 1
ATOM 4741 O O . SER A 1 588 ? -2.365 44.073 65.409 1.00 48.72 588 SER A O 1
ATOM 4743 N N . ASP A 1 589 ? -3.274 44.095 63.359 1.00 49.53 589 ASP A N 1
ATOM 4744 C CA . ASP A 1 589 ? -4.279 45.141 63.572 1.00 49.53 589 ASP A CA 1
ATOM 4745 C C . ASP A 1 589 ? -5.361 44.742 64.607 1.00 49.53 589 ASP A C 1
ATOM 4747 O O . ASP A 1 589 ? -6.237 45.542 64.949 1.00 49.53 589 ASP A O 1
ATOM 4751 N N . SER A 1 590 ? -5.329 43.494 65.099 1.00 44.97 590 SER A N 1
ATOM 4752 C CA . SER A 1 590 ? -6.237 42.985 66.135 1.00 44.97 590 SER A CA 1
ATOM 4753 C C . SER A 1 590 ? -5.706 43.089 67.569 1.00 44.97 590 SER A C 1
ATOM 4755 O O . SER A 1 590 ? -6.526 43.100 68.482 1.00 44.97 590 SER A O 1
ATOM 4757 N N . GLU A 1 591 ? -4.393 43.239 67.793 1.00 42.88 591 GLU A N 1
ATOM 4758 C CA . GLU A 1 591 ? -3.846 43.433 69.152 1.00 42.88 591 GLU A CA 1
ATOM 4759 C C . GLU A 1 591 ? -3.904 44.909 69.585 1.00 42.88 591 GLU A C 1
ATOM 4761 O O . GLU A 1 591 ? -4.229 45.205 70.739 1.00 42.88 591 GLU A O 1
ATOM 4766 N N . GLU A 1 592 ? -3.682 45.845 68.654 1.00 41.91 592 GLU A N 1
ATOM 4767 C CA . GLU A 1 592 ? -3.608 47.286 68.946 1.00 41.91 592 GLU A CA 1
ATOM 4768 C C . GLU A 1 592 ? -4.969 47.880 69.371 1.00 41.91 592 GLU A C 1
ATOM 4770 O O . GLU A 1 592 ? -5.025 48.757 70.230 1.00 41.91 592 GLU A O 1
ATOM 4775 N N . ASN A 1 593 ? -6.087 47.327 68.879 1.00 40.50 593 ASN A N 1
ATOM 4776 C CA . ASN A 1 593 ? -7.438 47.723 69.307 1.00 40.50 593 ASN A CA 1
ATOM 4777 C C . ASN A 1 593 ? -7.856 47.176 70.687 1.00 40.50 593 ASN A C 1
ATOM 4779 O O . ASN A 1 593 ? -8.826 47.674 71.255 1.00 40.50 593 ASN A O 1
ATOM 4783 N N . THR A 1 594 ? -7.158 46.182 71.250 1.00 43.06 594 THR A N 1
ATOM 4784 C CA . THR A 1 594 ? -7.432 45.703 72.622 1.00 43.06 594 THR A CA 1
ATOM 4785 C C . THR A 1 594 ? -6.704 46.513 73.691 1.00 43.06 594 THR A C 1
ATOM 4787 O O . THR A 1 594 ? -7.234 46.677 74.785 1.00 43.06 594 THR A O 1
ATOM 4790 N N . LEU A 1 595 ? -5.527 47.068 73.383 1.00 44.84 595 LEU A N 1
ATOM 4791 C CA . LEU A 1 595 ? -4.702 47.786 74.365 1.00 44.84 595 LEU A CA 1
ATOM 4792 C C . LEU A 1 595 ? -5.131 49.244 74.612 1.00 44.84 595 LEU A C 1
ATOM 4794 O O . LEU A 1 595 ? -4.721 49.832 75.606 1.00 44.84 595 LEU A O 1
ATOM 4798 N N . VAL A 1 596 ? -5.978 49.823 73.753 1.00 46.84 596 VAL A N 1
ATOM 4799 C CA . VAL A 1 596 ? -6.496 51.200 73.919 1.00 46.84 596 VAL A CA 1
ATOM 4800 C C . VAL A 1 596 ? -7.774 51.250 74.778 1.00 46.84 596 VAL A C 1
ATOM 4802 O O . VAL A 1 596 ? -8.138 52.309 75.283 1.00 46.84 596 VAL A O 1
ATOM 4805 N N . VAL A 1 597 ? -8.447 50.113 74.999 1.00 47.75 597 VAL A N 1
ATOM 4806 C CA . VAL A 1 597 ? -9.721 50.044 75.748 1.00 47.75 597 VAL A CA 1
ATOM 4807 C C . VAL A 1 597 ? -9.519 49.824 77.259 1.00 47.75 597 VAL A C 1
ATOM 4809 O O . VAL A 1 597 ? -10.434 50.082 78.034 1.00 47.75 597 VAL A O 1
ATOM 4812 N N . GLU A 1 598 ? -8.323 49.426 77.709 1.00 45.44 598 GLU A N 1
ATOM 4813 C CA . GLU A 1 598 ? -8.000 49.243 79.141 1.00 45.44 598 GLU A CA 1
ATOM 4814 C C . GLU A 1 598 ? -7.297 50.456 79.797 1.00 45.44 598 GLU A C 1
ATOM 4816 O O . GLU A 1 598 ? -6.847 50.366 80.939 1.00 45.44 598 GLU A O 1
ATOM 4821 N N . SER A 1 599 ? -7.211 51.609 79.116 1.00 46.47 599 SER A N 1
ATOM 4822 C CA . SER A 1 599 ? -6.595 52.834 79.665 1.00 46.47 599 SER A CA 1
ATOM 4823 C C . SER A 1 599 ? -7.407 54.121 79.424 1.00 46.47 599 SER A C 1
ATOM 4825 O O . SER A 1 599 ? -6.831 55.161 79.093 1.00 46.47 599 SER A O 1
ATOM 4827 N N . SER A 1 600 ? -8.738 54.053 79.556 1.00 38.03 600 SER A N 1
ATOM 4828 C CA . SER A 1 600 ? -9.663 55.206 79.552 1.00 38.03 600 SER A CA 1
ATOM 4829 C C . SER A 1 600 ? -10.596 55.169 80.761 1.00 38.03 600 SER A C 1
ATOM 4831 O O . SER A 1 600 ? -11.249 54.120 80.936 1.00 38.03 600 SER A O 1
#

Nearest PDB structures (foldseek):
  7owp-assembly1_A  TM=9.658E-01  e=1.103E-48  Homo sapiens
  8q3d-assembly2_B  TM=9.644E-01  e=4.852E-47  Homo sapiens
  4c2x-assembly1_A  TM=9.662E-01  e=1.012E-46  Homo sapiens
  6f56-assembly1_A  TM=9.656E-01  e=8.205E-47  Homo sapiens
  6pau-assembly1_A  TM=9.637E-01  e=2.154E-44  Homo sapiens

Organism: NCBI:txid299467

Radius of gyration: 36.94 Å; Cα contacts (8 Å, |Δi|>4): 797; chains: 1; bounding box: 64×115×135 Å

Solvent-accessible surface area (backbone atoms only — not comparable to full-atom values): 34593 Å² total; per-residue (Å²): 137,84,79,88,87,84,83,91,85,85,90,84,88,82,90,86,83,87,83,88,87,84,90,77,88,90,78,91,72,66,62,66,59,51,48,52,50,49,51,51,52,48,52,52,49,52,52,49,49,49,50,49,52,53,49,45,50,48,64,74,63,48,81,74,26,79,47,74,76,50,35,75,73,56,85,52,82,68,60,79,74,45,54,43,51,52,74,88,58,84,53,83,59,74,49,63,68,58,78,92,74,54,77,86,77,48,82,83,70,79,82,89,66,64,91,63,45,41,83,39,69,50,57,67,85,43,70,65,51,32,48,51,51,38,49,50,40,54,76,67,67,54,65,47,99,84,62,47,38,27,50,44,65,46,66,68,41,47,51,57,71,59,55,48,75,84,40,52,57,88,35,29,41,29,32,25,33,66,90,73,67,45,74,79,44,76,51,73,57,65,73,76,54,61,39,51,66,96,54,94,76,96,65,50,78,50,72,38,72,46,62,60,68,39,60,36,28,64,28,44,36,28,40,28,56,55,34,50,70,58,36,42,73,75,59,80,38,80,79,58,90,98,57,50,73,70,59,50,47,59,71,52,61,68,66,85,67,66,82,63,81,47,62,40,73,45,52,87,87,44,42,72,60,48,38,50,55,49,46,65,56,39,66,59,27,34,60,29,72,59,68,49,65,65,43,45,48,65,74,41,49,58,39,90,87,30,30,50,23,34,30,27,42,55,96,94,38,78,48,29,40,39,32,31,30,48,52,32,28,38,38,52,96,49,89,85,57,57,60,46,44,27,34,35,60,67,50,78,46,57,28,101,90,46,53,61,55,59,56,50,50,34,50,52,24,49,42,41,71,72,66,28,35,32,42,35,37,54,36,41,32,74,43,54,85,34,38,62,86,73,55,35,42,84,50,92,53,45,43,30,32,37,50,43,41,34,41,51,51,76,30,56,22,62,36,35,25,24,80,61,73,50,73,45,40,66,43,23,64,52,24,43,50,50,18,49,43,49,38,30,45,49,36,73,34,38,66,46,71,55,92,61,60,73,66,58,48,49,51,53,36,53,48,30,46,51,53,15,48,54,26,46,52,54,30,46,72,33,62,81,68,95,68,61,66,69,56,52,53,48,50,53,55,47,55,50,48,38,43,50,73,70,47,87,74,58,58,70,69,59,41,62,69,45,45,60,56,55,56,50,51,53,51,52,50,48,51,51,47,51,48,53,54,50,51,52,50,50,56,60,52,68,70,48,92,56,73,86,72,66,45,71,67,56,52,50,52,51,52,48,51,51,51,50,55,53,50,53,50,51,46,52,50,54,63,65,46,71,90,36,56,65,73,83,84,76,66,70,81,63,57,65,67,58,67,63,69,80,74,120

InterPro domains:
  IPR000903 Glycylpeptide N-tetradecanoyltransferase [PTHR11377] (195-415)
  IPR006593 Cytochrome b561/ferric reductase, transmembrane domain [PF03188] (427-541)
  IPR006593 Cytochrome b561/ferric reductase, transmembrane domain [SM00665] (427-537)
  IPR016181 Acyl-CoA N-acyltransferase [SSF55729] (73-220)
  IPR016181 Acyl-CoA N-acyltransferase [SSF55729] (221-414)
  IPR022676 Glycylpeptide N-tetradecanoyltransferase, N-terminal [PF01233] (96-198)
  IPR022677 Glycylpeptide N-tetradecanoyltransferase, C-terminal [PF02799] (233-410)
  IPR022678 Glycylpeptide N-tetradecanoyltransferase, conserved site [PS00976] (391-397)

Mean predicted aligned error: 17.08 Å

Sequence (600 aa):
MEESNGSDTEKKSVNNTAKFAGPLPATEGSDDAMAASAASQCALNNLQEIKKAVKMMSLVSGVAPKSPQEALKKKYHFWETQPVPKLDENVNDEGPIEGTKKVEEVRKEPYTLPEGFEWNTLDIDDPVVLKELYQLLNENYVEDDDNMFRFDYSPEFLQWALKPPHWKQEWHCGVRVSKSNKLVGFISAVPATIRIKESGVFQAVYTAGVILPKPIGTCRYWHRSLNPKKLIDVKFSHLSRNMNIQRTIKLYKLPENPKMVGFRKFERKDVKKVHKKLNDYLSKFDLTPVYSHEEVLHWFLPRPDVVDSYVVEQNHEIIGFTSFYTLPSTVMHHPTYKSIKAAYSFYNVPGTKISLQDLMNDALIIAKSSGYDVFNALDLMENKTVLENLKFGVGDGNLQYYLFNYKCPSLPPEKGFGLSKDVLFNYHPFFMIFGMLFLYGNSVIIYRVLPFKKFTVKLCHGGLNLVSFIFALFALFAVFKSHFDAVSFFLLNYLFGFTAFLYPGYPLIVRAIVLPYHQIAGKLLFFFVTISCLTGLMEKSGWITDYSSKTAETYLANFLALSIGVFASLIVVISLVDTFKRKEVIDSDSEENTLVVESS

Secondary structure (DSSP, 8-state):
---------------------------S-SHHHHHHHHHHHHHHHHHHHHHHHHHHHHHHH-SPP-SHHHHTTS--TTGGGSSS--TT----S-B-SS----GGGS--SPPPPPTTEEEEE--TTSHHHHHHHHHHHHHHS-B-TTS-EEE---HHHHHHHH--TT--GGGEEEEEETTTTEEEEEEE-----EEETTB----EEEEESS--S--SEEEEEEEEESSHHHHHHTTSS-PPTT--HHHHHHHH---SS--STTEEE--GGGHHHHHHHHHHHHTTSSEEE---HHHHHHHHS-BTTTEEEEEEEETTEEEEEEEEEE--EEE-S-SS--EE-EEEEEEEE--TTS-HHHHHHHHHHHHHHTT-SEEEEES-GGGHHHHTTTTPEEEEEEEEEEEES-B-----GGGSS---THHHHHHHHHIIIIIIIIIHHHHHHHHHH--S-HHHHHHHHHHHHHHHHHHHHHHHHTT-SS-HHHHHHHHHHHHHHIIIIIS--S-HHHHHHHHHHHHHHHHHHHHHHHHHHHHHHHHHHHT-TTGGG--HHHHHHHHHHHHHHHHHHHHHHHHH-GGGS------GGGTHHHHTTT--

pLDDT: mean 79.81, std 20.05, range [24.97, 98.69]